Protein AF-A0A8S3W345-F1 (afdb_monomer)

Organism: Parnassius apollo (NCBI:txid110799)

Foldseek 3Di:
DLVVQCVVDDDPVSNVVSVVVVVVVVCVVVVNDDDDPPPPPPPPPPDDPVLVVLVVLLVVLVVLLVLLVCVLVVDPDPVSVVSVCVVCPPPPDDPPDPCNNVVSVVSSVVSVVSSVVSVVVSVVVVVVVVVVVLVVCCLVPVPVSVVVVDDCVPPDPDPDPDPVVVCVVVCVVPVDPDPDDDDVVVVVVCVVCVPPDPDDPPQQFLVNVVVLLVPDDQPPQDDLLLDGSVLCCLQCVVPSPLVRVQVNPPDPPPDCPPPPPPCPSPPPDPDDDDDDPDPDDDDDDDDDDDDDPDDPVVVVVVVVVLVVLLVQLVVLLVVLVVDDSSRQFRQDDDDPDPVLSVSSVSCNVSLPVQSVVQDHSVSNSSSSSSNSVSSCVVVVHDTHD

Structure (mmCIF, N/CA/C/O backbone):
data_AF-A0A8S3W345-F1
#
_entry.id   AF-A0A8S3W345-F1
#
loop_
_atom_site.group_PDB
_atom_site.id
_atom_site.type_symbol
_atom_site.label_atom_id
_atom_site.label_alt_id
_atom_site.label_comp_id
_atom_site.label_asym_id
_atom_site.label_entity_id
_atom_site.label_seq_id
_atom_site.pdbx_PDB_ins_code
_atom_site.Cartn_x
_atom_site.Cartn_y
_atom_site.Cartn_z
_atom_site.occupancy
_atom_site.B_iso_or_equiv
_atom_site.auth_seq_id
_atom_site.auth_comp_id
_atom_site.auth_asym_id
_atom_site.auth_atom_id
_atom_site.pdbx_PDB_model_num
ATOM 1 N N . MET A 1 1 ? -20.419 -17.317 -43.454 1.00 64.56 1 MET A N 1
ATOM 2 C CA . MET A 1 1 ? -21.349 -16.211 -43.135 1.00 64.56 1 MET A CA 1
ATOM 3 C C . MET A 1 1 ? -20.603 -14.964 -42.676 1.00 64.56 1 MET A C 1
ATOM 5 O O . MET A 1 1 ? -20.728 -13.963 -43.348 1.00 64.56 1 MET A O 1
ATOM 9 N N . LEU A 1 2 ? -19.797 -14.974 -41.604 1.00 76.56 2 LEU A N 1
ATOM 10 C CA . LEU A 1 2 ? -19.081 -13.749 -41.189 1.00 76.56 2 LEU A CA 1
ATOM 11 C C . LEU A 1 2 ? -18.078 -13.245 -42.245 1.00 76.56 2 LEU A C 1
ATOM 13 O O . LEU A 1 2 ? -18.046 -12.061 -42.551 1.00 76.56 2 LEU A O 1
ATOM 17 N N . VAL A 1 3 ? -17.313 -14.169 -42.833 1.00 80.31 3 VAL A N 1
ATOM 18 C CA . VAL A 1 3 ? -16.287 -13.880 -43.850 1.00 80.31 3 VAL A CA 1
ATOM 19 C C . VAL A 1 3 ? -16.878 -13.151 -45.063 1.00 80.31 3 VAL A C 1
ATOM 21 O O . VAL A 1 3 ? -16.344 -12.134 -45.476 1.00 80.31 3 VAL A O 1
ATOM 24 N N . THR A 1 4 ? -18.055 -13.570 -45.537 1.00 83.31 4 THR A N 1
ATOM 25 C CA . THR A 1 4 ? -18.735 -12.937 -46.679 1.00 83.31 4 THR A CA 1
ATOM 26 C C . THR A 1 4 ? -19.226 -11.517 -46.380 1.00 83.31 4 THR A C 1
ATOM 28 O O . THR A 1 4 ? -19.302 -10.698 -47.286 1.00 83.31 4 THR A O 1
ATOM 31 N N . TYR A 1 5 ? -19.559 -11.202 -45.121 1.00 80.88 5 TYR A N 1
ATOM 32 C CA . TYR A 1 5 ? -19.911 -9.832 -44.722 1.00 80.88 5 TYR A CA 1
ATOM 33 C C . TYR A 1 5 ? -18.672 -8.945 -44.554 1.00 80.88 5 TYR A C 1
ATOM 35 O O . TYR A 1 5 ? -18.730 -7.765 -44.877 1.00 80.88 5 TYR A O 1
ATOM 43 N N . LEU A 1 6 ? -17.551 -9.507 -44.089 1.00 81.25 6 LEU A N 1
ATOM 44 C CA . LEU A 1 6 ? -16.281 -8.783 -43.978 1.00 81.25 6 LEU A CA 1
ATOM 45 C C . LEU A 1 6 ? -15.690 -8.452 -45.354 1.00 81.25 6 LEU A C 1
ATOM 47 O O . LEU A 1 6 ? -15.199 -7.348 -45.546 1.00 81.25 6 LEU A O 1
ATOM 51 N N . GLU A 1 7 ? -15.794 -9.364 -46.321 1.00 81.94 7 GLU A N 1
ATOM 52 C CA . GLU A 1 7 ? -15.342 -9.149 -47.706 1.00 81.94 7 GLU A CA 1
ATOM 53 C C . GLU A 1 7 ? -16.173 -8.095 -48.458 1.00 81.94 7 GLU A C 1
ATOM 55 O O . GLU A 1 7 ? -15.681 -7.465 -49.391 1.00 81.94 7 GLU A O 1
ATOM 60 N N . ALA A 1 8 ? -17.429 -7.884 -48.051 1.00 82.00 8 ALA A N 1
ATOM 61 C CA . ALA A 1 8 ? -18.312 -6.866 -48.619 1.00 82.00 8 ALA A CA 1
ATOM 62 C C . ALA A 1 8 ? -18.150 -5.477 -47.969 1.00 82.00 8 ALA A C 1
ATOM 64 O O . ALA A 1 8 ? -18.672 -4.496 -48.501 1.00 82.00 8 ALA A O 1
ATOM 65 N N . SER A 1 9 ? -17.447 -5.398 -46.836 1.00 81.88 9 SER A N 1
ATOM 66 C CA . SER A 1 9 ? -17.224 -4.165 -46.081 1.00 81.88 9 SER A CA 1
ATOM 67 C C . SER A 1 9 ? -16.250 -3.246 -46.817 1.00 81.88 9 SER A C 1
ATOM 69 O O . SER A 1 9 ? -15.168 -3.676 -47.220 1.00 81.88 9 SER A O 1
ATOM 71 N N . ARG A 1 10 ? -16.618 -1.972 -46.996 1.00 77.94 10 ARG A N 1
ATOM 72 C CA . ARG A 1 10 ? -15.763 -0.978 -47.680 1.00 77.94 10 ARG A CA 1
ATOM 73 C C . ARG A 1 10 ? -15.164 0.045 -46.725 1.00 77.94 10 ARG A C 1
ATOM 75 O O . ARG A 1 10 ? -14.175 0.689 -47.069 1.00 77.94 10 ARG A O 1
ATOM 82 N N . GLU A 1 11 ? -15.730 0.169 -45.527 1.00 81.88 11 GLU A N 1
ATOM 83 C CA . GLU A 1 11 ? -15.317 1.137 -44.517 1.00 81.88 11 GLU A CA 1
ATOM 84 C C . GLU A 1 11 ? -14.957 0.467 -43.182 1.00 81.88 11 GLU A C 1
ATOM 86 O O . GLU A 1 11 ? -15.483 -0.581 -42.793 1.00 81.88 11 GLU A O 1
ATOM 91 N N . LEU A 1 12 ? -14.060 1.107 -42.425 1.00 77.62 12 LEU A N 1
ATOM 92 C CA . LEU A 1 12 ? -13.625 0.600 -41.120 1.00 77.62 12 LEU A CA 1
ATOM 93 C C . LEU A 1 12 ? -14.795 0.533 -40.122 1.00 77.62 12 LEU A C 1
ATOM 95 O O . LEU A 1 12 ? -14.944 -0.453 -39.407 1.00 77.62 12 LEU A O 1
ATOM 99 N N . CYS A 1 13 ? -15.680 1.534 -40.140 1.00 77.06 13 CYS A N 1
ATOM 100 C CA . CYS A 1 13 ? -16.861 1.599 -39.274 1.00 77.06 13 CYS A CA 1
ATOM 101 C C . CYS A 1 13 ? -17.864 0.458 -39.533 1.00 77.06 13 CYS A C 1
ATOM 103 O O . CYS A 1 13 ? -18.487 -0.053 -38.596 1.00 77.06 13 CYS A O 1
ATOM 105 N N . GLU A 1 14 ? -18.026 0.048 -40.794 1.00 80.06 14 GLU A N 1
ATOM 106 C CA . GLU A 1 14 ? -18.866 -1.096 -41.170 1.00 80.06 14 GLU A CA 1
ATOM 107 C C . GLU A 1 14 ? -18.256 -2.398 -40.653 1.00 80.06 14 GLU A C 1
ATOM 109 O O . GLU A 1 14 ? -18.944 -3.214 -40.038 1.00 80.06 14 GLU A O 1
ATOM 114 N N . THR A 1 15 ? -16.941 -2.540 -40.814 1.00 83.88 15 THR A N 1
ATOM 115 C CA . THR A 1 15 ? -16.165 -3.685 -40.322 1.00 83.88 15 THR A CA 1
ATOM 116 C C . THR A 1 15 ? -16.306 -3.840 -38.807 1.00 83.88 15 THR A C 1
ATOM 118 O O . THR A 1 15 ? -16.643 -4.922 -38.320 1.00 83.88 15 THR A O 1
ATOM 121 N N . ASP A 1 16 ? -16.142 -2.745 -38.061 1.00 80.25 16 ASP A N 1
ATOM 122 C C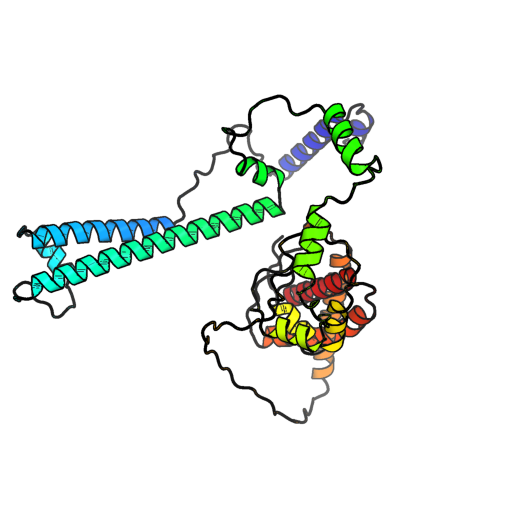A . ASP A 1 16 ? -16.308 -2.713 -36.607 1.00 80.25 16 ASP A CA 1
ATOM 123 C C . ASP A 1 16 ? -17.735 -3.090 -36.188 1.00 80.25 16 ASP A C 1
ATOM 125 O O . ASP A 1 16 ? -17.934 -3.849 -35.236 1.00 80.25 16 ASP A O 1
ATOM 129 N N . SER A 1 17 ? -18.742 -2.621 -36.929 1.00 85.69 17 SER A N 1
ATOM 130 C CA . SER A 1 17 ? -20.150 -2.934 -36.666 1.00 85.69 17 SER A CA 1
ATOM 131 C C . SER A 1 17 ? -20.469 -4.413 -36.907 1.00 85.69 17 SER A C 1
ATOM 133 O O . SER A 1 17 ? -21.187 -5.029 -36.114 1.00 85.69 17 SER A O 1
ATOM 135 N N . ILE A 1 18 ? -19.904 -5.008 -37.964 1.00 87.06 18 ILE A N 1
ATOM 136 C CA . ILE A 1 18 ? -20.050 -6.434 -38.291 1.00 87.06 18 ILE A CA 1
ATOM 137 C C . ILE A 1 18 ? -19.390 -7.298 -37.210 1.00 87.06 18 ILE A C 1
ATOM 139 O O . ILE A 1 18 ? -20.014 -8.236 -36.703 1.00 87.06 18 ILE A O 1
ATOM 143 N N . LEU A 1 19 ? -18.159 -6.966 -36.807 1.00 86.56 19 LEU A N 1
ATOM 144 C CA . LEU A 1 19 ? -17.438 -7.675 -35.746 1.00 86.56 19 LEU A CA 1
ATOM 145 C C . LEU A 1 19 ? -18.155 -7.558 -34.396 1.00 86.56 19 LEU A C 1
ATOM 147 O O . LEU A 1 19 ? -18.314 -8.555 -33.685 1.00 86.56 19 LEU A O 1
ATOM 151 N N . PHE A 1 20 ? -18.660 -6.371 -34.060 1.00 84.25 20 PHE A N 1
ATOM 152 C CA . PHE A 1 20 ? -19.451 -6.155 -32.852 1.00 84.25 20 PHE A CA 1
ATOM 153 C C . PHE A 1 20 ? -20.767 -6.949 -32.875 1.00 84.25 20 PHE A C 1
ATOM 155 O O . PHE A 1 20 ? -21.134 -7.579 -31.879 1.00 84.25 20 PHE A O 1
ATOM 162 N N . GLY A 1 21 ? -21.459 -6.991 -34.017 1.00 85.31 21 GLY A N 1
ATOM 163 C CA . GLY A 1 21 ? -22.663 -7.801 -34.213 1.00 85.31 21 GLY A CA 1
ATOM 164 C C . GLY A 1 21 ? -22.405 -9.301 -34.040 1.00 85.31 21 GLY A C 1
ATOM 165 O O . GLY A 1 21 ? -23.184 -9.993 -33.379 1.00 85.31 21 GLY A O 1
ATOM 166 N N . ALA A 1 22 ? -21.278 -9.795 -34.557 1.00 86.00 22 ALA A N 1
ATOM 167 C CA . ALA A 1 22 ? -20.846 -11.179 -34.386 1.00 86.00 22 ALA A CA 1
ATOM 168 C C . ALA A 1 22 ? -20.546 -11.512 -32.919 1.00 86.00 22 ALA A C 1
ATOM 170 O O . ALA A 1 22 ? -21.030 -12.520 -32.400 1.00 86.00 22 ALA A O 1
ATOM 171 N N . ALA A 1 23 ? -19.823 -10.631 -32.222 1.00 83.94 23 ALA A N 1
ATOM 172 C CA . ALA A 1 23 ? -19.550 -10.775 -30.796 1.00 83.94 23 ALA A CA 1
ATOM 173 C C . ALA A 1 23 ? -20.850 -10.805 -29.972 1.00 83.94 23 ALA A C 1
ATOM 175 O O . ALA A 1 23 ? -21.020 -11.668 -29.110 1.00 83.94 23 ALA A O 1
ATOM 176 N N . LEU A 1 24 ? -21.817 -9.932 -30.281 1.00 84.06 24 LEU A N 1
ATOM 177 C CA . LEU A 1 24 ? -23.135 -9.942 -29.640 1.00 84.06 24 LEU A CA 1
ATOM 178 C C . LEU A 1 24 ? -23.904 -11.243 -29.891 1.00 84.06 24 LEU A C 1
ATOM 180 O O . LEU A 1 24 ? -24.560 -11.743 -28.974 1.00 84.06 24 LEU A O 1
ATOM 184 N N . ALA A 1 25 ? -23.845 -11.791 -31.106 1.00 85.69 25 ALA A N 1
ATOM 185 C CA . ALA A 1 25 ? -24.486 -13.061 -31.434 1.00 85.69 25 ALA A CA 1
ATOM 186 C C . ALA A 1 25 ? -23.891 -14.212 -30.609 1.00 85.69 25 ALA A C 1
ATOM 188 O O . ALA A 1 25 ? -24.638 -14.968 -29.989 1.00 85.69 25 ALA A O 1
ATOM 189 N N . VAL A 1 26 ? -22.561 -14.281 -30.505 1.00 85.62 26 VAL A N 1
ATOM 190 C CA . VAL A 1 26 ? -21.857 -15.264 -29.668 1.00 85.62 26 VAL A CA 1
ATOM 191 C C . VAL A 1 26 ? -22.231 -15.103 -28.192 1.00 85.62 26 VAL A C 1
ATOM 193 O O . VAL A 1 26 ? -22.598 -16.080 -27.540 1.00 85.62 26 VAL A O 1
ATOM 196 N N . CYS A 1 27 ? -22.234 -13.875 -27.663 1.00 84.00 27 CYS A N 1
ATOM 197 C CA . CYS A 1 27 ? -22.655 -13.615 -26.285 1.00 84.00 27 CYS A CA 1
ATOM 198 C C . CYS A 1 27 ? -24.102 -14.056 -26.019 1.00 84.00 27 CYS A C 1
ATOM 200 O O . CYS A 1 27 ? -24.384 -14.583 -24.943 1.00 84.00 27 CYS A O 1
ATOM 202 N N . ARG A 1 28 ? -25.012 -13.879 -26.985 1.00 82.56 28 ARG A N 1
ATOM 203 C CA . ARG A 1 28 ? -26.404 -14.345 -26.875 1.00 82.56 28 ARG A CA 1
ATOM 204 C C . ARG A 1 28 ? -26.508 -15.869 -26.889 1.00 82.56 28 ARG A C 1
ATOM 206 O O . ARG A 1 28 ? -27.253 -16.406 -26.076 1.00 82.56 28 ARG A O 1
ATOM 213 N N . ILE A 1 29 ? -25.749 -16.553 -27.746 1.00 84.69 29 ILE A N 1
ATOM 214 C CA . ILE A 1 29 ? -25.726 -18.025 -27.831 1.00 84.69 29 ILE A CA 1
ATOM 215 C C . ILE A 1 29 ? -25.190 -18.645 -26.534 1.00 84.69 29 ILE A C 1
ATOM 217 O O . ILE A 1 29 ? -25.730 -19.633 -26.049 1.00 84.69 29 ILE A O 1
ATOM 221 N N . ILE A 1 30 ? -24.170 -18.030 -25.932 1.00 85.25 30 ILE A N 1
ATOM 222 C CA . ILE A 1 30 ? -23.555 -18.487 -24.674 1.00 85.25 30 ILE A CA 1
ATOM 223 C C . ILE A 1 30 ? -24.406 -18.092 -23.444 1.00 85.25 30 ILE A C 1
ATOM 225 O O . ILE A 1 30 ? -24.121 -18.497 -22.319 1.00 85.25 30 ILE A O 1
ATOM 229 N N . GLY A 1 31 ? -25.475 -17.307 -23.625 1.00 78.31 31 GLY A N 1
ATOM 230 C CA . GLY A 1 31 ? -26.329 -16.842 -22.527 1.00 78.31 31 GLY A CA 1
ATOM 231 C C . GLY A 1 31 ? -25.660 -15.796 -21.626 1.00 78.31 31 GLY A C 1
ATOM 232 O O . GLY A 1 31 ? -26.055 -15.614 -20.471 1.00 78.31 31 GLY A O 1
ATOM 233 N N . ALA A 1 32 ? -24.642 -15.093 -22.127 1.00 75.06 32 ALA A N 1
ATOM 234 C CA . ALA A 1 32 ? -23.970 -14.035 -21.388 1.00 75.06 32 ALA A CA 1
ATOM 235 C C . ALA A 1 32 ? -24.918 -12.840 -21.181 1.00 75.06 32 ALA A C 1
ATOM 237 O O . ALA A 1 32 ? -25.537 -12.330 -22.118 1.00 75.06 32 ALA A O 1
ATOM 238 N N . LYS A 1 33 ? -25.024 -12.358 -19.936 1.00 74.44 33 LYS A N 1
ATOM 239 C CA . LYS A 1 33 ? -25.839 -11.181 -19.599 1.00 74.44 33 LYS A CA 1
ATOM 240 C C . LYS A 1 33 ? -25.208 -9.924 -20.196 1.00 74.44 33 LYS A C 1
ATOM 242 O O . LYS A 1 33 ? -24.270 -9.369 -19.629 1.00 74.44 33 LYS A O 1
ATOM 247 N N . LEU A 1 34 ? -25.744 -9.467 -21.324 1.00 68.75 34 LEU A N 1
ATOM 248 C CA . LEU A 1 34 ? -25.334 -8.213 -21.945 1.00 68.75 34 LEU A CA 1
ATOM 249 C C . LEU A 1 34 ? -25.850 -7.020 -21.119 1.00 68.75 34 LEU A C 1
ATOM 251 O O . LEU A 1 34 ? -27.023 -7.004 -20.729 1.00 68.75 34 LEU A O 1
ATOM 255 N N . PRO A 1 35 ? -25.004 -6.018 -20.828 1.00 59.22 35 PRO A N 1
ATOM 256 C CA . PRO A 1 35 ? -25.440 -4.818 -20.132 1.00 59.22 35 PRO A CA 1
ATOM 257 C C . PRO A 1 35 ? -26.419 -4.041 -21.020 1.00 59.22 35 PRO A C 1
ATOM 259 O O . PRO A 1 35 ? -26.066 -3.576 -22.099 1.00 59.22 35 PRO A O 1
ATOM 262 N N . VAL A 1 36 ? -27.663 -3.895 -20.563 1.00 62.03 36 VAL A N 1
ATOM 263 C CA . VAL A 1 36 ? -28.660 -3.046 -21.228 1.00 62.03 36 VAL A CA 1
ATOM 264 C C . VAL A 1 36 ? -28.209 -1.592 -21.096 1.00 62.03 36 VAL A C 1
ATOM 266 O O . VAL A 1 36 ? -28.041 -1.090 -19.976 1.00 62.03 36 VAL A O 1
ATOM 269 N N . ALA A 1 37 ? -28.007 -0.919 -22.231 1.00 51.28 37 ALA A N 1
ATOM 270 C CA . ALA A 1 37 ? -27.700 0.505 -22.275 1.00 51.28 37 ALA A CA 1
ATOM 271 C C . ALA A 1 37 ? -28.760 1.279 -21.467 1.00 51.28 37 ALA A C 1
ATOM 273 O O . ALA A 1 37 ? -29.956 1.162 -21.720 1.00 51.28 37 ALA A O 1
ATOM 274 N N . GLY A 1 38 ? -28.320 1.999 -20.432 1.00 53.97 38 GLY A N 1
ATOM 275 C CA . GLY A 1 38 ? -29.192 2.773 -19.537 1.00 53.97 38 GLY A CA 1
ATOM 276 C C . GLY A 1 38 ? -29.468 2.159 -18.157 1.00 53.97 38 GLY A C 1
ATOM 277 O O . GLY A 1 38 ? -29.981 2.858 -17.289 1.00 53.97 38 GLY A O 1
ATOM 278 N N . ARG A 1 39 ? -29.077 0.903 -17.883 1.00 47.62 39 ARG A N 1
ATOM 279 C CA . ARG A 1 39 ? -29.148 0.300 -16.530 1.00 47.62 39 ARG A CA 1
ATOM 280 C C . ARG A 1 39 ? -27.780 -0.079 -15.971 1.00 47.62 39 ARG A C 1
ATOM 282 O O . ARG A 1 39 ? -27.626 -1.096 -15.297 1.00 47.62 39 ARG A O 1
ATOM 289 N N . ALA A 1 40 ? -26.778 0.771 -16.178 1.00 47.09 40 ALA A N 1
ATOM 290 C CA . ALA A 1 40 ? -25.645 0.778 -15.267 1.00 47.09 40 ALA A CA 1
ATOM 291 C C . ALA A 1 40 ? -26.160 1.317 -13.927 1.00 47.09 40 ALA A C 1
ATOM 293 O O . ALA A 1 40 ? -26.122 2.518 -13.677 1.00 47.09 40 ALA A O 1
ATOM 294 N N . THR A 1 41 ? -26.691 0.441 -13.068 1.00 45.94 41 THR A N 1
ATOM 295 C CA . THR A 1 41 ? -26.832 0.763 -11.649 1.00 45.94 41 THR A CA 1
ATOM 296 C C . THR A 1 41 ? -25.434 1.122 -11.182 1.00 45.94 41 THR A C 1
ATOM 298 O O . THR A 1 41 ? -24.606 0.230 -10.973 1.00 45.94 41 THR A O 1
ATOM 301 N N . GLN A 1 42 ? -25.134 2.420 -11.099 1.00 49.34 42 GLN A N 1
ATOM 302 C CA . GLN A 1 42 ? -23.938 2.882 -10.428 1.00 49.34 42 GLN A CA 1
ATOM 303 C C . GLN A 1 42 ? -24.017 2.256 -9.044 1.00 49.34 42 GLN A C 1
ATOM 305 O O . GLN A 1 42 ? -24.906 2.586 -8.258 1.00 49.34 42 GLN A O 1
ATOM 310 N N . LYS A 1 43 ? -23.156 1.269 -8.775 1.00 53.97 43 LYS A N 1
ATOM 311 C CA . LYS A 1 43 ? -22.987 0.772 -7.417 1.00 53.97 43 LYS A CA 1
ATOM 312 C C . LYS A 1 43 ? -22.556 2.005 -6.648 1.00 53.97 43 LYS A C 1
ATOM 314 O O . LYS A 1 43 ? -21.431 2.468 -6.846 1.00 53.97 43 LYS A O 1
ATOM 319 N N . SER A 1 44 ? -23.471 2.585 -5.869 1.00 49.50 44 SER A N 1
ATOM 320 C CA . SER A 1 44 ? -23.133 3.710 -5.011 1.00 49.50 44 SER A CA 1
ATOM 321 C C . SER A 1 44 ? -21.885 3.291 -4.251 1.00 49.50 44 SER A C 1
ATOM 323 O O . SER A 1 44 ? -21.755 2.122 -3.865 1.00 49.50 44 SER A O 1
ATOM 325 N N . SER A 1 45 ? -20.905 4.187 -4.162 1.00 60.25 45 SER A N 1
ATOM 326 C CA . SER A 1 45 ? -19.632 3.902 -3.513 1.00 60.25 45 SER A CA 1
ATOM 327 C C . SER A 1 45 ? -19.901 3.638 -2.033 1.00 60.25 45 SER A C 1
ATOM 329 O O . SER A 1 45 ? -19.846 4.547 -1.203 1.00 60.25 45 SER A O 1
ATOM 331 N N . ALA A 1 46 ? -20.286 2.404 -1.717 1.00 74.94 46 ALA A N 1
ATOM 332 C CA . ALA A 1 46 ? -20.698 2.008 -0.395 1.00 74.94 46 ALA A CA 1
ATOM 333 C C . ALA A 1 46 ? -19.510 2.263 0.521 1.00 74.94 46 ALA A C 1
ATOM 335 O O . ALA A 1 46 ? -18.403 1.772 0.276 1.00 74.94 46 ALA A O 1
ATOM 336 N N . ILE A 1 47 ? -19.734 3.080 1.551 1.00 80.56 47 ILE A N 1
ATOM 337 C CA . ILE A 1 47 ? -18.714 3.366 2.551 1.00 80.56 47 ILE A CA 1
ATOM 338 C C . ILE A 1 47 ? -18.183 2.015 3.047 1.00 80.56 47 ILE A C 1
ATOM 340 O O . ILE A 1 47 ? -18.977 1.187 3.506 1.00 80.56 47 ILE A O 1
ATOM 344 N N . PRO A 1 48 ? -16.864 1.759 2.958 1.00 87.62 48 PRO A N 1
ATOM 345 C CA . PRO A 1 48 ? -16.323 0.470 3.349 1.00 87.62 48 PRO A CA 1
ATOM 346 C C . PRO A 1 48 ? -16.706 0.124 4.789 1.00 87.62 48 PRO A C 1
ATOM 348 O O . PRO A 1 48 ? -16.629 0.973 5.680 1.00 87.62 48 PRO A O 1
ATOM 351 N N . ALA A 1 49 ? -17.042 -1.140 5.050 1.00 90.00 49 ALA A N 1
ATOM 352 C CA . ALA A 1 49 ? -17.479 -1.585 6.376 1.00 90.00 49 ALA A CA 1
ATOM 353 C C . ALA A 1 49 ? -16.466 -1.254 7.492 1.00 90.00 49 ALA A C 1
ATOM 355 O O . ALA A 1 49 ? -16.839 -0.986 8.633 1.00 90.00 49 ALA A O 1
ATOM 356 N N . TRP A 1 50 ? -15.162 -1.238 7.182 1.00 90.94 50 TRP A N 1
ATOM 357 C CA . TRP A 1 50 ? -14.132 -0.820 8.137 1.00 90.94 50 TRP A CA 1
ATOM 358 C C . TRP A 1 50 ? -14.259 0.656 8.535 1.00 90.94 50 TRP A C 1
ATOM 360 O O . TRP A 1 50 ? -14.028 0.973 9.699 1.00 90.94 50 TRP A O 1
ATOM 370 N N . ARG A 1 51 ? -14.636 1.541 7.604 1.00 92.81 51 ARG A N 1
ATOM 371 C CA . ARG A 1 51 ? -14.761 2.982 7.845 1.00 92.81 51 ARG A CA 1
ATOM 372 C C . ARG A 1 51 ? -15.964 3.256 8.736 1.00 92.81 51 ARG A C 1
ATOM 374 O O . ARG A 1 51 ? -15.791 3.875 9.782 1.00 92.81 51 ARG A O 1
ATOM 381 N N . LYS A 1 52 ? -17.111 2.653 8.405 1.00 92.62 52 LYS A N 1
ATOM 382 C CA . LYS A 1 52 ? -18.338 2.728 9.210 1.00 92.62 52 LYS A CA 1
ATOM 383 C C . LYS A 1 52 ? -18.098 2.297 10.660 1.00 92.62 52 LYS A C 1
ATOM 385 O O . LYS A 1 52 ? -18.401 3.037 11.584 1.00 92.62 52 LYS A O 1
ATOM 390 N N . ARG A 1 53 ? -17.423 1.158 10.875 1.00 94.62 53 ARG A N 1
ATOM 391 C CA . ARG A 1 53 ? -17.088 0.674 12.230 1.00 94.62 53 ARG A CA 1
ATOM 392 C C . ARG A 1 53 ? -16.253 1.662 13.049 1.00 94.62 53 ARG A C 1
ATOM 394 O O . ARG A 1 53 ? -16.411 1.723 14.266 1.00 94.62 53 ARG A O 1
ATOM 401 N N . ILE A 1 54 ? -15.324 2.385 12.422 1.00 95.00 54 ILE A N 1
ATOM 402 C CA . ILE A 1 54 ? -14.491 3.369 13.130 1.00 95.00 54 ILE A CA 1
ATOM 403 C C . ILE A 1 54 ? -15.291 4.651 13.393 1.00 95.00 54 ILE A C 1
ATOM 405 O O . ILE A 1 54 ? -15.211 5.190 14.495 1.00 95.00 54 ILE A O 1
ATOM 409 N N . GLU A 1 55 ? -16.094 5.104 12.430 1.00 95.81 55 GLU A N 1
ATOM 410 C CA . GLU A 1 55 ? -17.001 6.247 12.591 1.00 95.81 55 GLU A CA 1
ATOM 411 C C . GLU A 1 55 ? -18.017 6.002 13.721 1.00 95.81 55 GLU A C 1
ATOM 413 O O . GLU A 1 55 ? -18.174 6.858 14.591 1.00 95.81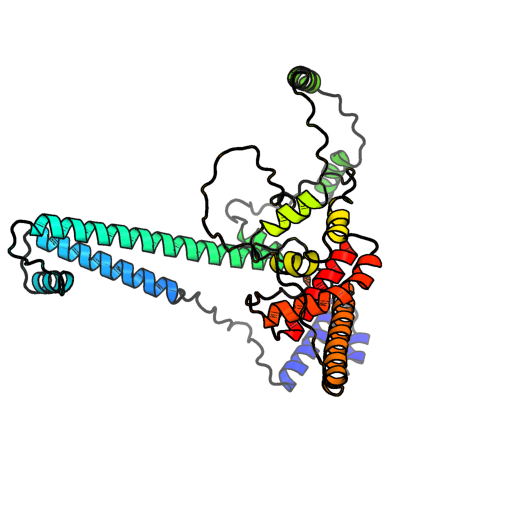 55 GLU A O 1
ATOM 418 N N . ASP A 1 56 ? -18.590 4.798 13.810 1.00 96.62 56 ASP A N 1
ATOM 419 C CA . ASP A 1 56 ? -19.493 4.397 14.896 1.00 96.62 56 ASP A CA 1
ATOM 420 C C . ASP A 1 56 ? -18.802 4.431 16.271 1.00 96.62 56 ASP A C 1
ATOM 422 O O . ASP A 1 56 ? -19.390 4.865 17.266 1.00 96.62 56 ASP A O 1
ATOM 426 N N . ARG A 1 57 ? -17.534 3.999 16.356 1.00 96.75 57 ARG A N 1
ATOM 427 C CA . ARG A 1 57 ? -16.738 4.085 17.598 1.00 96.75 57 ARG A CA 1
ATOM 428 C C . ARG A 1 57 ? -16.489 5.536 18.000 1.00 96.75 57 ARG A C 1
ATOM 430 O O . ARG A 1 57 ? -16.650 5.873 19.172 1.00 96.75 57 ARG A O 1
ATOM 437 N N . ILE A 1 58 ? -16.151 6.394 17.036 1.00 96.69 58 ILE A N 1
ATOM 438 C CA . ILE A 1 58 ? -15.981 7.835 17.259 1.00 96.69 58 ILE A CA 1
ATOM 439 C C . ILE A 1 58 ? -17.294 8.454 17.754 1.00 96.69 58 ILE A C 1
ATOM 441 O O . ILE A 1 58 ? -17.280 9.197 18.734 1.00 96.69 58 ILE A O 1
ATOM 445 N N . ALA A 1 59 ? -18.429 8.128 17.129 1.00 97.19 59 ALA A N 1
ATOM 446 C CA . ALA A 1 59 ? -19.741 8.639 17.521 1.00 97.19 59 ALA A CA 1
ATOM 447 C C . ALA A 1 59 ? -20.113 8.223 18.954 1.00 97.19 59 ALA A C 1
ATOM 449 O O . ALA A 1 59 ? -20.496 9.068 19.766 1.00 97.19 59 ALA A O 1
ATOM 450 N N . LYS A 1 60 ? -19.921 6.944 19.305 1.00 96.06 60 LYS A N 1
ATOM 451 C CA . LYS A 1 60 ? -20.153 6.437 20.669 1.00 96.06 60 LYS A CA 1
ATOM 452 C C . LYS A 1 60 ? -19.260 7.128 21.703 1.00 96.06 60 LYS A C 1
ATOM 454 O O . LYS A 1 60 ? -19.756 7.511 22.761 1.00 96.06 60 LYS A O 1
ATOM 459 N N . ALA A 1 61 ? -17.977 7.331 21.395 1.00 95.62 61 ALA A N 1
ATOM 460 C CA . ALA A 1 61 ? -17.048 8.028 22.284 1.00 95.62 61 ALA A CA 1
ATOM 461 C C . ALA A 1 61 ? -17.414 9.509 22.466 1.00 95.62 61 ALA A C 1
ATOM 463 O O . ALA A 1 61 ? -17.424 9.987 23.595 1.00 95.62 61 ALA A O 1
ATOM 464 N N . ARG A 1 62 ? -17.803 10.219 21.397 1.00 97.06 62 ARG A N 1
ATOM 465 C CA . ARG A 1 62 ? -18.301 11.606 21.487 1.00 97.06 62 ARG A CA 1
ATOM 466 C C . ARG A 1 62 ? -19.552 11.707 22.359 1.00 97.06 62 ARG A C 1
ATOM 468 O O . ARG A 1 62 ? -19.628 12.582 23.216 1.00 97.06 62 ARG A O 1
ATOM 475 N N . ALA A 1 63 ? -20.500 10.785 22.189 1.00 95.69 63 ALA A N 1
ATOM 476 C CA . ALA A 1 63 ? -21.703 10.731 23.016 1.00 95.69 63 ALA A CA 1
ATOM 477 C C . ALA A 1 63 ? -21.382 10.443 24.495 1.00 95.69 63 ALA A C 1
ATOM 479 O O . ALA A 1 63 ? -22.033 10.989 25.386 1.00 95.69 63 ALA A O 1
ATOM 480 N N . LEU A 1 64 ? -20.382 9.598 24.773 1.00 94.44 64 LEU A N 1
ATOM 481 C CA . LEU A 1 64 ? -19.915 9.343 26.135 1.00 94.44 64 LEU A CA 1
ATOM 482 C C . LEU A 1 64 ? -19.230 10.574 26.743 1.00 94.44 64 LEU A C 1
ATOM 484 O O . LEU A 1 64 ? -19.596 10.945 27.852 1.00 94.44 64 LEU A O 1
ATOM 488 N N . ILE A 1 65 ? -18.336 11.249 26.009 1.00 95.25 65 ILE A N 1
ATOM 489 C CA . ILE A 1 65 ? -17.727 12.520 26.441 1.00 95.25 65 ILE A CA 1
ATOM 490 C C . ILE A 1 65 ? -18.817 13.533 26.796 1.00 95.25 65 ILE A C 1
ATOM 492 O O . ILE A 1 65 ? -18.771 14.105 27.876 1.00 95.25 65 ILE A O 1
ATOM 496 N N . GLY A 1 66 ? -19.831 13.713 25.940 1.00 94.06 66 GLY A N 1
ATOM 497 C CA . GLY A 1 66 ? -20.943 14.625 26.222 1.00 94.06 66 GLY A CA 1
ATOM 498 C C . GLY A 1 66 ? -21.630 14.321 27.558 1.00 94.06 66 GLY A C 1
ATOM 499 O O . GLY A 1 66 ? -21.831 15.224 28.366 1.00 94.06 66 GLY A O 1
ATOM 500 N N . ARG A 1 67 ? -21.908 13.040 27.839 1.00 93.31 67 ARG A N 1
ATOM 501 C CA . ARG A 1 67 ? -22.523 12.601 29.104 1.00 93.31 67 ARG A CA 1
ATOM 502 C C . ARG A 1 67 ? -21.608 12.776 30.319 1.00 93.31 67 ARG A C 1
ATOM 504 O O . ARG A 1 67 ? -22.095 13.208 31.360 1.00 93.31 67 ARG A O 1
ATOM 511 N N . LEU A 1 68 ? -20.314 12.473 30.195 1.00 92.06 68 LEU A N 1
ATOM 512 C CA . LEU A 1 68 ? -19.326 12.672 31.266 1.00 92.06 68 LEU A CA 1
ATOM 5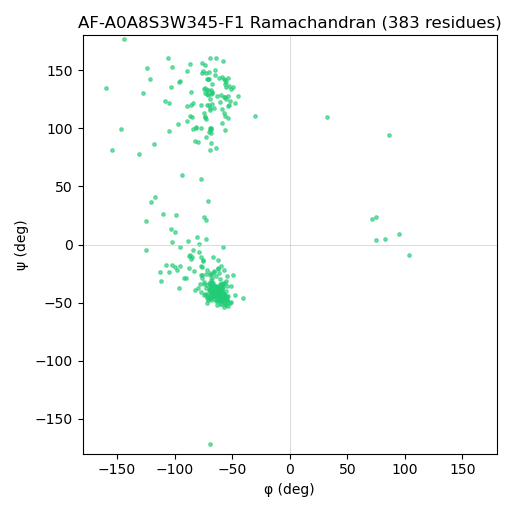13 C C . LEU A 1 68 ? -19.158 14.162 31.590 1.00 92.06 68 LEU A C 1
ATOM 515 O O . LEU A 1 68 ? -19.161 14.541 32.757 1.00 92.06 68 LEU A O 1
ATOM 519 N N . THR A 1 69 ? -19.105 15.017 30.567 1.00 93.31 69 THR A N 1
ATOM 520 C CA . THR A 1 69 ? -19.054 16.473 30.734 1.00 93.31 69 THR A CA 1
ATOM 521 C C . THR A 1 69 ? -20.325 17.001 31.398 1.00 93.31 69 THR A C 1
ATOM 523 O O . THR A 1 69 ? -20.228 17.806 32.317 1.00 93.31 69 THR A O 1
ATOM 526 N N . SER A 1 70 ? -21.515 16.530 30.999 1.00 91.31 70 SER A N 1
ATOM 527 C CA . SER A 1 70 ? -22.772 16.914 31.660 1.00 91.31 70 SER A CA 1
ATOM 528 C C . SER A 1 70 ? -22.806 16.512 33.137 1.00 91.31 70 SER A C 1
ATOM 530 O O . SER A 1 70 ? -23.245 17.305 33.963 1.00 91.31 70 SER A O 1
ATOM 532 N N . PHE A 1 71 ? -22.327 15.312 33.480 1.00 90.50 71 PHE A N 1
ATOM 533 C CA . PHE A 1 71 ? -22.218 14.872 34.874 1.00 90.50 71 PHE A CA 1
ATOM 534 C C . PHE A 1 71 ? -21.244 15.750 35.668 1.00 90.50 71 PHE A C 1
ATOM 536 O O . PHE A 1 71 ? -21.574 16.200 36.760 1.00 90.50 71 PHE A O 1
ATOM 543 N N . ARG A 1 72 ? -20.085 16.081 35.082 1.00 88.00 72 ARG A N 1
ATOM 544 C CA . ARG A 1 72 ? -19.088 16.976 35.691 1.00 88.00 72 ARG A CA 1
ATOM 545 C C . ARG A 1 72 ? -19.634 18.383 35.966 1.00 88.00 72 ARG A C 1
ATOM 547 O O . ARG A 1 72 ? -19.203 19.017 36.917 1.00 88.00 72 ARG A O 1
ATOM 554 N N . LEU A 1 73 ? -20.588 18.856 35.162 1.00 89.19 73 LEU A N 1
ATOM 555 C CA . LEU A 1 73 ? -21.298 20.128 35.361 1.00 89.19 73 LEU A CA 1
ATOM 556 C C . LEU A 1 73 ? -22.442 20.044 36.399 1.00 89.19 73 LEU A C 1
ATOM 558 O O . LEU A 1 73 ? -23.198 20.999 36.541 1.00 89.19 73 LEU A O 1
ATOM 562 N N . GLY A 1 74 ? -22.601 18.917 37.104 1.00 85.75 74 GLY A N 1
ATOM 563 C CA . GLY A 1 74 ? -23.598 18.738 38.168 1.00 85.75 74 GLY A CA 1
ATOM 564 C C . GLY A 1 74 ? -24.914 18.088 37.727 1.00 85.75 74 GLY A C 1
ATOM 565 O O . GLY A 1 74 ? -25.870 18.036 38.501 1.00 85.75 74 GLY A O 1
ATOM 566 N N . ASN A 1 75 ? -25.009 17.569 36.496 1.00 89.12 75 ASN A N 1
ATOM 567 C CA . ASN A 1 75 ? -26.230 16.909 36.032 1.00 89.12 75 ASN A CA 1
ATOM 568 C C . ASN A 1 75 ? -26.321 15.450 36.513 1.00 89.12 75 ASN A C 1
ATOM 570 O O . ASN A 1 75 ? -25.781 14.533 35.888 1.00 89.12 75 ASN A O 1
ATOM 574 N N . ASN A 1 76 ? -27.104 15.235 37.570 1.00 85.19 76 ASN A N 1
ATOM 575 C CA . ASN A 1 76 ? -27.274 13.934 38.225 1.00 85.19 76 ASN A CA 1
ATOM 576 C C . ASN A 1 76 ? -28.537 13.169 37.801 1.00 85.19 76 ASN A C 1
ATOM 578 O O . ASN A 1 76 ? -29.039 12.322 38.539 1.00 85.19 76 ASN A O 1
ATOM 582 N N . ARG A 1 77 ? -29.078 13.419 36.601 1.00 90.31 77 ARG A N 1
ATOM 583 C CA . ARG A 1 77 ? -30.230 12.643 36.107 1.00 90.31 77 ARG A CA 1
ATOM 584 C C . ARG A 1 77 ? -29.912 11.133 36.080 1.00 90.31 77 ARG A C 1
ATOM 586 O O . ARG A 1 77 ? -28.825 10.755 35.629 1.00 90.31 77 ARG A O 1
ATOM 593 N N . PRO A 1 78 ? -30.870 10.240 36.415 1.00 88.50 78 PRO A N 1
ATOM 594 C CA . PRO A 1 78 ? -30.622 8.796 36.537 1.00 88.50 78 PRO A CA 1
ATOM 595 C C . PRO A 1 78 ? -30.001 8.152 35.289 1.00 88.50 78 PRO A C 1
ATOM 597 O O . PRO A 1 78 ? -29.143 7.277 35.386 1.00 88.50 78 PRO A O 1
ATOM 600 N N . ARG A 1 79 ? -30.393 8.615 34.092 1.00 88.19 79 ARG A N 1
ATOM 601 C CA . ARG A 1 79 ? -29.840 8.139 32.811 1.00 88.19 79 ARG A CA 1
ATOM 602 C C . ARG A 1 79 ? -28.351 8.468 32.651 1.00 88.19 79 ARG A C 1
ATOM 604 O O . ARG A 1 79 ? -27.593 7.642 32.140 1.00 88.19 79 ARG A O 1
ATOM 611 N N . ILE A 1 80 ? -27.933 9.656 33.088 1.00 87.38 80 ILE A N 1
ATOM 612 C CA . ILE A 1 80 ? -26.532 10.088 33.038 1.00 87.38 80 ILE A CA 1
ATOM 613 C C . ILE A 1 80 ? -25.743 9.298 34.077 1.00 87.38 80 ILE A C 1
ATOM 615 O O . ILE A 1 80 ? -24.791 8.624 33.696 1.00 87.38 80 ILE A O 1
ATOM 619 N N . MET A 1 81 ? -26.211 9.242 35.329 1.00 86.31 81 MET A N 1
ATOM 620 C CA . MET A 1 81 ? -25.574 8.444 36.386 1.00 86.31 81 MET A CA 1
ATOM 621 C C . MET A 1 81 ? -25.387 6.976 35.991 1.00 86.31 81 MET A C 1
ATOM 623 O O . MET A 1 81 ? -24.307 6.426 36.184 1.00 86.31 81 MET A O 1
ATOM 627 N N . ARG A 1 82 ? -26.397 6.336 35.383 1.00 88.69 82 ARG A N 1
ATOM 628 C CA . ARG A 1 82 ? -26.280 4.955 34.885 1.00 88.69 82 ARG A CA 1
ATOM 629 C C . ARG A 1 82 ? -25.171 4.819 33.845 1.00 88.69 82 ARG A C 1
ATOM 631 O O . ARG A 1 82 ? -24.431 3.844 33.871 1.00 88.69 82 ARG A O 1
ATOM 638 N N . THR A 1 83 ? -25.044 5.796 32.950 1.00 88.38 83 THR A N 1
ATOM 639 C CA . THR A 1 83 ? -24.008 5.780 31.912 1.00 88.38 83 THR A CA 1
ATOM 640 C C . THR A 1 83 ? -22.613 5.977 32.500 1.00 88.38 83 THR A C 1
ATOM 642 O O . THR A 1 83 ? -21.688 5.288 32.085 1.00 88.38 83 THR A O 1
ATOM 645 N N . VAL A 1 84 ? -22.462 6.869 33.484 1.00 86.81 84 VAL A N 1
ATOM 646 C CA . VAL A 1 84 ? -21.183 7.086 34.175 1.00 86.81 84 VAL A CA 1
ATOM 647 C C . VAL A 1 84 ? -20.796 5.852 34.997 1.00 86.81 84 VAL A C 1
ATOM 649 O O . VAL A 1 84 ? -19.670 5.385 34.876 1.00 86.81 84 VAL A O 1
ATOM 652 N N . ARG A 1 85 ? -21.736 5.236 35.731 1.00 87.06 85 ARG A N 1
ATOM 653 C CA . ARG A 1 85 ? -21.503 3.953 36.430 1.00 87.06 85 ARG A CA 1
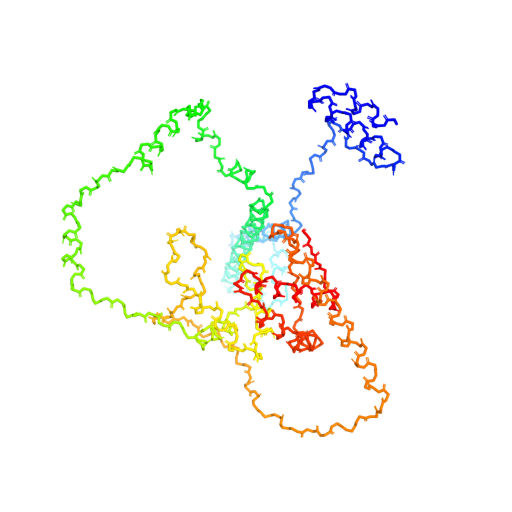ATOM 654 C C . ARG A 1 85 ? -21.027 2.861 35.480 1.00 87.06 85 ARG A C 1
ATOM 656 O O . ARG A 1 85 ? -20.092 2.147 35.800 1.00 87.06 85 ARG A O 1
ATOM 663 N N . MET A 1 86 ? -21.654 2.750 34.309 1.00 87.56 86 MET A N 1
ATOM 664 C CA . MET A 1 86 ? -21.253 1.780 33.287 1.00 87.56 86 MET A CA 1
ATOM 665 C C . MET A 1 86 ? -19.881 2.096 32.681 1.00 87.56 86 MET A C 1
ATOM 667 O O . MET A 1 86 ? -19.157 1.177 32.320 1.00 87.56 86 MET A O 1
ATOM 671 N N . ALA A 1 87 ? -19.506 3.373 32.572 1.00 86.19 87 ALA A N 1
ATOM 672 C CA . ALA A 1 87 ? -18.194 3.775 32.066 1.00 86.19 87 ALA A CA 1
ATOM 673 C C . ALA A 1 87 ? -17.048 3.393 33.018 1.00 86.19 87 ALA A C 1
ATOM 675 O O . ALA A 1 87 ? -15.958 3.092 32.543 1.00 86.19 87 ALA A O 1
ATOM 676 N N . PHE A 1 88 ? -17.318 3.364 34.326 1.00 85.25 88 PHE A N 1
ATOM 677 C CA . PHE A 1 88 ? -16.398 2.889 35.367 1.00 85.25 88 PHE A CA 1
ATOM 678 C C . PHE A 1 88 ? -16.697 1.451 35.828 1.00 85.25 88 PHE A C 1
ATOM 680 O O . PHE A 1 88 ? -16.149 0.985 36.825 1.00 85.25 88 PHE A O 1
ATOM 687 N N . ALA A 1 89 ? -17.571 0.719 35.129 1.00 81.75 89 ALA A N 1
ATOM 688 C CA . ALA A 1 89 ? -17.876 -0.658 35.500 1.00 81.75 89 ALA A CA 1
ATOM 689 C C . ALA A 1 89 ? -16.610 -1.519 35.374 1.00 81.75 89 ALA A C 1
ATOM 691 O O . ALA A 1 89 ? -15.945 -1.511 34.339 1.00 81.75 89 ALA A O 1
ATOM 692 N N . GLY A 1 90 ? -16.269 -2.244 36.442 1.00 77.00 90 GLY A N 1
ATOM 693 C CA . GLY A 1 90 ? -15.040 -3.041 36.514 1.00 77.00 90 GLY A CA 1
ATOM 694 C C . GLY A 1 90 ? -13.784 -2.253 36.899 1.00 77.00 90 GLY A C 1
ATOM 695 O O . GLY A 1 90 ? -12.702 -2.828 36.917 1.00 77.00 90 GLY A O 1
ATOM 696 N N . THR A 1 91 ? -13.905 -0.962 37.229 1.00 79.31 91 THR A N 1
ATOM 697 C CA . THR A 1 91 ? -12.832 -0.179 37.868 1.00 79.31 91 THR A CA 1
ATOM 698 C C . THR A 1 91 ? -13.121 -0.037 39.367 1.00 79.31 91 THR A C 1
ATOM 700 O O . THR A 1 91 ? -14.279 -0.028 39.773 1.00 79.31 91 THR A O 1
ATOM 703 N N . THR A 1 92 ? -12.094 0.116 40.206 1.00 76.50 92 THR A N 1
ATOM 704 C CA . THR A 1 92 ? -12.220 0.331 41.668 1.00 76.50 92 THR A CA 1
ATOM 705 C C . THR A 1 92 ? -12.731 1.726 42.058 1.00 76.50 92 THR A C 1
ATOM 707 O O . THR A 1 92 ? -12.794 2.059 43.238 1.00 76.50 92 THR A O 1
ATOM 710 N N . ILE A 1 93 ? -13.097 2.552 41.076 1.00 78.19 93 ILE A N 1
ATOM 711 C CA . ILE A 1 93 ? -13.446 3.962 41.254 1.00 78.19 93 ILE A CA 1
ATOM 712 C C . ILE A 1 93 ? -14.913 4.077 41.674 1.00 78.19 93 ILE A C 1
ATOM 714 O O . ILE A 1 93 ? -15.818 3.664 40.944 1.00 78.19 93 ILE A O 1
ATOM 718 N N . SER A 1 94 ? -15.155 4.686 42.834 1.00 77.25 94 SER A N 1
ATOM 719 C CA . SER A 1 94 ? -16.503 4.999 43.312 1.00 77.25 94 SER A CA 1
ATOM 720 C C . SER A 1 94 ? -16.871 6.441 42.971 1.00 77.25 94 SER A C 1
ATOM 722 O O . SER A 1 94 ? -16.076 7.364 43.118 1.00 77.25 94 SER A O 1
ATOM 724 N N . LEU A 1 95 ? -18.121 6.655 42.558 1.00 76.62 95 LEU A N 1
ATOM 725 C CA . LEU A 1 95 ? -18.627 7.975 42.157 1.00 76.62 95 LEU A CA 1
ATOM 726 C C . LEU A 1 95 ? -18.711 8.993 43.301 1.00 76.62 95 LEU A C 1
ATOM 728 O O . LEU A 1 95 ? -18.966 10.164 43.041 1.00 76.62 95 LEU A O 1
ATOM 732 N N . PHE A 1 96 ? -18.537 8.543 44.543 1.00 75.38 96 PHE A N 1
ATOM 733 C CA . PHE A 1 96 ? -18.592 9.376 45.743 1.00 75.38 96 PHE A CA 1
ATOM 734 C C . PHE A 1 96 ? -17.202 9.708 46.302 1.00 75.38 96 PHE A C 1
ATOM 736 O O . PHE A 1 96 ? -17.107 10.344 47.348 1.00 75.38 96 PHE A O 1
ATOM 743 N N . GLN A 1 97 ? -16.127 9.268 45.639 1.00 79.69 97 GLN A N 1
ATOM 744 C CA . GLN A 1 97 ? -14.769 9.626 46.044 1.00 79.69 97 GLN A CA 1
ATOM 745 C C . GLN A 1 97 ? -14.463 11.097 45.711 1.00 79.69 97 GLN A C 1
ATOM 747 O O . GLN A 1 97 ? -14.959 11.615 44.707 1.00 79.69 97 GLN A O 1
ATOM 752 N N . PRO A 1 98 ? -13.637 11.779 46.525 1.00 77.31 98 PRO A N 1
ATOM 753 C CA . PRO A 1 98 ? -13.310 13.191 46.319 1.00 77.31 98 PRO A CA 1
ATOM 754 C C . PRO A 1 98 ? -12.516 13.454 45.025 1.00 77.31 98 PRO A C 1
ATOM 756 O O . PRO A 1 98 ? -12.581 14.555 44.484 1.00 77.31 98 PRO A O 1
ATOM 759 N N . ASP A 1 99 ? -11.813 12.453 44.489 1.00 85.50 99 ASP A N 1
ATOM 760 C CA . ASP A 1 99 ? -10.991 12.532 43.273 1.00 85.50 99 ASP A CA 1
ATOM 761 C C . ASP A 1 99 ? -11.769 12.242 41.972 1.00 85.50 99 ASP A C 1
ATOM 763 O O . ASP A 1 99 ? -11.200 12.264 40.876 1.00 85.50 99 ASP A O 1
ATOM 767 N N . ILE A 1 100 ? -13.086 12.011 42.049 1.00 85.25 100 ILE A N 1
ATOM 768 C CA . ILE A 1 100 ? -13.898 11.616 40.889 1.00 85.25 100 ILE A CA 1
ATOM 769 C C . ILE A 1 100 ? -13.844 12.632 39.739 1.00 85.25 100 ILE A C 1
ATOM 771 O O . ILE A 1 100 ? -13.878 12.259 38.567 1.00 85.25 100 ILE A O 1
ATOM 775 N N . THR A 1 101 ? -13.723 13.925 40.041 1.00 86.19 101 THR A N 1
ATOM 776 C CA . THR A 1 101 ? -13.618 15.004 39.043 1.00 86.19 101 THR A CA 1
ATOM 777 C C . THR A 1 101 ? -12.333 14.911 38.222 1.00 86.19 101 THR A C 1
ATOM 779 O O . THR A 1 101 ? -12.361 15.130 37.003 1.00 86.19 101 THR A O 1
ATOM 782 N N . GLN A 1 102 ? -11.224 14.532 38.859 1.00 88.56 102 GLN A N 1
ATOM 783 C CA . GLN A 1 102 ? -9.952 14.270 38.194 1.00 88.56 102 GLN A CA 1
ATOM 784 C C . GLN A 1 102 ? -10.055 13.012 37.328 1.00 88.56 102 GLN A C 1
ATOM 786 O O . GLN A 1 102 ? -9.763 13.071 36.134 1.00 88.56 102 GLN A O 1
ATOM 791 N N . LYS A 1 103 ? -10.599 11.916 37.873 1.00 88.56 103 LYS A N 1
ATOM 792 C CA . LYS A 1 103 ? -10.813 10.657 37.133 1.00 88.56 103 LYS A CA 1
ATOM 793 C C . LYS A 1 103 ? -11.730 10.806 35.921 1.00 88.56 103 LYS A C 1
ATOM 795 O O . LYS A 1 103 ? -11.485 10.218 34.869 1.00 88.56 103 LYS A O 1
ATOM 800 N N . LEU A 1 104 ? -12.768 11.633 36.025 1.00 90.25 104 LEU A N 1
ATOM 801 C CA . LEU A 1 104 ? -13.626 11.989 34.893 1.00 90.25 104 LEU A CA 1
ATOM 802 C C . LEU A 1 104 ? -12.856 12.745 33.809 1.00 90.25 104 LEU A C 1
ATOM 804 O O . LEU A 1 104 ? -13.109 12.534 32.625 1.00 90.25 104 LEU A O 1
ATOM 808 N N . THR A 1 105 ? -11.941 13.629 34.203 1.00 91.81 105 THR A N 1
ATOM 809 C CA . THR A 1 105 ? -11.138 14.419 33.265 1.00 91.81 105 THR A CA 1
ATOM 810 C C . THR A 1 105 ? -10.127 13.535 32.536 1.00 91.81 105 THR A C 1
ATOM 812 O O . THR A 1 105 ? -10.091 13.577 31.309 1.00 91.81 105 THR A O 1
ATOM 815 N N . GLU A 1 106 ? -9.432 12.651 33.258 1.00 92.69 106 GLU A N 1
ATOM 816 C CA . GLU A 1 106 ? -8.554 11.617 32.687 1.00 92.69 106 GLU A CA 1
ATOM 817 C C . GLU A 1 106 ? -9.307 10.765 31.649 1.00 92.69 106 GLU A C 1
ATOM 819 O O . GLU A 1 106 ? 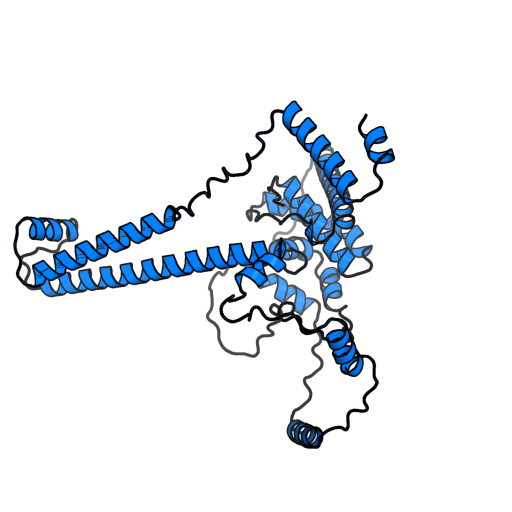-8.885 10.655 30.498 1.00 92.69 106 GLU A O 1
ATOM 824 N N . LEU A 1 107 ? -10.496 10.255 31.997 1.00 91.81 107 LEU A N 1
ATOM 825 C CA . LEU A 1 107 ? -11.313 9.455 31.080 1.00 91.81 107 LEU A CA 1
ATOM 826 C C . LEU A 1 107 ? -11.779 10.246 29.844 1.00 91.81 107 LEU A C 1
ATOM 828 O O . LEU A 1 107 ? -11.826 9.710 28.732 1.00 91.81 107 LEU A O 1
ATOM 832 N N . ILE A 1 108 ? -12.159 11.516 30.017 1.00 94.25 108 ILE A N 1
ATOM 833 C CA . ILE A 1 108 ? -12.535 12.392 28.899 1.00 94.25 108 ILE A CA 1
ATOM 834 C C . ILE A 1 108 ? -11.344 12.581 27.956 1.00 94.25 108 ILE A C 1
ATOM 836 O O . ILE A 1 108 ? -11.520 12.497 26.737 1.00 94.25 108 ILE A O 1
ATOM 840 N N . ASP A 1 109 ? -10.150 12.819 28.491 1.00 96.19 109 ASP A N 1
ATOM 841 C CA . ASP A 1 109 ? -8.952 13.037 27.689 1.00 96.19 109 ASP A CA 1
ATOM 842 C C . ASP A 1 109 ? -8.493 11.754 26.988 1.00 96.19 109 ASP A C 1
ATOM 844 O O . ASP A 1 109 ? -8.225 11.795 25.784 1.00 96.19 109 ASP A O 1
ATOM 848 N N . ASP A 1 110 ? -8.568 10.596 27.643 1.00 95.12 110 ASP A N 1
ATOM 849 C CA . ASP A 1 110 ? -8.365 9.285 27.016 1.00 95.12 110 ASP A CA 1
ATOM 850 C C . ASP A 1 110 ? -9.310 9.060 25.828 1.00 95.12 110 ASP A C 1
ATOM 852 O O . ASP A 1 110 ? -8.912 8.580 24.759 1.00 95.12 110 ASP A O 1
ATOM 856 N N . LEU A 1 111 ? -10.590 9.415 25.980 1.00 95.94 111 LEU A N 1
ATOM 857 C CA . LEU A 1 111 ? -11.567 9.313 24.897 1.00 95.94 111 LEU A CA 1
ATOM 858 C C . LEU A 1 111 ? -11.255 10.293 23.758 1.00 95.94 111 LEU A C 1
ATOM 860 O O . LEU A 1 111 ? -11.377 9.908 22.591 1.00 95.94 111 LEU A O 1
ATOM 864 N N . LYS A 1 112 ? -10.811 11.524 24.052 1.00 97.12 112 LYS A N 1
ATOM 865 C CA . LYS A 1 112 ? -10.354 12.479 23.024 1.00 97.12 112 LYS A CA 1
ATOM 866 C C . LYS A 1 112 ? -9.134 11.946 22.274 1.00 97.12 112 LYS A C 1
ATOM 868 O O . LYS A 1 112 ? -9.119 11.986 21.041 1.00 97.12 112 LYS A O 1
ATOM 873 N N . GLN A 1 113 ? -8.150 11.393 22.984 1.00 97.44 113 GLN A N 1
ATOM 874 C CA . GLN A 1 113 ? -6.965 10.777 22.386 1.00 97.44 113 GLN A CA 1
ATOM 875 C C . GLN A 1 113 ? -7.350 9.594 21.486 1.00 97.44 113 GLN A C 1
ATOM 877 O O . GLN A 1 113 ? -6.897 9.511 20.340 1.00 97.44 113 GLN A O 1
ATOM 882 N N . LYS A 1 114 ? -8.261 8.722 21.941 1.00 97.12 114 LYS A N 1
ATOM 883 C CA . LYS A 1 114 ? -8.801 7.610 21.137 1.00 97.12 114 LYS A CA 1
ATOM 884 C C . LYS A 1 114 ? -9.520 8.104 19.881 1.00 97.12 114 LYS A C 1
ATOM 886 O O . LYS A 1 114 ? -9.270 7.573 18.799 1.00 97.12 114 LYS A O 1
ATOM 891 N N . ILE A 1 115 ? -10.354 9.143 19.984 1.00 97.69 115 ILE A N 1
ATOM 892 C CA . ILE A 1 115 ? -11.017 9.767 18.826 1.00 97.69 115 ILE A CA 1
ATOM 893 C C . ILE A 1 115 ? -9.981 10.296 17.828 1.00 97.69 115 ILE A C 1
ATOM 895 O O . ILE A 1 115 ? -10.100 10.021 16.631 1.00 97.69 115 ILE A O 1
ATOM 899 N N . ALA A 1 116 ? -8.947 10.999 18.296 1.00 97.06 116 ALA A N 1
ATOM 900 C CA . ALA A 1 116 ? -7.878 11.504 17.438 1.00 97.06 116 ALA A CA 1
ATOM 901 C C . ALA A 1 116 ? -7.114 10.361 16.742 1.00 97.06 116 ALA A C 1
ATOM 903 O O . ALA A 1 116 ? -6.867 10.416 15.534 1.00 97.06 116 ALA A O 1
ATOM 904 N N . ALA A 1 117 ? -6.794 9.285 17.467 1.00 96.75 117 ALA A N 1
ATOM 905 C CA . ALA A 1 117 ? -6.135 8.101 16.918 1.00 96.75 117 ALA A CA 1
ATOM 906 C C . ALA A 1 117 ? -7.000 7.384 15.865 1.00 96.75 117 ALA A C 1
ATOM 908 O O . ALA A 1 117 ? -6.504 6.997 14.800 1.00 96.75 117 ALA A O 1
ATOM 909 N N . TRP A 1 118 ? -8.304 7.241 16.116 1.00 97.50 118 TRP A N 1
ATOM 910 C CA . TRP A 1 118 ? -9.259 6.684 15.156 1.00 97.50 118 TRP A CA 1
ATOM 911 C C . TRP A 1 118 ? -9.420 7.569 13.916 1.00 97.50 118 TRP A C 1
ATOM 913 O O . TRP A 1 118 ? -9.404 7.044 12.802 1.00 97.50 118 TRP A O 1
ATOM 923 N N . GLY A 1 119 ? -9.467 8.894 14.074 1.00 97.06 119 GLY A N 1
ATOM 924 C CA . GLY A 1 119 ? -9.465 9.846 12.959 1.00 97.06 119 GLY A CA 1
ATOM 925 C C . GLY A 1 119 ? -8.208 9.723 12.090 1.00 97.06 119 GLY A C 1
ATOM 926 O O . GLY A 1 119 ? -8.301 9.564 10.871 1.00 97.06 119 GLY A O 1
ATOM 927 N N . LYS A 1 120 ? -7.022 9.666 12.714 1.00 95.69 120 LYS A N 1
ATOM 928 C CA . LYS A 1 120 ? -5.747 9.390 12.022 1.00 95.69 120 LYS A CA 1
ATOM 929 C C . LYS A 1 120 ? -5.772 8.041 11.295 1.00 95.69 120 LYS A C 1
ATOM 931 O O . LYS A 1 120 ? -5.229 7.918 10.197 1.00 95.69 120 LYS A O 1
ATOM 936 N N . ARG A 1 121 ? -6.393 7.010 11.879 1.00 94.69 121 ARG A N 1
ATOM 937 C CA . ARG A 1 121 ? -6.545 5.690 11.241 1.00 94.69 121 ARG A CA 1
ATOM 938 C C . ARG A 1 121 ? -7.422 5.757 9.990 1.00 94.69 121 ARG A C 1
ATOM 940 O O . ARG A 1 121 ? -7.017 5.192 8.978 1.00 94.69 121 ARG A O 1
ATOM 947 N N . ILE A 1 122 ? -8.551 6.471 10.035 1.00 95.25 122 ILE A N 1
ATOM 948 C CA . ILE A 1 122 ? -9.402 6.699 8.856 1.00 95.25 122 ILE A CA 1
ATOM 949 C C . ILE A 1 122 ? -8.602 7.394 7.758 1.00 95.25 122 ILE A C 1
ATOM 951 O O . ILE A 1 122 ? -8.550 6.884 6.643 1.00 95.25 122 ILE A O 1
ATOM 955 N N . ARG A 1 123 ? -7.920 8.502 8.079 1.00 93.69 123 ARG A N 1
ATOM 956 C CA . ARG A 1 123 ? -7.104 9.249 7.110 1.00 93.69 123 ARG A CA 1
ATOM 957 C C . ARG A 1 123 ? -6.061 8.357 6.433 1.00 93.69 123 ARG A C 1
ATOM 959 O O . ARG A 1 123 ? -6.046 8.270 5.210 1.00 93.69 123 ARG A O 1
ATOM 966 N N . ARG A 1 124 ? -5.253 7.632 7.217 1.00 94.62 124 ARG A N 1
ATOM 967 C CA . ARG A 1 124 ? -4.216 6.728 6.686 1.00 94.62 124 ARG A CA 1
ATOM 968 C C . ARG A 1 124 ? -4.786 5.654 5.763 1.00 94.62 124 ARG A C 1
ATOM 970 O O . ARG A 1 124 ? -4.185 5.344 4.739 1.00 94.62 124 ARG A O 1
ATOM 977 N N . PHE A 1 125 ? -5.917 5.053 6.128 1.00 93.38 125 PHE A N 1
ATOM 978 C CA . PHE A 1 125 ? -6.524 3.995 5.320 1.00 93.38 125 PHE A CA 1
ATOM 979 C C . PHE A 1 125 ? -7.131 4.555 4.033 1.00 93.38 125 PHE A C 1
ATOM 981 O O . PHE A 1 125 ? -6.899 3.987 2.970 1.00 93.38 125 PHE A O 1
ATOM 988 N N . SER A 1 126 ? -7.816 5.697 4.103 1.00 91.19 126 SER A N 1
ATOM 989 C CA . SER A 1 126 ? -8.346 6.388 2.925 1.00 91.19 126 SER A CA 1
ATOM 990 C C . SER A 1 126 ? -7.238 6.818 1.962 1.00 91.19 126 SER A C 1
ATOM 992 O O . SER A 1 126 ? -7.350 6.576 0.764 1.00 91.19 126 SER A O 1
ATOM 994 N N . GLU A 1 127 ? -6.143 7.394 2.466 1.00 90.94 127 GLU A N 1
ATOM 995 C CA . GLU A 1 127 ? -4.976 7.757 1.651 1.00 90.94 127 GLU A CA 1
ATOM 996 C C . GLU A 1 127 ? -4.336 6.527 1.005 1.00 90.94 127 GLU A C 1
ATOM 998 O O . GLU A 1 127 ? -4.030 6.553 -0.184 1.00 90.94 127 GLU A O 1
ATOM 1003 N N . ARG A 1 128 ? -4.180 5.426 1.751 1.00 88.62 128 ARG A N 1
ATOM 1004 C CA . ARG A 1 128 ? -3.672 4.162 1.202 1.00 88.62 128 ARG A CA 1
ATOM 1005 C C . ARG A 1 128 ? -4.562 3.643 0.076 1.00 88.62 128 ARG A C 1
ATOM 1007 O O . ARG A 1 128 ? -4.042 3.288 -0.976 1.00 88.62 128 ARG A O 1
ATOM 1014 N N . SER A 1 129 ? -5.877 3.605 0.281 1.00 86.38 129 SER A N 1
ATOM 1015 C CA . SER A 1 129 ? -6.830 3.171 -0.746 1.00 86.38 129 SER A CA 1
ATOM 1016 C C . SER A 1 129 ? -6.807 4.090 -1.966 1.00 86.38 129 SER A C 1
ATOM 1018 O O . SER A 1 129 ? -6.808 3.601 -3.091 1.00 86.38 129 SER A O 1
ATOM 1020 N N . ARG A 1 130 ? -6.721 5.410 -1.761 1.00 87.12 130 ARG A N 1
ATOM 1021 C CA . ARG A 1 130 ? -6.587 6.385 -2.849 1.00 87.12 130 ARG A CA 1
ATOM 1022 C C . ARG A 1 130 ? -5.312 6.147 -3.653 1.00 87.12 130 ARG A C 1
ATOM 1024 O O . ARG A 1 130 ? -5.409 6.003 -4.864 1.00 87.12 130 ARG A O 1
ATOM 1031 N N . ARG A 1 131 ? -4.151 6.047 -2.995 1.00 85.88 131 ARG A N 1
ATOM 1032 C CA . ARG A 1 131 ? -2.862 5.769 -3.654 1.00 85.88 131 ARG A CA 1
ATOM 1033 C C . ARG A 1 131 ? -2.893 4.447 -4.408 1.00 85.88 131 ARG A C 1
ATOM 1035 O O . ARG A 1 131 ? -2.444 4.385 -5.539 1.00 85.88 131 ARG A O 1
ATOM 1042 N N . PHE A 1 132 ? -3.467 3.405 -3.809 1.00 83.50 132 PHE A N 1
ATOM 1043 C CA . PHE A 1 132 ? -3.628 2.116 -4.475 1.00 83.50 132 PHE A CA 1
ATOM 1044 C C . PHE A 1 132 ? -4.451 2.243 -5.764 1.00 83.50 132 PHE A C 1
ATOM 1046 O O . PHE A 1 132 ? -4.023 1.764 -6.810 1.00 83.50 132 PHE A O 1
ATOM 1053 N N . ASN A 1 133 ? -5.594 2.931 -5.707 1.00 83.38 133 ASN A N 1
ATOM 1054 C CA . ASN A 1 133 ? -6.445 3.141 -6.877 1.00 83.38 133 ASN A CA 1
ATOM 1055 C C . ASN A 1 133 ? -5.765 4.016 -7.937 1.00 83.38 133 ASN A C 1
ATOM 1057 O O . ASN A 1 133 ? -5.844 3.689 -9.115 1.00 83.38 133 ASN A O 1
ATOM 1061 N N . GLN A 1 134 ? -5.078 5.087 -7.530 1.00 85.69 134 GLN A N 1
ATOM 1062 C CA . GLN A 1 134 ? -4.328 5.962 -8.435 1.00 85.69 134 GLN A CA 1
ATOM 1063 C C . GLN A 1 134 ? -3.178 5.218 -9.112 1.00 85.69 134 GLN A C 1
ATOM 1065 O O . GLN A 1 134 ? -3.052 5.306 -10.322 1.00 85.69 134 GLN A O 1
ATOM 1070 N N . ASN A 1 135 ? -2.399 4.426 -8.373 1.00 83.94 135 ASN A N 1
ATOM 1071 C CA . ASN A 1 135 ? -1.317 3.619 -8.939 1.00 83.94 135 ASN A CA 1
ATOM 1072 C C . ASN A 1 135 ? -1.855 2.537 -9.880 1.00 83.94 135 ASN A C 1
ATOM 1074 O O . ASN A 1 135 ? -1.263 2.269 -10.918 1.00 83.94 135 ASN A O 1
ATOM 1078 N N . ARG A 1 136 ? -2.994 1.921 -9.539 1.00 79.00 136 ARG A N 1
ATOM 1079 C CA . ARG A 1 136 ? -3.644 0.952 -10.428 1.00 79.00 136 ARG A CA 1
ATOM 1080 C C . ARG A 1 136 ? -4.129 1.618 -11.712 1.00 79.00 136 ARG A C 1
ATOM 1082 O O . ARG A 1 136 ? -3.958 1.053 -12.785 1.00 79.00 136 ARG A O 1
ATOM 1089 N N . LEU A 1 137 ? -4.717 2.807 -11.604 1.00 81.44 137 LEU A N 1
ATOM 1090 C CA . LEU A 1 137 ? -5.159 3.577 -12.761 1.00 81.44 137 LEU A CA 1
ATOM 1091 C C . LEU A 1 137 ? -3.963 4.067 -13.583 1.00 81.44 137 LEU A C 1
ATOM 1093 O O . LEU A 1 137 ? -4.012 3.971 -14.791 1.00 81.44 137 LEU A O 1
ATOM 1097 N N . PHE A 1 138 ? -2.860 4.473 -12.951 1.00 82.31 138 PHE A N 1
ATOM 1098 C CA . PHE A 1 138 ? -1.616 4.815 -13.643 1.00 82.31 138 PHE A CA 1
ATOM 1099 C C . PHE A 1 138 ? -1.093 3.649 -14.485 1.00 82.31 138 PHE A C 1
ATOM 1101 O O . PHE A 1 138 ? -0.703 3.840 -15.622 1.00 82.31 138 PHE A O 1
ATOM 1108 N N . GLN A 1 139 ? -1.103 2.431 -13.946 1.00 74.38 139 GLN A N 1
ATOM 1109 C CA . GLN A 1 139 ? -0.586 1.272 -14.675 1.00 74.38 139 GLN A CA 1
ATOM 1110 C C . GLN A 1 139 ? -1.514 0.794 -15.798 1.00 74.38 139 GLN A C 1
ATOM 1112 O O . GLN A 1 139 ? -1.022 0.286 -16.791 1.00 74.38 139 GLN A O 1
ATOM 1117 N N . SER A 1 140 ? -2.834 0.939 -15.644 1.00 76.62 140 SER A N 1
ATOM 1118 C CA . SER A 1 140 ? -3.811 0.430 -16.624 1.00 76.62 140 SER A CA 1
ATOM 1119 C C . SER A 1 140 ? -4.290 1.474 -17.636 1.00 76.62 140 SER A C 1
ATOM 1121 O O . SER A 1 140 ? -4.540 1.140 -18.786 1.00 76.62 140 SER A O 1
ATOM 1123 N N . ASP A 1 141 ? -4.466 2.726 -17.214 1.00 77.94 141 ASP A N 1
ATOM 1124 C CA . ASP A 1 141 ? -5.003 3.821 -18.024 1.00 77.94 141 ASP A CA 1
ATOM 1125 C C . ASP A 1 141 ? -4.497 5.174 -17.490 1.00 77.94 141 ASP A C 1
ATOM 1127 O O . ASP A 1 141 ? -5.170 5.894 -16.736 1.00 77.94 141 ASP A O 1
ATOM 1131 N N . GLN A 1 142 ? -3.268 5.518 -17.887 1.00 84.44 142 GLN A N 1
ATOM 1132 C CA . GLN A 1 142 ? -2.618 6.776 -17.509 1.00 84.44 142 GLN A CA 1
ATOM 1133 C C . GLN A 1 142 ? -3.479 7.986 -17.882 1.00 84.44 142 GLN A C 1
ATOM 1135 O O . GLN A 1 142 ? -3.619 8.916 -17.088 1.00 84.44 142 GLN A O 1
ATOM 1140 N N . LYS A 1 143 ? -4.126 7.951 -19.056 1.00 80.62 143 LYS A N 1
ATOM 1141 C CA . LYS A 1 143 ? -4.972 9.040 -19.558 1.00 80.62 143 LYS A CA 1
ATOM 1142 C C . LYS A 1 143 ? -6.131 9.322 -18.610 1.00 80.62 143 LYS A C 1
ATOM 1144 O O . LYS A 1 143 ? -6.389 10.480 -18.286 1.00 80.62 143 LYS A O 1
ATOM 1149 N N . ARG A 1 144 ? -6.822 8.287 -18.127 1.00 81.25 144 ARG A N 1
ATOM 1150 C CA . ARG A 1 144 ? -7.882 8.456 -17.122 1.00 81.25 144 ARG A CA 1
ATOM 1151 C C . ARG A 1 144 ? -7.356 8.999 -15.805 1.00 81.25 144 ARG A C 1
ATOM 1153 O O . ARG A 1 144 ? -8.058 9.791 -15.177 1.00 81.25 144 ARG A O 1
ATOM 1160 N N . LEU A 1 145 ? -6.157 8.600 -15.376 1.00 87.19 145 LEU A N 1
ATOM 1161 C CA . LEU A 1 145 ? -5.564 9.178 -14.174 1.00 87.19 145 LEU A CA 1
ATOM 1162 C C . LEU A 1 145 ? -5.318 10.671 -14.359 1.00 87.19 145 LEU A C 1
ATOM 1164 O O . LEU A 1 145 ? -5.788 11.441 -13.526 1.00 87.19 145 LEU A O 1
ATOM 1168 N N . TYR A 1 146 ? -4.637 11.077 -15.429 1.00 84.50 146 TYR A N 1
ATOM 1169 C CA . TYR A 1 146 ? -4.345 12.487 -15.676 1.00 84.50 146 TYR A CA 1
ATOM 1170 C C . TYR A 1 146 ? -5.627 13.313 -15.777 1.00 84.50 146 TYR A C 1
ATOM 1172 O O . TYR A 1 146 ? -5.760 14.278 -15.035 1.00 84.50 146 TYR A O 1
ATOM 1180 N N . LYS A 1 147 ? -6.646 12.833 -16.499 1.00 82.81 147 LYS A N 1
ATOM 1181 C CA . LYS A 1 147 ? -7.984 13.454 -16.512 1.00 82.81 147 LYS A CA 1
ATOM 1182 C C . LYS A 1 147 ? -8.643 13.561 -15.135 1.00 82.81 147 LYS A C 1
ATOM 1184 O O . LYS A 1 147 ? -9.383 14.498 -14.875 1.00 82.81 147 LYS A O 1
ATOM 1189 N N . SER A 1 148 ? -8.418 12.593 -14.243 1.00 81.88 148 SER A N 1
ATOM 1190 C CA . SER A 1 148 ? -8.937 12.649 -12.866 1.00 81.88 148 SER A CA 1
ATOM 1191 C C . SER A 1 148 ? -8.158 13.605 -11.953 1.00 81.88 148 SER A C 1
ATOM 1193 O O . SER A 1 148 ? -8.651 13.970 -10.885 1.00 81.88 148 SER A O 1
ATOM 1195 N N . LEU A 1 149 ? -6.923 13.949 -12.333 1.00 83.75 149 LEU A N 1
ATOM 1196 C CA . LEU A 1 149 ? -6.060 14.904 -11.637 1.00 83.75 149 LEU A CA 1
ATOM 1197 C C . LEU A 1 149 ? -6.223 16.322 -12.188 1.00 83.75 149 LEU A C 1
ATOM 1199 O O . LEU A 1 149 ? -6.039 17.280 -11.435 1.00 83.75 149 LEU A O 1
ATOM 1203 N N . GLU A 1 150 ? -6.569 16.442 -13.470 1.00 81.38 150 GLU A N 1
ATOM 1204 C CA . GLU A 1 150 ? -6.981 17.684 -14.105 1.00 81.38 150 GLU A CA 1
ATOM 1205 C C . GLU A 1 150 ? -8.130 18.289 -13.302 1.00 81.38 150 GLU A C 1
ATOM 1207 O O . GLU A 1 150 ? -9.123 17.637 -12.971 1.00 81.38 150 GLU A O 1
ATOM 1212 N N . ARG A 1 151 ? -7.965 19.560 -12.943 1.00 69.31 151 ARG A N 1
ATOM 1213 C CA . ARG A 1 151 ? -9.049 20.353 -12.381 1.00 69.31 151 ARG A CA 1
ATOM 1214 C C . ARG A 1 151 ? -9.741 20.996 -13.576 1.00 69.31 151 ARG A C 1
ATOM 1216 O O . ARG A 1 151 ? -9.154 21.921 -14.136 1.00 69.31 151 ARG A O 1
ATOM 1223 N N . PRO A 1 152 ? -10.944 20.554 -13.978 1.00 62.97 152 PRO A N 1
ATOM 1224 C CA . PRO A 1 152 ? -11.645 21.151 -15.118 1.00 62.97 152 PRO A CA 1
ATOM 1225 C C . PRO A 1 152 ? -11.920 22.652 -14.918 1.00 62.97 152 PRO A C 1
ATOM 1227 O O . PRO A 1 152 ? -12.131 23.374 -15.879 1.00 62.97 152 PRO A O 1
ATOM 1230 N N . GLU A 1 153 ? -11.857 23.134 -13.675 1.00 60.88 153 GLU A N 1
ATOM 1231 C CA . GLU A 1 153 ? -11.935 24.552 -13.304 1.00 60.88 153 GLU A CA 1
ATOM 1232 C C . GLU A 1 153 ? -10.681 25.370 -13.685 1.00 60.88 153 GLU A C 1
ATOM 1234 O O . GLU A 1 153 ? -10.758 26.588 -13.785 1.00 60.88 153 GLU A O 1
ATOM 1239 N N . VAL A 1 154 ? -9.524 24.722 -13.874 1.00 59.16 154 VAL A N 1
ATOM 1240 C CA . VAL A 1 154 ? -8.220 25.361 -14.165 1.00 59.16 154 VAL A CA 1
ATOM 1241 C C . VAL A 1 154 ? -7.753 25.061 -15.593 1.00 59.16 154 VAL A C 1
ATOM 1243 O O . VAL A 1 154 ? -7.095 25.888 -16.219 1.00 59.16 154 VAL A O 1
ATOM 1246 N N . CYS A 1 155 ? -8.107 23.894 -16.134 1.00 55.03 155 CYS A N 1
ATOM 1247 C CA . CYS A 1 155 ? -7.874 23.551 -17.533 1.00 55.03 155 CYS A CA 1
ATOM 1248 C C . CYS A 1 155 ? -8.953 24.222 -18.390 1.00 55.03 155 CYS A C 1
ATOM 1250 O O . CYS A 1 155 ? -10.020 23.653 -18.608 1.00 55.03 155 CYS A O 1
ATOM 1252 N N . GLY A 1 156 ? -8.693 25.458 -18.821 1.00 55.94 156 GLY A N 1
ATOM 1253 C CA . GLY A 1 156 ? -9.611 26.216 -19.664 1.00 55.94 156 GLY A CA 1
ATOM 1254 C C . GLY A 1 156 ? -10.048 25.409 -20.888 1.00 55.94 156 GLY A C 1
ATOM 1255 O O . GLY A 1 156 ? -9.222 24.813 -21.574 1.00 55.94 156 GLY A O 1
ATOM 1256 N N . ALA A 1 157 ? -11.351 25.418 -21.172 1.00 57.50 157 ALA A N 1
ATOM 1257 C CA . ALA A 1 157 ? -11.973 24.817 -22.354 1.00 57.50 157 ALA A CA 1
ATOM 1258 C C . ALA A 1 157 ? -11.659 25.598 -23.650 1.00 57.50 157 ALA A C 1
ATOM 1260 O O . ALA A 1 157 ? -12.529 25.795 -24.495 1.00 57.50 157 ALA A O 1
ATOM 1261 N N . GLY A 1 158 ? -10.435 26.111 -23.775 1.00 67.69 158 GLY A N 1
ATOM 1262 C CA . GLY A 1 158 ? -9.957 26.742 -24.995 1.00 67.69 158 GLY A CA 1
ATOM 1263 C C . GLY A 1 158 ? -9.618 25.687 -26.051 1.00 67.69 158 GLY A C 1
ATOM 1264 O O . GLY A 1 158 ? -9.337 24.536 -25.699 1.00 67.69 158 GLY A O 1
ATOM 1265 N N . PRO A 1 159 ? -9.632 26.051 -27.344 1.00 71.00 159 PRO A N 1
ATOM 1266 C CA . PRO A 1 159 ? -9.027 25.210 -28.366 1.00 71.00 159 PRO A CA 1
ATOM 1267 C C . PRO A 1 159 ? -7.563 24.947 -27.986 1.00 71.00 159 PRO A C 1
ATOM 1269 O O . PRO A 1 159 ? -6.860 25.852 -27.530 1.00 71.00 159 PRO A O 1
ATOM 1272 N N . GLY A 1 160 ? -7.128 23.690 -28.111 1.00 67.81 160 GLY A N 1
ATOM 1273 C CA . GLY A 1 160 ? -5.723 23.338 -27.912 1.00 67.81 160 GLY A CA 1
ATOM 1274 C C . GLY A 1 160 ? -4.824 24.130 -28.869 1.00 67.81 160 GLY A C 1
ATOM 1275 O O . GLY A 1 160 ? -5.316 24.605 -29.895 1.00 67.81 160 GLY A O 1
ATOM 1276 N N . PRO A 1 161 ? -3.528 24.295 -28.549 1.00 77.00 161 PRO A N 1
ATOM 1277 C CA . PRO A 1 161 ? -2.597 24.935 -29.469 1.00 77.00 161 PRO A CA 1
ATOM 1278 C C . PRO A 1 161 ? -2.606 24.193 -30.808 1.00 77.00 161 PRO A C 1
ATOM 1280 O O . PRO A 1 161 ? -2.714 22.962 -30.836 1.00 77.00 161 PRO A O 1
ATOM 1283 N N . ASP A 1 162 ? -2.521 24.943 -31.906 1.00 86.31 162 ASP A N 1
ATOM 1284 C CA . ASP A 1 162 ? -2.513 24.356 -33.239 1.00 86.31 162 ASP A CA 1
ATOM 1285 C C . ASP A 1 162 ? -1.331 23.384 -33.398 1.00 86.31 162 ASP A C 1
ATOM 1287 O O . ASP A 1 162 ? -0.245 23.563 -32.828 1.00 86.31 162 ASP A O 1
ATOM 1291 N N . GLN A 1 163 ? -1.559 22.306 -34.146 1.00 82.94 163 GLN A N 1
ATOM 1292 C CA . GLN A 1 163 ? -0.567 21.252 -34.316 1.00 82.94 163 GLN A CA 1
ATOM 1293 C C . GLN A 1 163 ? 0.647 21.769 -35.091 1.00 82.94 163 GLN A C 1
ATOM 1295 O O . GLN A 1 163 ? 1.775 21.417 -34.738 1.00 82.94 163 GLN A O 1
ATOM 1300 N N . ALA A 1 164 ? 0.435 22.608 -36.111 1.00 85.06 164 ALA A N 1
ATOM 1301 C CA . ALA A 1 164 ? 1.531 23.173 -36.889 1.00 85.06 164 ALA A CA 1
ATOM 1302 C C . ALA A 1 164 ? 2.362 24.139 -36.036 1.00 85.06 164 ALA A C 1
ATOM 1304 O O . ALA A 1 164 ? 3.587 24.013 -36.012 1.00 85.06 164 ALA A O 1
ATOM 1305 N N . ASP A 1 165 ? 1.707 24.998 -35.252 1.00 84.50 165 ASP A N 1
ATOM 1306 C CA . ASP A 1 165 ? 2.370 25.919 -34.320 1.00 84.50 165 ASP A CA 1
ATOM 1307 C C . ASP A 1 165 ? 3.193 25.177 -33.258 1.00 84.50 165 ASP A C 1
ATOM 1309 O O . ASP A 1 165 ? 4.339 25.532 -32.975 1.00 84.50 165 ASP A O 1
ATOM 1313 N N . THR A 1 166 ? 2.646 24.092 -32.705 1.00 86.50 166 THR A N 1
ATOM 1314 C CA . THR A 1 166 ? 3.342 23.264 -31.710 1.00 86.50 166 THR A CA 1
ATOM 1315 C C . THR A 1 166 ? 4.575 22.593 -32.316 1.00 86.50 166 THR A C 1
ATOM 1317 O O . THR A 1 166 ? 5.647 22.578 -31.706 1.00 86.50 166 THR A O 1
ATOM 1320 N N . VAL A 1 167 ? 4.447 22.043 -33.527 1.00 84.94 167 VAL A N 1
ATOM 1321 C CA . VAL A 1 167 ? 5.565 21.411 -34.241 1.00 84.94 167 VAL A CA 1
ATOM 1322 C C . VAL A 1 167 ? 6.631 22.440 -34.611 1.00 84.94 167 VAL A C 1
ATOM 1324 O O . VAL A 1 167 ? 7.812 22.151 -34.440 1.00 84.94 167 VAL A O 1
ATOM 1327 N N . ALA A 1 168 ? 6.244 23.626 -35.082 1.00 86.62 168 ALA A N 1
ATOM 1328 C CA . ALA A 1 168 ? 7.173 24.703 -35.417 1.00 86.62 168 ALA A CA 1
ATOM 1329 C C . ALA A 1 168 ? 7.948 25.182 -34.180 1.00 86.62 168 ALA A C 1
ATOM 1331 O O . ALA A 1 168 ? 9.174 25.275 -34.226 1.00 86.62 168 ALA A O 1
ATOM 1332 N N . PHE A 1 169 ? 7.252 25.381 -33.056 1.00 85.56 169 PHE A N 1
ATOM 1333 C CA . PHE A 1 169 ? 7.861 25.761 -31.783 1.00 85.56 169 PHE A CA 1
ATOM 1334 C C . PHE A 1 169 ? 8.926 24.754 -31.329 1.00 85.56 169 PHE A C 1
ATOM 1336 O O . PHE A 1 169 ? 10.074 25.125 -31.086 1.00 85.56 169 PHE A O 1
ATOM 1343 N N . TRP A 1 170 ? 8.582 23.463 -31.252 1.00 88.62 170 TRP A N 1
ATOM 1344 C CA . TRP A 1 170 ? 9.535 22.444 -30.802 1.00 88.62 170 TRP A CA 1
ATOM 1345 C C . TRP A 1 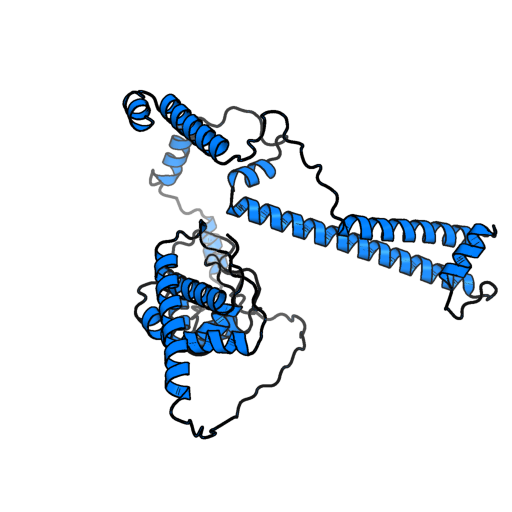170 ? 10.657 22.195 -31.814 1.00 88.62 170 TRP A C 1
ATOM 1347 O O . TRP A 1 170 ? 11.787 21.929 -31.408 1.00 88.62 170 TRP A O 1
ATOM 1357 N N . ARG A 1 171 ? 10.386 22.315 -33.118 1.00 84.75 171 ARG A N 1
ATOM 1358 C CA . ARG A 1 171 ? 11.413 22.196 -34.161 1.00 84.75 171 ARG A CA 1
ATOM 1359 C C . ARG A 1 171 ? 12.487 23.275 -34.015 1.00 84.75 171 ARG A C 1
ATOM 1361 O O . ARG A 1 171 ? 13.662 22.931 -34.066 1.00 84.75 171 ARG A O 1
ATOM 1368 N N . GLY A 1 172 ? 12.105 24.528 -33.762 1.00 83.19 172 GLY A N 1
ATOM 1369 C CA . GLY A 1 172 ? 13.066 25.614 -33.529 1.00 83.19 172 GLY A CA 1
ATOM 1370 C C . GLY A 1 172 ? 13.923 25.424 -32.269 1.00 83.19 172 GLY A C 1
ATOM 1371 O O . GLY A 1 172 ? 15.054 25.885 -32.217 1.00 83.19 172 GLY A O 1
ATOM 1372 N N . LEU A 1 173 ? 13.417 24.702 -31.263 1.00 79.31 173 LEU A N 1
ATOM 1373 C CA . LEU A 1 173 ? 14.159 24.385 -30.034 1.00 79.31 173 LEU A CA 1
ATOM 1374 C C . LEU A 1 173 ? 15.110 23.187 -30.171 1.00 79.31 173 LEU A C 1
ATOM 1376 O O . LEU A 1 173 ? 16.181 23.196 -29.575 1.00 79.31 173 LEU A O 1
ATOM 1380 N N . TRP A 1 174 ? 14.698 22.135 -30.885 1.00 76.62 174 TRP A N 1
ATOM 1381 C CA . TRP A 1 174 ? 15.395 20.838 -30.873 1.00 76.62 174 TRP A CA 1
ATOM 1382 C C . TRP A 1 174 ? 16.068 20.464 -32.194 1.00 76.62 174 TRP A C 1
ATOM 1384 O O . TRP A 1 174 ? 16.950 19.611 -32.201 1.00 76.62 174 TRP A O 1
ATOM 1394 N N . SER A 1 175 ? 15.608 21.007 -33.322 1.00 77.25 175 SER A N 1
ATOM 1395 C CA . SER A 1 175 ? 16.083 20.625 -34.663 1.00 77.25 175 SER A CA 1
ATOM 1396 C C . SER A 1 175 ? 17.016 21.657 -35.283 1.00 77.25 175 SER A C 1
ATOM 1398 O O . SER A 1 175 ? 17.812 21.307 -36.150 1.00 77.25 175 SER A O 1
ATOM 1400 N N . GLU A 1 176 ? 16.926 22.914 -34.857 1.00 75.44 176 GLU A N 1
ATOM 1401 C CA . GLU A 1 176 ? 17.854 23.955 -35.278 1.00 75.44 176 GLU A CA 1
ATOM 1402 C C . GLU A 1 176 ? 19.040 23.979 -34.306 1.00 75.44 176 GLU A C 1
ATOM 1404 O O . GLU A 1 176 ? 18.838 24.177 -33.106 1.00 75.44 176 GLU A O 1
ATOM 1409 N N . PRO A 1 177 ? 20.278 23.741 -34.773 1.00 69.88 177 PRO A N 1
ATOM 1410 C CA . PRO A 1 177 ? 21.449 23.844 -33.918 1.00 69.88 177 PRO A CA 1
ATOM 1411 C C . PRO A 1 177 ? 21.654 25.313 -33.542 1.00 69.88 177 PRO A C 1
ATOM 1413 O O . PRO A 1 177 ? 22.178 26.112 -34.318 1.00 69.88 177 PRO A O 1
ATOM 1416 N N . VAL A 1 178 ? 21.211 25.678 -32.343 1.00 70.38 178 VAL A N 1
ATOM 1417 C CA . VAL A 1 178 ? 21.466 26.993 -31.762 1.00 70.38 178 VAL A CA 1
ATOM 1418 C C . VAL A 1 178 ? 22.816 26.940 -31.055 1.00 70.38 178 VAL A C 1
ATOM 1420 O O . VAL A 1 178 ? 23.008 26.172 -30.114 1.00 70.38 178 VAL A O 1
ATOM 1423 N N . ASN A 1 179 ? 23.762 27.776 -31.486 1.00 68.44 179 ASN A N 1
ATOM 1424 C CA . ASN A 1 179 ? 24.991 28.003 -30.730 1.00 68.44 179 ASN A CA 1
ATOM 1425 C C . ASN A 1 179 ? 24.634 28.771 -29.454 1.00 68.44 179 ASN A C 1
ATOM 1427 O O . ASN A 1 179 ? 24.415 29.983 -29.484 1.00 68.44 179 ASN A O 1
ATOM 1431 N N . HIS A 1 180 ? 24.537 28.062 -28.334 1.00 64.94 180 HIS A N 1
ATOM 1432 C CA . HIS A 1 180 ? 24.350 28.694 -27.038 1.00 64.94 180 HIS A CA 1
ATOM 1433 C C . HIS A 1 180 ? 25.631 29.443 -26.664 1.00 64.94 180 HIS A C 1
ATOM 1435 O O . HIS A 1 180 ? 26.681 28.835 -26.476 1.00 64.94 180 HIS A O 1
ATOM 1441 N N . SER A 1 181 ? 25.557 30.772 -26.560 1.00 68.38 181 SER A N 1
ATOM 1442 C CA . SER A 1 181 ? 26.626 31.537 -25.925 1.00 68.38 181 SER A CA 1
ATOM 1443 C C . SER A 1 181 ? 26.608 31.216 -24.437 1.00 68.38 181 SER A C 1
ATOM 1445 O O . SER A 1 181 ? 25.610 31.480 -23.756 1.00 68.38 181 SER A O 1
ATOM 1447 N N . GLU A 1 182 ? 27.694 30.639 -23.944 1.00 71.75 182 GLU A N 1
ATOM 1448 C CA . GLU A 1 182 ? 27.891 30.401 -22.524 1.00 71.75 182 GLU A CA 1
ATOM 1449 C C . GLU A 1 182 ? 27.712 31.714 -21.747 1.00 71.75 182 GLU A C 1
ATOM 1451 O O . GLU A 1 182 ? 28.364 32.718 -22.025 1.00 71.75 182 GLU A O 1
ATOM 1456 N N . GLY A 1 183 ? 26.737 31.754 -20.834 1.00 73.81 183 GLY A N 1
ATOM 1457 C CA . GLY A 1 183 ? 26.434 32.971 -20.085 1.00 73.81 183 GLY A CA 1
ATOM 1458 C C . GLY A 1 183 ? 27.508 33.263 -19.026 1.00 73.81 183 GLY A C 1
ATOM 1459 O O . GLY A 1 183 ? 28.086 32.318 -18.489 1.00 73.81 183 GLY A O 1
ATOM 1460 N N . PRO A 1 184 ? 27.703 34.532 -18.608 1.00 76.31 184 PRO A N 1
ATOM 1461 C CA . PRO A 1 184 ? 28.713 34.912 -17.603 1.00 76.31 184 PRO A CA 1
ATOM 1462 C C . PRO A 1 184 ? 28.557 34.181 -16.261 1.00 76.31 184 PRO A C 1
ATOM 1464 O O . PRO A 1 184 ? 29.488 34.067 -15.470 1.00 76.31 184 PRO A O 1
ATOM 1467 N N . TRP A 1 185 ? 27.354 33.671 -15.987 1.00 82.38 185 TRP A N 1
ATOM 1468 C CA . TRP A 1 185 ? 27.055 32.900 -14.790 1.00 82.38 185 TRP A CA 1
ATOM 1469 C C . TRP A 1 185 ? 27.802 31.560 -14.739 1.00 82.38 185 TRP A C 1
ATOM 1471 O O . TRP A 1 185 ? 28.016 31.062 -13.641 1.00 82.38 185 TRP A O 1
ATOM 1481 N N . MET A 1 186 ? 28.230 30.986 -15.871 1.00 79.88 186 MET A N 1
ATOM 1482 C CA . MET A 1 186 ? 29.017 29.748 -15.860 1.00 79.88 186 MET A CA 1
ATOM 1483 C C . MET A 1 186 ? 30.439 29.980 -15.356 1.00 79.88 186 MET A C 1
ATOM 1485 O O . MET A 1 186 ? 30.935 29.155 -14.599 1.00 79.88 186 MET A O 1
ATOM 1489 N N . GLU A 1 187 ? 31.048 31.134 -15.641 1.00 81.62 187 GLU A N 1
ATOM 1490 C CA . GLU A 1 187 ? 32.326 31.536 -15.032 1.00 81.62 187 GLU A CA 1
ATOM 1491 C C . GLU A 1 187 ? 32.172 31.789 -13.523 1.00 81.62 187 GLU A C 1
ATOM 1493 O O . GLU A 1 187 ? 33.032 31.425 -12.715 1.00 81.62 187 GLU A O 1
ATOM 1498 N N . VAL A 1 188 ? 31.036 32.364 -13.112 1.00 84.00 188 VAL A N 1
ATOM 1499 C CA . VAL A 1 188 ? 30.698 32.563 -11.694 1.00 84.00 188 VAL A CA 1
ATOM 1500 C C . VAL A 1 188 ? 30.497 31.222 -10.985 1.00 84.00 188 VAL A C 1
ATOM 1502 O O . VAL A 1 188 ? 31.029 31.023 -9.898 1.00 84.00 188 VAL A O 1
ATOM 1505 N N . VAL A 1 189 ? 29.779 30.276 -11.594 1.00 82.75 189 VAL A N 1
ATOM 1506 C CA . VAL A 1 189 ? 29.601 28.930 -11.035 1.00 82.75 189 VAL A CA 1
ATOM 1507 C C . VAL A 1 189 ? 30.930 28.181 -11.019 1.00 82.75 189 VAL A C 1
ATOM 1509 O O . VAL A 1 189 ? 31.257 27.617 -9.985 1.00 82.75 189 VAL A O 1
ATOM 1512 N N . ALA A 1 190 ? 31.731 28.246 -12.088 1.00 81.75 190 ALA A N 1
ATOM 1513 C CA . ALA A 1 190 ? 33.044 27.609 -12.168 1.00 81.75 190 ALA A CA 1
ATOM 1514 C C . ALA A 1 190 ? 34.008 28.135 -11.096 1.00 81.75 190 ALA A C 1
ATOM 1516 O O . ALA A 1 190 ? 34.687 27.346 -10.444 1.00 81.75 190 ALA A O 1
ATOM 1517 N N . SER A 1 191 ? 34.034 29.451 -10.859 1.00 82.75 191 SER A N 1
ATOM 1518 C CA . SER A 1 191 ? 34.845 30.065 -9.796 1.00 82.75 191 SER A CA 1
ATOM 1519 C C . SER A 1 191 ? 34.330 29.737 -8.391 1.00 82.75 191 SER A C 1
ATOM 1521 O O . SER A 1 191 ? 35.132 29.476 -7.496 1.00 82.75 191 SER A O 1
ATOM 1523 N N . GLN A 1 192 ? 33.010 29.669 -8.189 1.00 83.88 192 GLN A N 1
ATOM 1524 C CA . GLN A 1 192 ? 32.411 29.224 -6.925 1.00 83.88 192 GLN A CA 1
ATOM 1525 C C . GLN A 1 192 ? 32.648 27.731 -6.660 1.00 83.88 192 GLN A C 1
ATOM 1527 O O . GLN A 1 192 ? 32.848 27.342 -5.510 1.00 83.88 192 GLN A O 1
ATOM 1532 N N . SER A 1 193 ? 32.661 26.901 -7.706 1.00 77.62 193 SER A N 1
ATOM 1533 C CA . SER A 1 193 ? 32.920 25.463 -7.619 1.00 77.62 193 SER A CA 1
ATOM 1534 C C . SER A 1 193 ? 34.403 25.105 -7.670 1.00 77.62 193 SER A C 1
ATOM 1536 O O . SER A 1 193 ? 34.740 23.960 -7.405 1.00 77.62 193 SER A O 1
ATOM 1538 N N . ALA A 1 194 ? 35.302 26.050 -7.970 1.00 80.06 194 ALA A N 1
ATOM 1539 C CA . ALA A 1 194 ? 36.745 25.799 -8.034 1.00 80.06 194 ALA A CA 1
ATOM 1540 C C . ALA A 1 194 ? 37.329 25.338 -6.687 1.00 80.06 194 ALA A C 1
ATOM 1542 O O . ALA A 1 194 ? 38.355 24.665 -6.652 1.00 80.06 194 ALA A O 1
ATOM 1543 N N . SER A 1 195 ? 36.672 25.692 -5.578 1.00 80.75 195 SER A N 1
ATOM 1544 C CA . SER A 1 195 ? 37.021 25.239 -4.226 1.00 80.75 195 SER A CA 1
ATOM 1545 C C . SER A 1 195 ? 36.368 23.908 -3.835 1.00 80.75 195 SER A C 1
ATOM 1547 O O . SER A 1 195 ? 36.716 23.339 -2.800 1.00 80.75 195 SER A O 1
ATOM 1549 N N . VAL A 1 196 ? 35.421 23.407 -4.635 1.00 81.00 196 VAL A N 1
ATOM 1550 C CA . VAL A 1 196 ? 34.720 22.148 -4.383 1.00 81.00 196 VAL A CA 1
ATOM 1551 C C . VAL A 1 196 ? 35.542 21.019 -4.984 1.00 81.00 196 VAL A C 1
ATOM 1553 O O . VAL A 1 196 ? 35.639 20.879 -6.201 1.00 81.00 196 VAL A O 1
ATOM 1556 N N . THR A 1 197 ? 36.125 20.192 -4.119 1.00 81.19 197 THR A N 1
ATOM 1557 C CA . THR A 1 197 ? 36.805 18.968 -4.543 1.00 81.19 197 THR A CA 1
ATOM 1558 C C . THR A 1 197 ? 35.833 18.102 -5.352 1.00 81.19 197 THR A C 1
ATOM 1560 O O . THR A 1 197 ? 34.733 17.823 -4.860 1.00 81.19 197 THR A O 1
ATOM 1563 N N . PRO A 1 198 ? 36.202 17.671 -6.574 1.00 77.50 198 PRO A N 1
ATOM 1564 C CA . PRO A 1 198 ? 35.407 16.721 -7.337 1.00 77.50 198 PRO A CA 1
ATOM 1565 C C . PRO A 1 198 ? 35.118 15.490 -6.481 1.00 77.50 198 PRO A C 1
ATOM 1567 O O . PRO A 1 198 ? 36.003 14.995 -5.786 1.00 77.50 198 PRO A O 1
ATOM 1570 N N . MET A 1 199 ? 33.877 15.007 -6.511 1.00 77.12 199 MET A N 1
ATOM 1571 C CA . MET A 1 199 ? 33.530 13.774 -5.814 1.00 77.12 199 MET A CA 1
ATOM 1572 C C . MET A 1 199 ? 34.384 12.636 -6.375 1.00 77.12 199 MET A C 1
ATOM 1574 O O . MET A 1 199 ? 34.422 12.443 -7.593 1.00 77.12 199 MET A O 1
ATOM 1578 N N . ASP A 1 200 ? 35.042 11.890 -5.489 1.00 79.75 200 ASP A N 1
ATOM 1579 C CA . ASP A 1 200 ? 35.800 10.709 -5.887 1.00 79.75 200 ASP A CA 1
ATOM 1580 C C . ASP A 1 200 ? 34.904 9.757 -6.695 1.00 79.75 200 ASP A C 1
ATOM 1582 O O . ASP A 1 200 ? 33.709 9.620 -6.393 1.00 79.75 200 ASP A O 1
ATOM 1586 N N . PRO A 1 201 ? 35.446 9.087 -7.726 1.00 75.19 201 PRO A N 1
ATOM 1587 C CA . PRO A 1 201 ? 34.672 8.164 -8.538 1.00 75.19 201 PRO A CA 1
ATOM 1588 C C . PRO A 1 201 ? 34.064 7.073 -7.650 1.00 75.19 201 PRO A C 1
ATOM 1590 O O . PRO A 1 201 ? 34.764 6.242 -7.065 1.00 75.19 201 PRO A O 1
ATOM 1593 N N . VAL A 1 202 ? 32.731 7.077 -7.547 1.00 73.25 202 VAL A N 1
ATOM 1594 C CA . VAL A 1 202 ? 31.984 6.094 -6.761 1.00 73.25 202 VAL A CA 1
ATOM 1595 C C . VAL A 1 202 ? 32.081 4.749 -7.468 1.00 73.25 202 VAL A C 1
ATOM 1597 O O . VAL A 1 202 ? 31.325 4.447 -8.390 1.00 73.25 202 VAL A O 1
ATOM 1600 N N . THR A 1 203 ? 33.018 3.922 -7.017 1.00 75.19 203 THR A N 1
ATOM 1601 C CA . THR A 1 203 ? 33.138 2.546 -7.494 1.00 75.19 203 THR A CA 1
ATOM 1602 C C . THR A 1 203 ? 32.131 1.693 -6.734 1.00 75.19 203 THR A C 1
ATOM 1604 O O . THR A 1 203 ? 32.327 1.335 -5.572 1.00 75.19 203 THR A O 1
ATOM 1607 N N . ILE A 1 204 ? 31.001 1.395 -7.370 1.00 70.31 204 ILE A N 1
ATOM 1608 C CA . ILE A 1 204 ? 30.060 0.403 -6.849 1.00 70.31 204 ILE A CA 1
ATOM 1609 C C . ILE A 1 204 ? 30.749 -0.955 -6.986 1.00 70.31 204 ILE A C 1
ATOM 1611 O O . ILE A 1 204 ? 31.195 -1.283 -8.078 1.00 70.31 204 ILE A O 1
ATOM 1615 N N . THR A 1 205 ? 30.869 -1.723 -5.901 1.00 74.31 205 THR A N 1
ATOM 1616 C CA . THR A 1 205 ? 31.431 -3.082 -5.919 1.00 74.31 205 THR A CA 1
ATOM 1617 C C . THR A 1 205 ? 30.326 -4.138 -5.772 1.00 74.31 205 THR A C 1
ATOM 1619 O O . THR A 1 205 ? 29.229 -3.816 -5.294 1.00 74.31 205 THR A O 1
ATOM 1622 N N . PRO A 1 206 ? 30.585 -5.404 -6.153 1.00 69.38 206 PRO A N 1
ATOM 1623 C CA . PRO A 1 206 ? 29.731 -6.545 -5.831 1.00 69.38 206 PRO A CA 1
ATOM 1624 C C . PRO A 1 206 ? 29.163 -6.549 -4.416 1.00 69.38 206 PRO A C 1
ATOM 1626 O O . PRO A 1 206 ? 27.972 -6.778 -4.193 1.00 69.38 206 PRO A O 1
ATOM 1629 N N . GLU A 1 207 ? 30.033 -6.268 -3.458 1.00 73.44 207 GLU A N 1
ATOM 1630 C CA . GLU A 1 207 ? 29.766 -6.336 -2.033 1.00 73.44 207 GLU A CA 1
ATOM 1631 C C . GLU A 1 207 ? 28.790 -5.231 -1.630 1.00 73.44 207 GLU A C 1
ATOM 1633 O O . GLU A 1 207 ? 27.855 -5.486 -0.870 1.00 73.44 207 GLU A O 1
ATOM 1638 N N . ASN A 1 208 ? 28.930 -4.032 -2.210 1.00 72.19 208 ASN A N 1
ATOM 1639 C CA . ASN A 1 208 ? 28.011 -2.914 -1.986 1.00 72.19 208 ASN A CA 1
ATOM 1640 C C . ASN A 1 208 ? 26.585 -3.265 -2.437 1.00 72.19 208 ASN A C 1
ATOM 1642 O O . ASN A 1 208 ? 25.607 -2.945 -1.755 1.00 72.19 208 ASN A O 1
ATOM 1646 N N . VAL A 1 209 ? 26.459 -3.957 -3.571 1.00 71.75 209 VAL A N 1
ATOM 1647 C CA . VAL A 1 209 ? 25.170 -4.406 -4.114 1.00 71.75 209 VAL A CA 1
ATOM 1648 C C . VAL A 1 209 ? 24.575 -5.513 -3.242 1.00 71.75 209 VAL A C 1
ATOM 1650 O O . VAL A 1 209 ? 23.400 -5.442 -2.874 1.00 71.75 209 VAL A O 1
ATOM 1653 N N . ALA A 1 210 ? 25.381 -6.504 -2.852 1.00 71.12 210 ALA A N 1
ATOM 1654 C CA . ALA A 1 210 ? 24.953 -7.580 -1.962 1.00 71.12 210 ALA A CA 1
ATOM 1655 C C . ALA A 1 210 ? 24.481 -7.039 -0.599 1.00 71.12 210 ALA A C 1
ATOM 1657 O O . ALA A 1 210 ? 23.432 -7.447 -0.093 1.00 71.12 210 ALA A O 1
ATOM 1658 N N . GLU A 1 211 ? 25.202 -6.069 -0.030 1.00 74.75 211 GLU A N 1
ATOM 1659 C CA . GLU A 1 211 ? 24.840 -5.376 1.210 1.00 74.75 211 GLU A CA 1
ATOM 1660 C C . GLU A 1 211 ? 23.506 -4.633 1.079 1.00 74.75 211 GLU A C 1
ATOM 1662 O O . GLU A 1 211 ? 22.621 -4.770 1.933 1.00 74.75 211 GLU A O 1
ATOM 1667 N N . ALA A 1 212 ? 23.326 -3.884 -0.012 1.00 75.88 212 ALA A N 1
ATOM 1668 C CA . ALA A 1 212 ? 22.100 -3.142 -0.281 1.00 75.88 212 ALA A CA 1
ATOM 1669 C C . ALA A 1 212 ? 20.886 -4.077 -0.402 1.00 75.88 212 ALA A C 1
ATOM 1671 O O . ALA A 1 212 ? 19.850 -3.838 0.230 1.00 75.88 212 ALA A O 1
ATOM 1672 N N . VAL A 1 213 ? 21.023 -5.180 -1.148 1.00 75.69 213 VAL A N 1
ATOM 1673 C CA . VAL A 1 213 ? 19.967 -6.191 -1.292 1.00 75.69 213 VAL A CA 1
ATOM 1674 C C . VAL A 1 213 ? 19.650 -6.824 0.060 1.00 75.69 213 VAL A C 1
ATOM 1676 O O . VAL A 1 213 ? 18.473 -6.921 0.411 1.00 75.69 213 VAL A O 1
ATOM 1679 N N . ARG A 1 214 ? 20.661 -7.188 0.863 1.00 75.12 214 ARG A N 1
ATOM 1680 C CA . ARG A 1 214 ? 20.473 -7.821 2.180 1.00 75.12 214 ARG A CA 1
ATOM 1681 C C . ARG A 1 214 ? 19.704 -6.926 3.152 1.00 75.12 214 ARG A C 1
ATOM 1683 O O . ARG A 1 214 ? 18.775 -7.406 3.808 1.00 75.12 214 ARG A O 1
ATOM 1690 N N . ARG A 1 215 ? 20.028 -5.627 3.196 1.00 81.44 215 ARG A N 1
ATOM 1691 C CA . ARG A 1 215 ? 19.365 -4.631 4.062 1.00 81.44 215 ARG A CA 1
ATOM 1692 C C . ARG A 1 215 ? 17.956 -4.258 3.602 1.00 81.44 215 ARG A C 1
ATOM 1694 O O . ARG A 1 215 ? 17.134 -3.839 4.417 1.00 81.44 215 ARG A O 1
ATOM 1701 N N . ALA A 1 216 ? 17.642 -4.398 2.316 1.00 80.38 216 ALA A N 1
ATOM 1702 C CA . ALA A 1 216 ? 16.341 -4.004 1.791 1.00 80.38 216 ALA A CA 1
ATOM 1703 C C . ALA A 1 216 ? 15.200 -4.894 2.333 1.00 80.38 216 ALA A C 1
ATOM 1705 O O . ALA A 1 216 ? 15.336 -6.116 2.388 1.00 80.38 216 ALA A O 1
ATOM 1706 N N . PRO A 1 217 ? 14.031 -4.347 2.717 1.00 83.81 217 PRO A N 1
ATOM 1707 C CA . PRO A 1 217 ? 12.935 -5.173 3.208 1.00 83.81 217 PRO A CA 1
ATOM 1708 C C . PRO A 1 217 ? 12.293 -5.989 2.076 1.00 83.81 217 PRO A C 1
ATOM 1710 O O . PRO A 1 217 ? 11.937 -5.450 1.028 1.00 83.81 217 PRO A O 1
ATOM 1713 N N . ASN A 1 218 ? 12.081 -7.285 2.333 1.00 81.75 218 ASN A N 1
ATOM 1714 C CA . ASN A 1 218 ? 11.677 -8.306 1.351 1.00 81.75 218 ASN A CA 1
ATOM 1715 C C . ASN A 1 218 ? 10.504 -7.888 0.448 1.00 81.75 218 ASN A C 1
ATOM 1717 O O . ASN A 1 218 ? 10.546 -8.092 -0.759 1.00 81.75 218 ASN A O 1
ATOM 1721 N N . TRP A 1 219 ? 9.472 -7.274 1.029 1.00 83.75 219 TRP A N 1
ATOM 1722 C CA . TRP A 1 219 ? 8.223 -6.930 0.338 1.00 83.75 219 TRP A CA 1
ATOM 1723 C C . TRP A 1 219 ? 8.044 -5.420 0.135 1.00 83.75 219 TRP A C 1
ATOM 1725 O O . TRP A 1 219 ? 6.915 -4.929 0.070 1.00 83.75 219 TRP A O 1
ATOM 1735 N N . LYS A 1 220 ? 9.146 -4.657 0.071 1.00 79.94 220 LYS A N 1
ATOM 1736 C CA . LYS A 1 220 ? 9.098 -3.256 -0.379 1.00 79.94 220 LYS A CA 1
ATOM 1737 C C . LYS A 1 220 ? 8.663 -3.193 -1.848 1.00 79.94 220 LYS A C 1
ATOM 1739 O O . LYS A 1 220 ? 8.735 -4.207 -2.544 1.00 79.94 220 LYS A O 1
ATOM 1744 N N . SER A 1 221 ? 8.194 -2.022 -2.289 1.00 64.69 221 SER A N 1
ATOM 1745 C CA . SER A 1 221 ? 7.762 -1.785 -3.671 1.00 64.69 221 SER A CA 1
ATOM 1746 C C . SER A 1 221 ? 8.772 -2.374 -4.662 1.00 64.69 221 SER A C 1
ATOM 1748 O O . SER A 1 221 ? 9.963 -2.098 -4.496 1.00 64.69 221 SER A O 1
ATOM 1750 N N . PRO A 1 222 ? 8.310 -3.192 -5.622 1.00 71.62 222 PRO A N 1
ATOM 1751 C CA . PRO A 1 222 ? 9.186 -3.784 -6.616 1.00 71.62 222 PRO A CA 1
ATOM 1752 C C . PRO A 1 222 ? 9.704 -2.698 -7.565 1.00 71.62 222 PRO A C 1
ATOM 1754 O O . PRO A 1 222 ? 9.129 -1.603 -7.632 1.00 71.62 222 PRO A O 1
ATOM 1757 N N . GLY A 1 223 ? 10.797 -2.993 -8.265 1.00 67.25 223 GLY A N 1
ATOM 1758 C CA . GLY A 1 223 ? 11.321 -2.123 -9.309 1.00 67.25 223 GLY A CA 1
ATOM 1759 C C . GLY A 1 223 ? 10.408 -2.079 -10.538 1.00 67.25 223 GLY A C 1
ATOM 1760 O O . GLY A 1 223 ? 9.288 -2.594 -10.546 1.00 67.25 223 GLY A O 1
ATOM 1761 N N . VAL A 1 224 ? 10.903 -1.450 -11.604 1.00 65.69 224 VAL A N 1
ATOM 1762 C CA . VAL A 1 224 ? 10.241 -1.452 -12.926 1.00 65.69 224 VAL A CA 1
ATOM 1763 C C . VAL A 1 224 ? 10.123 -2.858 -13.528 1.00 65.69 224 VAL A C 1
ATOM 1765 O O . VAL A 1 224 ? 9.281 -3.094 -14.384 1.00 65.69 224 VAL A O 1
ATOM 1768 N N . ASP A 1 225 ? 10.958 -3.775 -13.052 1.00 67.56 225 ASP A N 1
ATOM 1769 C CA . ASP A 1 225 ? 10.996 -5.201 -13.363 1.00 67.56 225 ASP A CA 1
ATOM 1770 C C . ASP A 1 225 ? 9.872 -6.005 -12.683 1.00 67.56 225 ASP A C 1
ATOM 1772 O O . ASP A 1 225 ? 9.637 -7.158 -13.034 1.00 67.56 225 ASP A O 1
ATOM 1776 N N . GLY A 1 226 ? 9.166 -5.421 -11.707 1.00 73.94 226 GLY A N 1
ATOM 1777 C CA . GLY A 1 226 ? 8.146 -6.120 -10.924 1.00 73.94 226 GLY A CA 1
ATOM 1778 C C . GLY A 1 226 ? 8.719 -7.094 -9.886 1.00 73.94 226 GLY A C 1
ATOM 1779 O O . GLY A 1 226 ? 7.946 -7.744 -9.177 1.00 73.94 226 GLY A O 1
ATOM 1780 N N . LEU A 1 227 ? 10.048 -7.156 -9.734 1.00 78.19 227 LEU A N 1
ATOM 1781 C CA . LEU A 1 227 ? 10.728 -8.048 -8.801 1.00 78.19 227 LEU A CA 1
ATOM 1782 C C . LEU A 1 227 ? 10.819 -7.428 -7.406 1.00 78.19 227 LEU A C 1
ATOM 1784 O O . LEU A 1 227 ? 11.230 -6.286 -7.202 1.00 78.19 227 LEU A O 1
ATOM 1788 N N . HIS A 1 228 ? 10.440 -8.217 -6.406 1.00 82.31 228 HIS A N 1
ATOM 1789 C CA . HIS A 1 228 ? 10.612 -7.859 -5.003 1.00 82.31 228 HIS A CA 1
ATOM 1790 C C . HIS A 1 228 ? 11.978 -8.317 -4.478 1.00 82.31 228 HIS A C 1
ATOM 1792 O O . HIS A 1 228 ? 12.469 -9.381 -4.850 1.00 82.31 228 HIS A O 1
ATOM 1798 N N . HIS A 1 229 ? 12.533 -7.579 -3.509 1.00 80.25 229 HIS A N 1
ATOM 1799 C CA . HIS A 1 229 ? 13.787 -7.938 -2.829 1.00 80.25 229 HIS A CA 1
ATOM 1800 C C . HIS A 1 229 ? 13.765 -9.343 -2.217 1.00 80.25 229 HIS A C 1
ATOM 1802 O O . HIS A 1 229 ? 14.815 -9.949 -2.071 1.00 80.25 229 HIS A O 1
ATOM 1808 N N . TYR A 1 230 ? 12.587 -9.867 -1.856 1.00 83.75 230 TYR A N 1
ATOM 1809 C CA . TYR A 1 230 ? 12.421 -11.257 -1.427 1.00 83.75 230 TYR A CA 1
ATOM 1810 C C . TYR A 1 230 ? 13.045 -12.246 -2.419 1.00 83.75 230 TYR A C 1
ATOM 1812 O O . TYR A 1 230 ? 13.820 -13.107 -2.018 1.00 83.75 230 TYR A O 1
ATOM 1820 N N . TRP A 1 231 ? 12.726 -12.083 -3.702 1.00 82.81 231 TRP A N 1
ATOM 1821 C CA . TRP A 1 231 ? 13.179 -12.965 -4.768 1.00 82.81 231 TRP A CA 1
ATOM 1822 C C . TRP A 1 231 ? 14.649 -12.754 -5.078 1.00 82.81 231 TRP A C 1
ATOM 1824 O O . TRP A 1 231 ? 15.389 -13.721 -5.176 1.00 82.81 231 TRP A O 1
ATOM 1834 N N . LEU A 1 232 ? 15.087 -11.494 -5.124 1.00 77.88 232 LEU A N 1
ATOM 1835 C CA . LEU A 1 232 ? 16.502 -11.174 -5.289 1.00 77.88 232 LEU A CA 1
ATOM 1836 C C . LEU A 1 232 ? 17.328 -11.808 -4.167 1.00 77.88 232 LEU A C 1
ATOM 1838 O O . LEU A 1 232 ? 18.293 -12.494 -4.441 1.00 77.88 232 LEU A O 1
ATOM 1842 N N . LYS A 1 233 ? 16.912 -11.695 -2.905 1.00 78.75 233 LYS A N 1
ATOM 1843 C CA . LYS A 1 233 ? 17.609 -12.371 -1.803 1.00 78.75 233 LYS A CA 1
ATOM 1844 C C . LYS A 1 233 ? 17.620 -13.889 -1.943 1.00 78.75 233 LYS A C 1
ATOM 1846 O O . LYS A 1 233 ? 18.598 -14.487 -1.545 1.00 78.75 233 LYS A O 1
ATOM 1851 N N . GLY A 1 234 ? 16.556 -14.498 -2.459 1.00 77.56 234 GLY A N 1
ATOM 1852 C CA . GLY A 1 234 ? 16.485 -15.951 -2.623 1.00 77.56 234 GLY A CA 1
ATOM 1853 C C . GLY A 1 234 ? 17.379 -16.481 -3.746 1.00 77.56 234 GLY A C 1
ATOM 1854 O O . GLY A 1 234 ? 18.098 -17.453 -3.540 1.00 77.56 234 GLY A O 1
ATOM 1855 N N . PHE A 1 235 ? 17.366 -15.812 -4.902 1.00 74.88 235 PHE A N 1
ATOM 1856 C CA . PHE A 1 235 ? 18.129 -16.227 -6.083 1.00 74.88 235 PHE A CA 1
ATOM 1857 C C . PHE A 1 235 ? 19.592 -15.762 -6.063 1.00 74.88 235 PHE A C 1
ATOM 1859 O O . PHE A 1 235 ? 20.436 -16.348 -6.729 1.00 74.88 235 PHE A O 1
ATOM 1866 N N . VAL A 1 236 ? 19.917 -14.703 -5.312 1.00 62.84 236 VAL A N 1
ATOM 1867 C CA . VAL A 1 236 ? 21.248 -14.067 -5.334 1.00 62.84 236 VAL A CA 1
ATOM 1868 C C . VAL A 1 236 ? 22.156 -14.538 -4.197 1.00 62.84 236 VAL A C 1
ATOM 1870 O O . VAL A 1 236 ? 23.371 -14.430 -4.336 1.00 62.84 236 VAL A O 1
ATOM 1873 N N . THR A 1 237 ? 21.630 -15.076 -3.088 1.00 54.78 237 THR A N 1
ATOM 1874 C CA . THR A 1 237 ? 22.469 -15.458 -1.930 1.00 54.78 237 THR A CA 1
ATOM 1875 C C . THR A 1 237 ? 23.507 -16.538 -2.227 1.00 54.78 237 THR A C 1
ATOM 1877 O O . THR A 1 237 ? 24.491 -16.608 -1.502 1.00 54.78 237 THR A O 1
ATOM 1880 N N . GLU A 1 238 ? 23.338 -17.323 -3.292 1.00 53.78 238 GLU A N 1
ATOM 1881 C CA . GLU A 1 238 ? 24.312 -18.340 -3.722 1.00 53.78 238 GLU A CA 1
ATOM 1882 C C . GLU A 1 238 ? 25.172 -17.881 -4.922 1.00 53.78 238 GLU A C 1
ATOM 1884 O O . GLU A 1 238 ? 26.266 -18.397 -5.119 1.00 53.78 238 GLU A O 1
ATOM 1889 N N . PHE A 1 239 ? 24.756 -16.842 -5.666 1.00 57.53 239 PHE A N 1
ATOM 1890 C CA . PHE A 1 239 ? 25.427 -16.352 -6.890 1.00 57.53 239 PHE A CA 1
ATOM 1891 C C . PHE A 1 239 ? 25.876 -14.889 -6.801 1.00 57.53 239 PHE A C 1
ATOM 1893 O O . PHE A 1 239 ? 25.812 -14.138 -7.782 1.00 57.53 239 PHE A O 1
ATOM 1900 N N . GLY A 1 240 ? 26.320 -14.471 -5.612 1.00 52.91 240 GLY A N 1
ATOM 1901 C CA . GLY A 1 240 ? 26.643 -13.080 -5.272 1.00 52.91 240 GLY A CA 1
ATOM 1902 C C . GLY A 1 240 ? 27.548 -12.351 -6.275 1.00 52.91 240 GLY A C 1
ATOM 1903 O O . GLY A 1 240 ? 27.424 -11.141 -6.427 1.00 52.91 240 GLY A O 1
ATOM 1904 N N . THR A 1 241 ? 28.385 -13.067 -7.028 1.00 49.97 241 THR A N 1
ATOM 1905 C CA . THR A 1 241 ? 29.302 -12.541 -8.054 1.00 49.97 241 THR A CA 1
ATOM 1906 C C . THR A 1 241 ? 28.643 -12.224 -9.406 1.00 49.97 241 THR A C 1
ATOM 1908 O O . THR A 1 241 ? 28.977 -11.208 -10.017 1.00 49.97 241 THR A O 1
ATOM 1911 N N . LEU A 1 242 ? 27.677 -13.020 -9.878 1.00 49.59 242 LEU A N 1
ATOM 1912 C CA . LEU A 1 242 ? 27.030 -12.826 -11.192 1.00 49.59 242 LEU A CA 1
ATOM 1913 C C . LEU A 1 242 ? 26.043 -11.648 -11.176 1.00 49.59 242 LEU A C 1
ATOM 1915 O O . LEU A 1 242 ? 26.060 -10.789 -12.059 1.00 49.59 242 LEU A O 1
ATOM 1919 N N . CYS A 1 243 ? 25.237 -11.539 -10.117 1.00 48.75 243 CYS A N 1
ATOM 1920 C CA . CYS A 1 243 ? 24.303 -10.421 -9.947 1.00 48.75 243 CYS A CA 1
ATOM 1921 C C . CYS A 1 243 ? 24.978 -9.126 -9.478 1.00 48.75 243 CYS A C 1
ATOM 1923 O O . CYS A 1 243 ? 24.422 -8.048 -9.632 1.00 48.75 243 CYS A O 1
ATOM 1925 N N . ALA A 1 244 ? 26.182 -9.195 -8.930 1.00 48.12 244 ALA A N 1
ATOM 1926 C CA . ALA A 1 244 ? 26.999 -8.023 -8.663 1.00 48.12 244 ALA A CA 1
ATOM 1927 C C . ALA A 1 244 ? 27.575 -7.397 -9.938 1.00 48.12 244 ALA A C 1
ATOM 1929 O O . ALA A 1 244 ? 27.485 -6.185 -10.144 1.00 48.12 244 ALA A O 1
ATOM 1930 N N . ARG A 1 245 ? 28.117 -8.243 -10.824 1.00 48.56 245 ARG A N 1
ATOM 1931 C CA . ARG A 1 245 ? 28.619 -7.847 -12.147 1.00 48.56 245 ARG A CA 1
ATOM 1932 C C . ARG A 1 245 ? 27.527 -7.146 -12.975 1.00 48.56 245 ARG A C 1
ATOM 1934 O O . ARG A 1 245 ? 27.815 -6.180 -13.674 1.00 48.56 245 ARG A O 1
ATOM 1941 N N . LYS A 1 246 ? 26.265 -7.560 -12.786 1.00 50.91 246 LYS A N 1
ATOM 1942 C CA . LYS A 1 246 ? 25.018 -6.998 -13.348 1.00 50.91 246 LYS A CA 1
ATOM 1943 C C . LYS A 1 246 ? 24.723 -5.535 -12.963 1.00 50.91 246 LYS A C 1
ATOM 1945 O O . LYS A 1 246 ? 24.159 -4.816 -13.780 1.00 50.91 246 LYS A O 1
ATOM 1950 N N . TYR A 1 247 ? 25.082 -5.074 -11.759 1.00 50.03 247 TYR A N 1
ATOM 1951 C CA . TYR A 1 247 ? 24.854 -3.675 -11.339 1.00 50.03 247 TYR A CA 1
ATOM 1952 C C . TYR A 1 247 ? 26.076 -2.768 -11.556 1.00 50.03 247 TYR A C 1
ATOM 1954 O O . TYR A 1 247 ? 25.907 -1.553 -11.626 1.00 50.03 247 TYR A O 1
ATOM 1962 N N . LEU A 1 248 ? 27.279 -3.340 -11.712 1.00 45.03 248 LEU A N 1
ATOM 1963 C CA . LEU A 1 248 ? 28.472 -2.614 -12.176 1.00 45.03 248 LEU A CA 1
ATOM 1964 C C . LEU A 1 248 ? 28.461 -2.335 -13.683 1.00 45.03 248 LEU A C 1
ATOM 1966 O O . LEU A 1 248 ? 29.056 -1.356 -14.111 1.00 45.03 248 LEU A O 1
ATOM 1970 N N . MET A 1 249 ? 27.809 -3.176 -14.492 1.00 40.62 249 MET A N 1
ATOM 1971 C CA . MET A 1 249 ? 27.700 -2.995 -15.947 1.00 40.62 249 MET A CA 1
ATOM 1972 C C . MET A 1 249 ? 26.715 -1.890 -16.367 1.00 40.62 249 MET A C 1
ATOM 1974 O O . MET A 1 249 ? 26.218 -1.909 -17.488 1.00 40.62 249 MET A O 1
ATOM 1978 N N . MET A 1 250 ? 26.429 -0.906 -15.509 1.00 43.44 250 MET A N 1
ATOM 1979 C CA . MET A 1 250 ? 25.941 0.380 -16.005 1.00 43.44 250 MET A CA 1
ATOM 1980 C C . MET A 1 250 ? 27.144 1.095 -16.632 1.00 43.44 250 MET A C 1
ATOM 1982 O O . MET A 1 250 ? 28.036 1.503 -15.890 1.00 43.44 250 MET A O 1
ATOM 1986 N N . PRO A 1 251 ? 27.222 1.256 -17.967 1.00 38.41 251 PRO A N 1
ATOM 1987 C CA . PRO A 1 251 ? 28.135 2.231 -18.533 1.00 38.41 251 PRO A CA 1
ATOM 1988 C C . PRO A 1 251 ? 27.785 3.585 -17.911 1.00 38.41 251 PRO A C 1
ATOM 1990 O O . PRO A 1 251 ? 26.604 3.930 -17.799 1.00 38.41 251 PRO A O 1
ATOM 1993 N N . ASN A 1 252 ? 28.805 4.361 -17.551 1.00 40.44 252 ASN A N 1
ATOM 1994 C CA . ASN A 1 252 ? 28.665 5.763 -17.147 1.00 40.44 252 ASN A CA 1
ATOM 1995 C C . ASN A 1 252 ? 27.999 6.648 -18.232 1.00 40.44 252 ASN A C 1
ATOM 1997 O O . ASN A 1 252 ? 27.744 7.818 -17.973 1.00 40.44 252 ASN A O 1
ATOM 2001 N N . ASP A 1 253 ? 27.672 6.091 -19.405 1.00 32.12 253 ASP A N 1
ATOM 2002 C CA . ASP A 1 253 ? 27.221 6.801 -20.607 1.00 32.12 253 ASP A CA 1
ATOM 2003 C C . ASP A 1 253 ? 25.707 6.734 -20.879 1.00 32.12 253 ASP A C 1
ATOM 2005 O O . ASP A 1 253 ? 25.254 7.095 -21.966 1.00 32.12 253 ASP A O 1
ATOM 2009 N N . TYR A 1 254 ? 24.874 6.301 -19.926 1.00 33.41 254 TYR A N 1
ATOM 2010 C CA . TYR A 1 254 ? 23.433 6.514 -20.088 1.00 33.41 254 TYR A CA 1
ATOM 2011 C C . TYR A 1 254 ? 23.078 7.966 -19.780 1.00 33.41 254 TYR A C 1
ATOM 2013 O O . TYR A 1 254 ? 22.912 8.345 -18.620 1.00 33.41 254 TYR A O 1
ATOM 2021 N N . ASP A 1 255 ? 22.919 8.735 -20.858 1.00 31.14 255 ASP A N 1
ATOM 2022 C CA . ASP A 1 255 ? 22.254 10.033 -20.921 1.00 31.14 255 ASP A CA 1
ATOM 2023 C C . ASP A 1 255 ? 21.146 10.123 -19.865 1.00 31.14 255 ASP A C 1
ATOM 2025 O O . ASP A 1 255 ? 20.123 9.421 -19.908 1.00 31.14 255 ASP A O 1
ATOM 2029 N N . VAL A 1 256 ? 21.391 10.970 -18.868 1.00 31.70 256 VAL A N 1
ATOM 2030 C CA . VAL A 1 256 ? 20.544 11.164 -17.696 1.00 31.70 256 VAL A CA 1
ATOM 2031 C C . VAL A 1 256 ? 19.252 11.843 -18.144 1.00 31.70 256 VAL A C 1
ATOM 2033 O O . VAL A 1 256 ? 19.064 13.045 -17.987 1.00 31.70 256 VAL A O 1
ATOM 2036 N N . ARG A 1 257 ? 18.296 11.070 -18.667 1.00 27.14 257 ARG A N 1
ATOM 2037 C CA . ARG A 1 257 ? 16.895 11.489 -18.610 1.00 27.14 257 ARG A CA 1
ATOM 2038 C C . ARG A 1 257 ? 16.440 11.343 -17.159 1.00 27.14 257 ARG A C 1
ATOM 2040 O O . ARG A 1 257 ? 16.477 10.230 -16.624 1.00 27.14 257 ARG A O 1
ATOM 2047 N N . PRO A 1 258 ? 16.005 12.425 -16.495 1.00 29.36 258 PRO A N 1
ATOM 2048 C CA . PRO A 1 258 ? 15.669 12.383 -15.084 1.00 29.36 258 PRO A CA 1
ATOM 2049 C C . PRO A 1 258 ? 14.346 11.633 -14.908 1.00 29.36 258 PRO A C 1
ATOM 2051 O O . PRO A 1 258 ? 13.266 12.213 -14.961 1.00 29.36 258 PRO A O 1
ATOM 2054 N N . PHE A 1 259 ? 14.416 10.322 -14.681 1.00 28.47 259 PHE A N 1
ATOM 2055 C CA . PHE A 1 259 ? 13.302 9.558 -14.127 1.00 28.47 259 PHE A CA 1
ATOM 2056 C C . PHE A 1 259 ? 13.518 9.414 -12.610 1.00 28.47 259 PHE A C 1
ATOM 2058 O O . PHE A 1 259 ? 14.330 8.591 -12.177 1.00 28.47 259 PHE A O 1
ATOM 2065 N N . PRO A 1 260 ? 12.793 10.178 -11.768 1.00 29.64 260 PRO A N 1
ATOM 2066 C CA . PRO A 1 260 ? 13.090 10.369 -10.339 1.00 29.64 260 PRO A CA 1
ATOM 2067 C C . PRO A 1 260 ? 12.794 9.154 -9.433 1.00 29.64 260 PRO A C 1
ATOM 2069 O O . PRO A 1 260 ? 12.631 9.293 -8.219 1.00 29.64 260 PRO A O 1
ATOM 2072 N N . HIS A 1 261 ? 12.709 7.938 -9.977 1.00 30.89 261 HIS A N 1
ATOM 2073 C CA . HIS A 1 261 ? 12.339 6.742 -9.212 1.00 30.89 261 HIS A CA 1
ATOM 2074 C C . HIS A 1 261 ? 13.335 5.577 -9.283 1.00 30.89 261 HIS A C 1
ATOM 2076 O O . HIS A 1 261 ? 13.162 4.619 -8.531 1.00 30.89 261 HIS A O 1
ATOM 2082 N N . ARG A 1 262 ? 14.408 5.650 -10.087 1.00 34.59 262 ARG A N 1
ATOM 2083 C CA . ARG A 1 262 ? 15.355 4.523 -10.237 1.00 34.59 262 ARG A CA 1
ATOM 2084 C C . ARG A 1 262 ? 16.479 4.428 -9.192 1.00 34.59 262 ARG A C 1
ATOM 2086 O O . ARG A 1 262 ? 17.103 3.378 -9.109 1.00 34.59 262 ARG A O 1
ATOM 2093 N N . MET A 1 263 ? 16.692 5.440 -8.346 1.00 27.88 263 MET A N 1
ATOM 2094 C CA . MET A 1 263 ? 17.864 5.512 -7.445 1.00 27.88 263 MET A CA 1
ATOM 2095 C C . MET A 1 263 ? 17.542 5.684 -5.948 1.00 27.88 263 MET A C 1
ATOM 2097 O O . MET A 1 263 ? 18.394 6.075 -5.164 1.00 27.88 263 MET A O 1
ATOM 2101 N N . ASN A 1 264 ? 16.332 5.357 -5.482 1.00 33.09 264 ASN A N 1
ATOM 2102 C CA . ASN A 1 264 ? 16.017 5.486 -4.045 1.00 33.09 264 ASN A CA 1
ATOM 2103 C C . ASN A 1 264 ? 16.557 4.341 -3.158 1.00 33.09 264 ASN A C 1
ATOM 2105 O O . ASN A 1 264 ? 16.300 4.330 -1.952 1.00 33.09 264 ASN A O 1
ATOM 2109 N N . TRP A 1 265 ? 17.257 3.360 -3.735 1.00 36.78 265 TRP A N 1
ATOM 2110 C CA . TRP A 1 265 ? 17.846 2.227 -3.009 1.00 36.78 265 TRP A CA 1
ATOM 2111 C C . TRP A 1 265 ? 19.351 2.396 -2.734 1.00 36.78 265 TRP A C 1
ATOM 2113 O O . TRP A 1 265 ? 19.844 1.811 -1.775 1.00 36.78 265 TRP A O 1
ATOM 2123 N N . LEU A 1 266 ? 20.043 3.272 -3.470 1.00 32.88 266 LEU A N 1
ATOM 2124 C CA . LEU A 1 266 ? 21.421 3.708 -3.211 1.00 32.88 266 LEU A CA 1
ATOM 2125 C C . LEU A 1 266 ? 21.425 4.998 -2.369 1.00 32.88 266 LEU A C 1
ATOM 2127 O O . LEU A 1 266 ? 21.933 6.035 -2.776 1.00 32.88 266 LEU A O 1
ATOM 2131 N N . ARG A 1 267 ? 20.848 4.956 -1.161 1.00 32.59 267 ARG A N 1
ATOM 2132 C CA . ARG A 1 267 ? 21.262 5.907 -0.114 1.00 32.59 267 ARG A CA 1
ATOM 2133 C C . ARG A 1 267 ? 22.517 5.338 0.526 1.00 32.59 267 ARG A C 1
ATOM 2135 O O . ARG A 1 267 ? 22.430 4.583 1.493 1.00 32.59 267 ARG A O 1
ATOM 2142 N N . LEU A 1 268 ? 23.670 5.687 -0.036 1.00 34.59 268 LEU A N 1
ATOM 2143 C CA . LEU A 1 268 ? 24.917 5.643 0.715 1.00 34.59 268 LEU A CA 1
ATOM 2144 C C . LEU A 1 268 ? 24.723 6.579 1.911 1.00 34.59 268 LEU A C 1
ATOM 2146 O O . LEU A 1 268 ? 24.402 7.756 1.748 1.00 34.59 268 LEU A O 1
ATOM 2150 N N . GLY A 1 269 ? 24.768 6.014 3.113 1.00 29.38 269 GLY A N 1
ATOM 2151 C CA . GLY A 1 269 ? 24.587 6.771 4.340 1.00 29.38 269 GLY A CA 1
ATOM 2152 C C . GLY A 1 269 ? 25.776 7.695 4.546 1.00 29.38 269 GLY A C 1
ATOM 2153 O O . GLY A 1 269 ? 26.780 7.274 5.105 1.00 29.38 269 GLY A O 1
ATOM 2154 N N . THR A 1 270 ? 25.661 8.953 4.133 1.00 31.39 270 THR A N 1
ATOM 2155 C CA . THR A 1 270 ? 26.399 10.025 4.799 1.00 31.39 270 THR A CA 1
ATOM 2156 C C . THR A 1 270 ? 25.754 10.197 6.166 1.00 31.39 270 THR A C 1
ATOM 2158 O O . THR A 1 270 ? 24.536 10.370 6.255 1.00 31.39 270 THR A O 1
ATOM 2161 N N . GLY A 1 271 ? 26.561 10.006 7.208 1.00 38.84 271 GLY A N 1
ATOM 2162 C CA . GLY A 1 271 ? 26.122 9.871 8.588 1.00 38.84 271 GLY A CA 1
ATOM 2163 C C . GLY A 1 271 ? 25.118 10.936 9.008 1.00 38.84 271 GLY A C 1
ATOM 2164 O O . GLY A 1 271 ? 25.406 12.119 8.943 1.00 38.84 271 GLY A O 1
ATOM 2165 N N . ASP A 1 272 ? 23.952 10.476 9.447 1.00 27.17 272 ASP A N 1
ATOM 2166 C CA . ASP A 1 272 ? 23.241 11.060 10.573 1.00 27.17 272 ASP A CA 1
ATOM 2167 C C . ASP A 1 272 ? 22.259 10.025 11.124 1.00 27.17 272 ASP A C 1
ATOM 2169 O O . ASP A 1 272 ? 21.600 9.278 10.392 1.00 27.17 272 ASP A O 1
ATOM 2173 N N . ALA A 1 273 ? 22.255 9.922 12.448 1.00 39.50 273 ALA A N 1
ATOM 2174 C CA . ALA A 1 273 ? 21.657 8.847 13.220 1.00 39.50 273 ALA A CA 1
ATOM 2175 C C . ALA A 1 273 ? 20.161 8.635 12.911 1.00 39.50 273 ALA A C 1
ATOM 2177 O O . ALA A 1 273 ? 19.332 9.527 13.089 1.00 39.50 273 ALA A O 1
ATOM 2178 N N . ALA A 1 274 ? 19.800 7.404 12.539 1.00 27.09 274 ALA A N 1
ATOM 2179 C CA . ALA A 1 274 ? 18.426 6.911 12.550 1.00 27.09 274 ALA A CA 1
ATOM 2180 C C . ALA A 1 274 ? 18.334 5.673 13.467 1.00 27.09 274 ALA A C 1
ATOM 2182 O O . ALA A 1 274 ? 19.274 4.878 13.520 1.00 27.09 274 ALA A O 1
ATOM 2183 N N . PRO A 1 275 ? 17.233 5.522 14.224 1.00 29.20 275 PRO A N 1
ATOM 2184 C CA . PRO A 1 275 ? 17.189 4.712 15.436 1.00 29.20 275 PRO A CA 1
ATOM 2185 C C . PRO A 1 275 ? 17.241 3.208 15.152 1.00 29.20 275 PRO A C 1
ATOM 2187 O O . PRO A 1 275 ? 16.630 2.709 14.206 1.00 29.20 275 PRO A O 1
ATOM 2190 N N . GLN A 1 276 ? 17.949 2.500 16.034 1.00 27.05 276 GLN A N 1
ATOM 2191 C CA . GLN A 1 276 ? 18.077 1.047 16.071 1.00 27.05 276 GLN A CA 1
ATOM 2192 C C . GLN A 1 276 ? 16.695 0.382 16.150 1.00 27.05 276 GLN A C 1
ATOM 2194 O O . GLN A 1 276 ? 16.012 0.448 17.170 1.00 27.05 276 GLN A O 1
ATOM 2199 N N . ALA A 1 277 ? 16.292 -0.287 15.070 1.00 27.52 277 ALA A N 1
ATOM 2200 C CA . ALA A 1 277 ? 15.293 -1.343 15.138 1.00 27.52 277 ALA A CA 1
ATOM 2201 C C . ALA A 1 277 ? 16.027 -2.633 15.524 1.00 27.52 277 ALA A C 1
ATOM 2203 O O . ALA A 1 277 ? 16.689 -3.260 14.699 1.00 27.52 277 ALA A O 1
ATOM 2204 N N . THR A 1 278 ? 15.961 -2.979 16.804 1.00 28.53 278 THR A N 1
ATOM 2205 C CA . THR A 1 278 ? 16.414 -4.262 17.338 1.00 28.53 278 THR A CA 1
ATOM 2206 C C . THR A 1 278 ? 15.481 -5.368 16.853 1.00 28.53 278 THR A C 1
ATOM 2208 O O . THR A 1 278 ? 14.417 -5.567 17.427 1.00 28.53 278 THR A O 1
ATOM 2211 N N . ASP A 1 279 ? 15.892 -6.077 15.810 1.00 26.59 279 ASP A N 1
ATOM 2212 C CA . ASP A 1 279 ? 15.536 -7.478 15.573 1.00 26.59 279 ASP A CA 1
ATOM 2213 C C . ASP A 1 279 ? 16.855 -8.195 15.263 1.00 26.59 279 ASP A C 1
ATOM 2215 O O . ASP A 1 279 ? 17.235 -8.413 14.113 1.00 26.59 279 ASP A O 1
ATOM 2219 N N . GLN A 1 280 ? 17.620 -8.470 16.323 1.00 25.52 280 GLN A N 1
ATOM 2220 C CA . GLN A 1 280 ? 18.741 -9.400 16.262 1.00 25.52 280 GLN A CA 1
ATOM 2221 C C . GLN A 1 280 ? 18.160 -10.816 16.191 1.00 25.52 280 GLN A C 1
ATOM 2223 O O . GLN A 1 280 ? 17.597 -11.311 17.164 1.00 25.52 280 GLN A O 1
ATOM 2228 N N . LEU A 1 281 ? 18.295 -11.463 15.036 1.00 30.33 281 LEU A N 1
ATOM 2229 C CA . LEU A 1 281 ? 18.260 -12.920 14.929 1.00 30.33 281 LEU A CA 1
ATOM 2230 C C . LEU A 1 281 ? 19.709 -13.399 14.755 1.00 30.33 281 LEU A C 1
ATOM 2232 O O . LEU A 1 281 ? 20.453 -12.764 14.004 1.00 30.33 281 LEU A O 1
ATOM 2236 N N . PRO A 1 282 ? 20.132 -14.454 15.472 1.00 26.84 282 PRO A N 1
ATOM 2237 C CA . PRO A 1 282 ? 21.535 -14.827 15.580 1.00 26.84 282 PRO A CA 1
ATOM 2238 C C . PRO A 1 282 ? 22.080 -15.380 14.261 1.00 26.84 282 PRO A C 1
ATOM 2240 O O . PRO A 1 282 ? 21.400 -16.118 13.545 1.00 26.84 282 PRO A O 1
ATOM 2243 N N . CYS A 1 283 ? 23.335 -15.029 13.980 1.00 24.83 283 CYS A N 1
ATOM 2244 C CA . CYS A 1 283 ? 24.180 -15.713 13.014 1.00 24.83 283 CYS A CA 1
ATOM 2245 C C . CYS A 1 283 ? 24.286 -17.191 13.405 1.00 24.83 283 CYS A C 1
ATOM 2247 O O . CYS A 1 283 ? 24.654 -17.499 14.537 1.00 24.83 283 CYS A O 1
ATOM 2249 N N . ILE A 1 284 ? 23.984 -18.088 12.471 1.00 27.38 284 ILE A N 1
ATOM 2250 C CA . ILE A 1 284 ? 24.381 -19.492 12.562 1.00 27.38 284 ILE A CA 1
ATOM 2251 C C . ILE A 1 284 ? 25.301 -19.738 11.369 1.00 27.38 284 ILE A C 1
ATOM 2253 O O . ILE A 1 284 ? 24.862 -20.097 10.280 1.00 27.38 284 ILE A O 1
ATOM 2257 N N . GLU A 1 285 ? 26.580 -19.444 11.582 1.00 27.91 285 GLU A N 1
ATOM 2258 C CA . GLU A 1 285 ? 27.654 -20.233 10.990 1.00 27.91 285 GLU A CA 1
ATOM 2259 C C . GLU A 1 285 ? 27.755 -21.535 11.806 1.00 27.91 285 GLU A C 1
ATOM 2261 O O . GLU A 1 285 ? 27.500 -21.523 13.010 1.00 27.91 285 GLU A O 1
ATOM 2266 N N . ALA A 1 286 ? 28.137 -22.628 11.142 1.00 28.30 286 ALA A N 1
ATOM 2267 C CA . ALA A 1 286 ? 28.285 -24.002 11.642 1.00 28.30 286 ALA A CA 1
ATOM 2268 C C . ALA A 1 286 ? 27.026 -24.896 11.631 1.00 28.30 286 ALA A C 1
ATOM 2270 O O . ALA A 1 286 ? 26.281 -25.004 12.601 1.00 28.30 286 ALA A O 1
ATOM 2271 N N . ALA A 1 287 ? 26.896 -25.665 10.548 1.00 26.34 287 ALA A N 1
ATOM 2272 C CA . ALA A 1 287 ? 26.639 -27.099 10.645 1.00 26.34 287 ALA A CA 1
ATOM 2273 C C . ALA A 1 287 ? 27.344 -27.787 9.467 1.00 26.34 287 ALA A C 1
ATOM 2275 O O . ALA A 1 287 ? 26.893 -27.729 8.325 1.00 26.34 287 ALA A O 1
ATOM 2276 N N . MET A 1 288 ? 28.512 -28.342 9.779 1.00 29.36 288 ME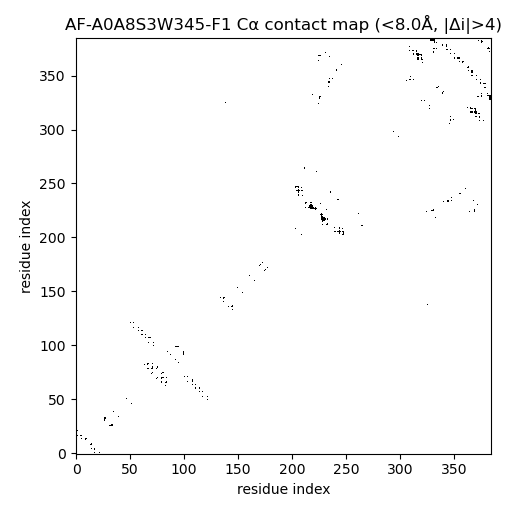T A N 1
ATOM 2277 C CA . MET A 1 288 ? 29.256 -29.287 8.957 1.00 29.36 288 MET A CA 1
ATOM 2278 C C . MET A 1 288 ? 28.523 -30.633 8.922 1.00 29.36 288 MET A C 1
ATOM 2280 O O . MET A 1 288 ? 27.888 -31.004 9.908 1.00 29.36 288 MET A O 1
ATOM 2284 N N . ASP A 1 289 ? 28.665 -31.321 7.791 1.00 31.83 289 ASP A N 1
ATOM 2285 C CA . ASP A 1 289 ? 28.637 -32.771 7.575 1.00 31.83 289 ASP A CA 1
ATOM 2286 C C . ASP A 1 289 ? 27.740 -33.640 8.471 1.00 31.83 289 ASP A C 1
ATOM 2288 O O . ASP A 1 289 ? 28.069 -33.975 9.609 1.00 31.83 289 ASP A O 1
ATOM 2292 N N . LEU A 1 290 ? 26.674 -34.163 7.861 1.00 26.47 290 LEU A N 1
ATOM 2293 C CA . LEU A 1 290 ? 26.076 -35.444 8.237 1.00 26.47 290 LEU A CA 1
ATOM 2294 C C . LEU A 1 290 ? 25.957 -36.318 6.978 1.00 26.47 290 LEU A C 1
ATOM 2296 O O . LEU A 1 290 ? 25.445 -35.837 5.964 1.00 26.47 290 LEU A O 1
ATOM 2300 N N . PRO A 1 291 ? 26.418 -37.583 7.011 1.00 29.86 291 PRO A N 1
ATOM 2301 C CA . PRO A 1 291 ? 26.327 -38.475 5.870 1.00 29.86 291 PRO A CA 1
ATOM 2302 C C . PRO A 1 291 ? 24.888 -38.980 5.770 1.00 29.86 291 PRO A C 1
ATOM 2304 O O . PRO A 1 291 ? 24.374 -39.606 6.699 1.00 29.86 291 PRO A O 1
ATOM 2307 N N . VAL A 1 292 ? 24.229 -38.701 4.649 1.00 31.00 292 VAL A N 1
ATOM 2308 C CA . VAL A 1 292 ? 22.939 -39.316 4.345 1.00 31.00 292 VAL A CA 1
ATOM 2309 C C . VAL A 1 292 ? 23.231 -40.663 3.694 1.00 31.00 292 VAL A C 1
ATOM 2311 O O . VAL A 1 292 ? 23.754 -40.730 2.585 1.00 31.00 292 VAL A O 1
ATOM 2314 N N . VAL A 1 293 ? 22.937 -41.741 4.415 1.00 35.59 293 VAL A N 1
ATOM 2315 C CA . VAL A 1 293 ? 22.721 -43.053 3.803 1.00 35.59 293 VAL A CA 1
ATOM 2316 C C . VAL A 1 293 ? 21.358 -42.955 3.116 1.00 35.59 293 VAL A C 1
ATOM 2318 O O . VAL A 1 293 ? 20.350 -42.827 3.807 1.00 35.59 293 VAL A O 1
ATOM 2321 N N . VAL A 1 294 ? 21.347 -42.901 1.782 1.00 38.19 294 VAL A N 1
ATOM 2322 C CA . VAL A 1 294 ? 20.132 -42.835 0.953 1.00 38.19 294 VAL A CA 1
ATOM 2323 C C . VAL A 1 294 ? 19.924 -44.210 0.326 1.00 38.19 294 VAL A C 1
ATOM 2325 O O . VAL A 1 294 ? 20.816 -44.719 -0.354 1.00 38.19 294 VAL A O 1
ATOM 2328 N N . ASP A 1 295 ? 18.771 -44.817 0.598 1.00 34.06 295 ASP A N 1
ATOM 2329 C CA . ASP A 1 295 ? 18.288 -46.006 -0.102 1.00 34.06 295 ASP A CA 1
ATOM 2330 C C . ASP A 1 295 ? 17.868 -45.628 -1.537 1.00 34.06 295 ASP A C 1
ATOM 2332 O O . ASP A 1 295 ? 17.309 -44.561 -1.784 1.00 34.06 295 ASP A O 1
ATOM 2336 N N . SER A 1 296 ? 18.133 -46.517 -2.494 1.00 47.78 296 SER A N 1
ATOM 2337 C CA . SER A 1 296 ? 18.112 -46.267 -3.946 1.00 47.78 296 SER A CA 1
ATOM 2338 C C . SER A 1 296 ? 16.770 -45.856 -4.568 1.00 47.78 296 SER A C 1
ATOM 2340 O O . SER A 1 296 ? 16.760 -45.397 -5.707 1.00 47.78 296 SER A O 1
ATOM 2342 N N . ASP A 1 297 ? 15.652 -46.007 -3.857 1.00 44.38 297 ASP A N 1
ATOM 2343 C CA . ASP A 1 297 ? 14.312 -45.706 -4.385 1.00 44.38 297 ASP A CA 1
ATOM 2344 C C . ASP A 1 297 ? 13.907 -44.228 -4.180 1.00 44.38 297 ASP A C 1
ATOM 2346 O O . ASP A 1 297 ? 13.047 -43.713 -4.899 1.00 44.38 297 ASP A O 1
ATOM 2350 N N . ASP A 1 298 ? 14.550 -43.510 -3.249 1.00 48.81 298 ASP A N 1
ATOM 2351 C CA . ASP A 1 298 ? 14.296 -42.079 -3.016 1.00 48.81 298 ASP A CA 1
ATOM 2352 C C . ASP A 1 298 ? 14.957 -41.184 -4.088 1.00 48.81 298 ASP A C 1
ATOM 2354 O O . ASP A 1 298 ? 14.444 -40.105 -4.401 1.00 48.81 298 ASP A O 1
ATOM 2358 N N . ASP A 1 299 ? 16.046 -41.643 -4.716 1.00 51.44 299 ASP A N 1
ATOM 2359 C CA . ASP A 1 299 ? 16.779 -40.883 -5.741 1.00 51.44 299 ASP A CA 1
ATOM 2360 C C . ASP A 1 299 ? 15.977 -40.710 -7.045 1.00 51.44 299 ASP A C 1
ATOM 2362 O O . ASP A 1 299 ? 16.002 -39.633 -7.650 1.00 51.44 299 ASP A O 1
ATOM 2366 N N . GLU A 1 300 ? 15.207 -41.719 -7.473 1.00 52.72 300 GLU A N 1
ATOM 2367 C CA . GLU A 1 300 ? 14.368 -41.616 -8.680 1.00 52.72 300 GLU A CA 1
ATOM 2368 C C . GLU A 1 300 ? 13.188 -40.651 -8.481 1.00 52.72 300 GLU A C 1
ATOM 2370 O O . GLU A 1 300 ? 12.856 -39.867 -9.378 1.00 52.72 300 GLU A O 1
ATOM 2375 N N . MET A 1 301 ? 12.580 -40.650 -7.290 1.00 52.25 301 MET A N 1
ATOM 2376 C CA . MET A 1 301 ? 11.471 -39.754 -6.956 1.00 52.25 301 MET A CA 1
ATOM 2377 C C . MET A 1 301 ? 11.936 -38.293 -6.867 1.00 52.25 301 MET A C 1
ATOM 2379 O O . MET A 1 301 ? 11.295 -37.406 -7.437 1.00 52.25 301 MET A O 1
ATOM 2383 N N . VAL A 1 302 ? 13.078 -38.043 -6.217 1.00 64.38 302 VAL A N 1
ATOM 2384 C CA . VAL A 1 302 ? 13.688 -36.706 -6.125 1.00 64.38 302 VAL A CA 1
ATOM 2385 C C . VAL A 1 302 ? 14.143 -36.211 -7.503 1.00 64.38 302 VAL A C 1
ATOM 2387 O O . VAL A 1 302 ? 13.946 -35.038 -7.830 1.00 64.38 302 VAL A O 1
ATOM 2390 N N . SER A 1 303 ? 14.681 -37.093 -8.351 1.00 74.38 303 SER A N 1
ATOM 2391 C CA . SER A 1 303 ? 15.069 -36.762 -9.728 1.00 74.38 303 SER A CA 1
ATOM 2392 C C . SER A 1 303 ? 13.872 -36.319 -10.576 1.00 74.38 303 SER A C 1
ATOM 2394 O O . SER A 1 303 ? 13.934 -35.291 -11.255 1.00 74.38 303 SER A O 1
ATOM 2396 N N . HIS A 1 304 ? 12.744 -37.028 -10.477 1.00 78.88 304 HIS A N 1
ATOM 2397 C CA . HIS A 1 304 ? 11.527 -36.674 -11.204 1.00 78.88 304 HIS A CA 1
ATOM 2398 C C . HIS A 1 304 ? 10.923 -35.340 -10.730 1.00 78.88 304 HIS A C 1
ATOM 2400 O O . HIS A 1 304 ? 10.495 -34.534 -11.557 1.00 78.88 304 HIS A O 1
ATOM 2406 N N . GLU A 1 305 ? 10.921 -35.056 -9.423 1.00 80.25 305 GLU A N 1
ATOM 2407 C CA . GLU A 1 305 ? 10.478 -33.754 -8.901 1.00 80.25 305 GLU A CA 1
ATOM 2408 C C . GLU A 1 305 ? 11.378 -32.598 -9.370 1.00 80.25 305 GLU A C 1
ATOM 2410 O O . GLU A 1 305 ? 10.876 -31.530 -9.731 1.00 80.25 305 GLU A O 1
ATOM 2415 N N . LEU A 1 306 ? 12.699 -32.800 -9.411 1.00 83.06 306 LEU A N 1
ATOM 2416 C CA . LEU A 1 306 ? 13.643 -31.799 -9.915 1.00 83.06 306 LEU A CA 1
ATOM 2417 C C . LEU A 1 306 ? 13.473 -31.549 -11.417 1.00 83.06 306 LEU A C 1
ATOM 2419 O O . LEU A 1 306 ? 13.487 -30.390 -11.839 1.00 83.06 306 LEU A O 1
ATOM 2423 N N . GLU A 1 307 ? 13.244 -32.593 -12.217 1.00 86.00 307 GLU A N 1
ATOM 2424 C CA . GLU A 1 307 ? 12.997 -32.433 -13.654 1.00 86.00 307 GLU A CA 1
ATOM 2425 C C . GLU A 1 307 ? 11.665 -31.718 -13.915 1.00 86.00 307 GLU A C 1
ATOM 2427 O O . GLU A 1 307 ? 11.591 -30.823 -14.756 1.00 86.00 307 GLU A O 1
ATOM 2432 N N . GLN A 1 308 ? 10.624 -32.000 -13.124 1.00 87.31 308 GLN A N 1
ATOM 2433 C CA . GLN A 1 308 ? 9.376 -31.234 -13.184 1.00 87.31 308 GLN A CA 1
ATOM 2434 C C . GLN A 1 308 ? 9.597 -29.745 -12.888 1.00 87.31 308 GLN A C 1
ATOM 2436 O O . GLN A 1 308 ? 9.067 -28.888 -13.602 1.00 87.31 308 GLN A O 1
ATOM 2441 N N . MET A 1 309 ? 10.387 -29.412 -11.860 1.00 87.19 309 MET A N 1
ATOM 2442 C CA . MET A 1 309 ? 10.726 -28.016 -11.556 1.00 87.19 309 MET A CA 1
ATOM 2443 C C . MET A 1 309 ? 11.505 -27.359 -12.701 1.00 87.19 309 MET A C 1
ATOM 2445 O O . MET A 1 309 ? 11.228 -26.203 -13.034 1.00 87.19 309 MET A O 1
ATOM 2449 N N . ARG A 1 310 ? 12.422 -28.098 -13.337 1.00 87.62 310 ARG A N 1
ATOM 2450 C CA . ARG A 1 310 ? 13.197 -27.648 -14.499 1.00 87.62 310 ARG A CA 1
ATOM 2451 C C . ARG A 1 310 ? 12.299 -27.354 -15.704 1.00 87.62 310 ARG A C 1
ATOM 2453 O O . ARG A 1 310 ? 12.403 -26.266 -16.268 1.00 87.62 310 ARG A O 1
ATOM 2460 N N . CYS A 1 311 ? 11.366 -28.245 -16.045 1.00 88.19 311 CYS A N 1
ATOM 2461 C CA . CYS A 1 311 ? 10.413 -28.020 -17.138 1.00 88.19 311 CYS A CA 1
ATOM 2462 C C . CYS A 1 311 ? 9.541 -26.777 -16.899 1.00 88.19 311 CYS A C 1
ATOM 2464 O O . CYS A 1 311 ? 9.382 -25.949 -17.796 1.00 88.19 311 CYS A O 1
ATOM 2466 N N . ILE A 1 312 ? 9.015 -26.607 -15.678 1.00 88.88 312 ILE A N 1
ATOM 2467 C CA . ILE A 1 312 ? 8.212 -25.425 -15.317 1.00 88.88 312 ILE A CA 1
ATOM 2468 C C . ILE A 1 312 ? 9.059 -24.149 -15.426 1.00 88.88 312 ILE A C 1
ATOM 2470 O O . ILE A 1 312 ? 8.581 -23.111 -15.893 1.00 88.88 312 ILE A O 1
ATOM 2474 N N . LEU A 1 313 ? 10.322 -24.202 -14.999 1.00 88.75 313 LEU A N 1
ATOM 2475 C CA . LEU A 1 313 ? 11.240 -23.076 -15.113 1.00 88.75 313 LEU A CA 1
ATOM 2476 C C . LEU A 1 313 ? 11.478 -22.686 -16.580 1.00 88.75 313 LEU A C 1
ATOM 2478 O O . LEU A 1 313 ? 11.339 -21.514 -16.926 1.00 88.75 313 LEU A O 1
ATOM 2482 N N . GLU A 1 314 ? 11.774 -23.651 -17.448 1.00 89.25 314 GLU A N 1
ATOM 2483 C CA . GLU A 1 314 ? 11.985 -23.413 -18.881 1.00 89.25 314 GLU A CA 1
ATOM 2484 C C . GLU A 1 314 ? 10.752 -22.800 -19.551 1.00 89.25 314 GLU A C 1
ATOM 2486 O O . GLU A 1 314 ? 10.857 -21.770 -20.224 1.00 89.25 314 GLU A O 1
ATOM 2491 N N . GLU A 1 315 ? 9.577 -23.383 -19.310 1.00 89.62 315 GLU A N 1
ATOM 2492 C CA . GLU A 1 315 ? 8.303 -22.898 -19.841 1.00 89.62 315 GLU A CA 1
ATOM 2493 C C . GLU A 1 315 ? 8.056 -21.441 -19.425 1.00 89.62 315 GLU A C 1
ATOM 2495 O O . GLU A 1 315 ? 7.800 -20.574 -20.262 1.00 89.62 315 GLU A O 1
ATOM 2500 N N . THR A 1 316 ? 8.209 -21.131 -18.136 1.00 87.38 316 THR A N 1
ATOM 2501 C CA . THR A 1 316 ? 7.968 -19.773 -17.622 1.00 87.38 316 THR A CA 1
ATOM 2502 C C . THR A 1 316 ? 8.971 -18.744 -18.134 1.00 87.38 316 THR A C 1
ATOM 2504 O O . THR A 1 316 ? 8.587 -17.595 -18.372 1.00 87.38 316 THR A O 1
ATOM 2507 N N . ILE A 1 317 ? 10.241 -19.109 -18.334 1.00 86.19 317 ILE A N 1
ATOM 2508 C CA . ILE A 1 317 ? 11.237 -18.210 -18.931 1.00 86.19 317 ILE A CA 1
ATOM 2509 C C . ILE A 1 317 ? 10.862 -17.905 -20.389 1.00 86.19 317 ILE A C 1
ATOM 2511 O O . ILE A 1 317 ? 10.903 -16.740 -20.795 1.00 86.19 317 ILE A O 1
ATOM 2515 N N . LEU A 1 318 ? 10.448 -18.911 -21.166 1.00 85.38 318 LEU A N 1
ATOM 2516 C CA . LEU A 1 318 ? 10.022 -18.738 -22.561 1.00 85.38 318 LEU A CA 1
ATOM 2517 C C . LEU A 1 318 ? 8.751 -17.885 -22.683 1.00 85.38 318 LEU A C 1
ATOM 2519 O O . LEU A 1 318 ? 8.699 -16.960 -23.501 1.00 85.38 318 LEU A O 1
ATOM 2523 N N . GLU A 1 319 ? 7.756 -18.141 -21.833 1.00 85.06 319 GLU A N 1
ATOM 2524 C CA . GLU A 1 319 ? 6.546 -17.319 -21.738 1.00 85.06 319 GLU A CA 1
ATOM 2525 C C . GLU A 1 319 ? 6.892 -15.860 -21.414 1.00 85.06 319 GLU A C 1
ATOM 2527 O O . GLU A 1 319 ? 6.406 -14.936 -22.067 1.00 85.06 319 GLU A O 1
ATOM 2532 N N . THR A 1 320 ? 7.763 -15.642 -20.423 1.00 82.62 320 THR A N 1
ATOM 2533 C CA . THR A 1 320 ? 8.127 -14.297 -19.960 1.00 82.62 320 THR A CA 1
ATOM 2534 C C . THR A 1 320 ? 8.888 -13.523 -21.036 1.00 82.62 320 THR A C 1
ATOM 2536 O O . THR A 1 320 ? 8.636 -12.331 -21.218 1.00 82.62 320 THR A O 1
ATOM 2539 N N . ARG A 1 321 ? 9.782 -14.182 -21.788 1.00 80.94 321 ARG A N 1
ATOM 2540 C CA . ARG A 1 321 ? 10.494 -13.575 -22.930 1.00 80.94 321 ARG A CA 1
ATOM 2541 C C . ARG A 1 321 ? 9.544 -13.086 -24.021 1.00 80.94 321 ARG A C 1
ATOM 2543 O O . ARG A 1 321 ? 9.806 -12.063 -24.642 1.00 80.94 321 ARG A O 1
ATOM 2550 N N . SER A 1 322 ? 8.430 -13.784 -24.212 1.00 77.62 322 SER A N 1
ATOM 2551 C CA . SER A 1 322 ? 7.417 -13.442 -25.215 1.00 77.62 322 SER A CA 1
ATOM 2552 C C . SER A 1 322 ? 6.410 -12.388 -24.722 1.00 77.62 322 SER A C 1
ATOM 2554 O O . SER A 1 322 ? 5.552 -11.949 -25.487 1.00 77.62 322 SER A O 1
ATOM 2556 N N . MET A 1 323 ? 6.490 -11.973 -23.449 1.00 76.38 323 MET A N 1
ATOM 2557 C CA . MET A 1 323 ? 5.489 -11.135 -22.791 1.00 76.38 323 MET A CA 1
ATOM 2558 C C . MET A 1 323 ? 5.994 -9.699 -22.541 1.00 76.38 323 MET A C 1
ATOM 2560 O O . MET A 1 323 ? 6.987 -9.500 -21.826 1.00 76.38 323 MET A O 1
ATOM 2564 N N . PRO A 1 324 ? 5.294 -8.662 -23.047 1.00 71.81 324 PRO A N 1
ATOM 2565 C CA . PRO A 1 324 ? 5.636 -7.277 -22.735 1.00 71.81 324 PRO A CA 1
ATOM 2566 C C . PRO A 1 324 ? 5.430 -6.985 -21.241 1.00 71.81 324 PRO A C 1
ATOM 2568 O O . PRO A 1 324 ? 4.561 -7.575 -20.597 1.00 71.81 324 PRO A O 1
ATOM 2571 N N . LEU A 1 325 ? 6.217 -6.051 -20.689 1.00 67.69 325 LEU A N 1
ATOM 2572 C CA . LEU A 1 325 ? 6.230 -5.701 -19.255 1.00 67.69 325 LEU A CA 1
ATOM 2573 C C . LEU A 1 325 ? 4.834 -5.412 -18.677 1.00 67.69 325 LEU A C 1
ATOM 2575 O O . LEU A 1 325 ? 4.561 -5.763 -17.534 1.00 67.69 325 LEU A O 1
ATOM 2579 N N . GLU A 1 326 ? 3.953 -4.802 -19.470 1.00 68.25 326 GLU A N 1
ATOM 2580 C CA . GLU A 1 326 ? 2.595 -4.413 -19.069 1.00 68.25 326 GLU A CA 1
ATOM 2581 C C . GLU A 1 326 ? 1.660 -5.608 -18.842 1.00 68.25 326 GLU A C 1
ATOM 2583 O O . GLU A 1 326 ? 0.734 -5.518 -18.040 1.00 68.25 326 GLU A O 1
ATOM 2588 N N . ASN A 1 327 ? 1.933 -6.736 -19.504 1.00 73.56 327 ASN A N 1
ATOM 2589 C CA . ASN A 1 327 ? 1.116 -7.947 -19.431 1.00 73.56 327 ASN A CA 1
ATOM 2590 C C . ASN A 1 327 ? 1.634 -8.951 -18.395 1.00 73.56 327 ASN A C 1
ATOM 2592 O O . ASN A 1 327 ? 1.021 -10.002 -18.201 1.00 73.56 327 ASN A O 1
ATOM 2596 N N . ARG A 1 328 ? 2.755 -8.646 -17.729 1.00 77.69 328 ARG A N 1
ATOM 2597 C CA . ARG A 1 328 ? 3.356 -9.549 -16.748 1.00 77.69 328 ARG A CA 1
ATOM 2598 C C . ARG A 1 328 ? 2.483 -9.674 -15.500 1.00 77.69 328 ARG A C 1
ATOM 2600 O O . ARG A 1 328 ? 2.066 -8.654 -14.942 1.00 77.69 328 ARG A O 1
ATOM 2607 N N . PRO A 1 329 ? 2.242 -10.903 -15.009 1.00 79.31 329 PRO A N 1
ATOM 2608 C CA . PRO A 1 329 ? 1.448 -11.101 -13.809 1.00 79.31 329 PRO A CA 1
ATOM 2609 C C . PRO A 1 329 ? 2.146 -10.489 -12.596 1.00 79.31 329 PRO A C 1
ATOM 2611 O O . PRO A 1 329 ? 3.369 -10.521 -12.460 1.00 79.31 329 PRO A O 1
ATOM 2614 N N . ARG A 1 330 ? 1.375 -9.966 -11.646 1.00 76.69 330 ARG A N 1
ATOM 2615 C CA . ARG A 1 330 ? 1.957 -9.475 -10.397 1.00 76.69 330 ARG A CA 1
ATOM 2616 C C . ARG A 1 330 ? 2.384 -10.645 -9.525 1.00 76.69 330 ARG A C 1
ATOM 2618 O O . ARG A 1 330 ? 1.594 -11.540 -9.227 1.00 76.69 330 ARG A O 1
ATOM 2625 N N . LEU A 1 331 ? 3.618 -10.584 -9.039 1.00 82.50 331 LEU A N 1
ATOM 2626 C CA . LEU A 1 331 ? 4.156 -11.605 -8.151 1.00 82.50 331 LEU A CA 1
ATOM 2627 C C . LEU A 1 331 ? 3.451 -11.565 -6.795 1.00 82.50 331 LEU A C 1
ATOM 2629 O O . LEU A 1 331 ? 3.321 -10.516 -6.156 1.00 82.50 331 LEU A O 1
ATOM 2633 N N . SER A 1 332 ? 2.990 -12.730 -6.351 1.00 76.94 332 SER A N 1
ATOM 2634 C CA . SER A 1 332 ? 2.302 -12.856 -5.073 1.00 76.94 332 SER A CA 1
ATOM 2635 C C . SER A 1 332 ? 3.262 -12.789 -3.897 1.00 76.94 332 SER A C 1
ATOM 2637 O O . SER A 1 332 ? 4.405 -13.241 -3.955 1.00 76.94 332 SER A O 1
ATOM 2639 N N . ARG A 1 333 ? 2.762 -12.268 -2.773 1.00 83.06 333 ARG A N 1
ATOM 2640 C CA . ARG A 1 333 ? 3.487 -12.328 -1.506 1.00 83.06 333 ARG A CA 1
ATOM 2641 C C . ARG A 1 333 ? 3.424 -13.745 -0.949 1.00 83.06 333 ARG A C 1
ATOM 2643 O O . ARG A 1 333 ? 2.358 -14.188 -0.527 1.00 83.06 333 ARG A O 1
ATOM 2650 N N . ILE A 1 334 ? 4.570 -14.410 -0.893 1.00 83.62 334 ILE A N 1
ATOM 2651 C CA . ILE A 1 334 ? 4.687 -15.780 -0.393 1.00 83.62 334 ILE A CA 1
ATOM 2652 C C . ILE A 1 334 ? 5.099 -15.781 1.094 1.00 83.62 334 ILE A C 1
ATOM 2654 O O . ILE A 1 334 ? 5.915 -14.949 1.509 1.00 83.62 334 ILE A O 1
ATOM 2658 N N . PRO A 1 335 ? 4.541 -16.675 1.936 1.00 80.50 335 PRO A N 1
ATOM 2659 C CA . PRO A 1 335 ? 5.011 -16.871 3.306 1.00 80.50 335 PRO A CA 1
ATOM 2660 C C . PRO A 1 335 ? 6.471 -17.342 3.358 1.00 80.50 335 PRO A C 1
ATOM 2662 O O . PRO A 1 335 ? 6.890 -18.171 2.554 1.00 80.50 335 PRO A O 1
ATOM 2665 N N . LEU A 1 336 ? 7.230 -16.873 4.350 1.00 79.44 336 LEU A N 1
ATOM 2666 C CA . LEU A 1 336 ? 8.617 -17.286 4.612 1.00 79.44 336 LEU A CA 1
ATOM 2667 C C . LEU A 1 336 ? 8.675 -18.670 5.296 1.00 79.44 336 LEU A C 1
ATOM 2669 O O . LEU A 1 336 ? 9.197 -18.788 6.398 1.00 79.44 336 LEU A O 1
ATOM 2673 N N . SER A 1 337 ? 8.089 -19.696 4.677 1.00 85.00 337 SER A N 1
ATOM 2674 C CA . SER A 1 337 ? 8.151 -21.079 5.170 1.00 85.00 337 SER A CA 1
ATOM 2675 C C . SER A 1 337 ? 9.409 -21.790 4.666 1.00 85.00 337 SER A C 1
ATOM 2677 O O . SER A 1 337 ? 9.937 -21.435 3.609 1.00 85.00 337 SER A O 1
ATOM 2679 N N . GLU A 1 338 ? 9.868 -22.812 5.393 1.00 82.88 338 GLU A N 1
ATOM 2680 C CA . GLU A 1 338 ? 11.042 -23.590 4.978 1.00 82.88 338 GLU A CA 1
ATOM 2681 C C . GLU A 1 338 ? 10.793 -24.343 3.668 1.00 82.88 338 GLU A C 1
ATOM 2683 O O . GLU A 1 338 ? 11.650 -24.344 2.794 1.00 82.88 338 GLU A O 1
ATOM 2688 N N . ARG A 1 339 ? 9.568 -24.843 3.457 1.00 84.38 339 ARG A N 1
ATOM 2689 C CA . ARG A 1 339 ? 9.138 -25.430 2.179 1.00 84.38 339 ARG A CA 1
ATOM 2690 C C . ARG A 1 339 ? 9.318 -24.461 1.008 1.00 84.38 339 ARG A C 1
ATOM 2692 O O . ARG A 1 339 ? 9.870 -24.828 -0.020 1.00 84.38 339 ARG A O 1
ATOM 2699 N N . ASN A 1 340 ? 8.876 -23.212 1.161 1.00 85.25 340 ASN A N 1
ATOM 2700 C CA . ASN A 1 340 ? 8.982 -22.218 0.089 1.00 85.25 340 ASN A CA 1
ATOM 2701 C C . ASN A 1 340 ? 10.441 -21.823 -0.170 1.00 85.25 340 ASN A C 1
ATOM 2703 O O . ASN A 1 340 ? 10.809 -21.546 -1.306 1.00 85.25 340 ASN A O 1
ATOM 2707 N N . ARG A 1 341 ? 11.275 -21.806 0.878 1.00 82.88 341 ARG A N 1
ATOM 2708 C CA . ARG A 1 341 ? 12.721 -21.597 0.740 1.00 82.88 341 ARG A CA 1
ATOM 2709 C C . ARG A 1 341 ? 13.393 -22.766 0.029 1.00 82.88 341 ARG A C 1
ATOM 2711 O O . ARG A 1 341 ? 14.224 -22.511 -0.830 1.00 82.88 341 ARG A O 1
ATOM 2718 N N . ALA A 1 342 ? 13.010 -24.004 0.339 1.00 83.19 342 ALA A N 1
ATOM 2719 C CA . ALA A 1 342 ? 13.538 -25.198 -0.314 1.00 83.19 342 ALA A CA 1
ATOM 2720 C C . ALA A 1 342 ? 13.283 -25.180 -1.828 1.00 83.19 342 ALA A C 1
ATOM 2722 O O . ALA A 1 342 ? 14.212 -25.415 -2.586 1.00 83.19 342 ALA A O 1
ATOM 2723 N N . VAL A 1 343 ? 12.081 -24.782 -2.271 1.00 85.38 343 VAL A N 1
ATOM 2724 C CA . VAL A 1 343 ? 11.777 -24.608 -3.707 1.00 85.38 343 VAL A CA 1
ATOM 2725 C C . VAL A 1 343 ? 12.706 -23.580 -4.359 1.00 85.38 343 VAL A C 1
ATOM 2727 O O . VAL A 1 343 ? 13.254 -23.832 -5.425 1.00 85.38 343 VAL A O 1
ATOM 2730 N N . VAL A 1 344 ? 12.918 -22.423 -3.723 1.00 84.19 344 VAL A N 1
ATOM 2731 C CA . VAL A 1 344 ? 13.820 -21.393 -4.269 1.00 84.19 344 VAL A CA 1
ATOM 2732 C C . VAL A 1 344 ? 15.267 -21.896 -4.329 1.00 84.19 344 VAL A C 1
ATOM 2734 O O . VAL A 1 344 ? 15.918 -21.707 -5.350 1.00 84.19 344 VAL A O 1
ATOM 2737 N N . ARG A 1 345 ? 15.745 -22.594 -3.289 1.00 83.56 345 ARG A N 1
ATOM 2738 C CA . ARG A 1 345 ? 17.084 -23.210 -3.280 1.00 83.56 345 ARG A CA 1
ATOM 2739 C C . ARG A 1 345 ? 17.233 -24.290 -4.356 1.00 83.56 345 ARG A C 1
ATOM 2741 O O . ARG A 1 345 ? 18.281 -24.371 -4.974 1.00 83.56 345 ARG A O 1
ATOM 2748 N N . ALA A 1 346 ? 16.193 -25.079 -4.624 1.00 84.94 346 ALA A N 1
ATOM 2749 C CA . ALA A 1 346 ? 16.221 -26.098 -5.676 1.00 84.94 346 ALA A CA 1
ATOM 2750 C C . ALA A 1 346 ? 16.311 -25.488 -7.088 1.00 84.94 346 ALA A C 1
ATOM 2752 O O . ALA A 1 346 ? 16.958 -26.052 -7.966 1.00 84.94 346 ALA A O 1
ATOM 2753 N N . LEU A 1 347 ? 15.709 -24.313 -7.305 1.00 85.19 347 LEU A N 1
ATOM 2754 C CA . LEU A 1 347 ? 15.774 -23.602 -8.588 1.00 85.19 347 LEU A CA 1
ATOM 2755 C C . LEU A 1 347 ? 17.123 -22.903 -8.824 1.00 85.19 347 LEU A C 1
ATOM 2757 O O . LEU A 1 347 ? 17.505 -22.699 -9.974 1.00 85.19 347 LEU A O 1
ATOM 2761 N N . ASN A 1 348 ? 17.852 -22.537 -7.765 1.00 84.44 348 ASN A N 1
ATOM 2762 C CA . ASN A 1 348 ? 19.107 -21.784 -7.856 1.00 84.44 348 ASN A CA 1
ATOM 2763 C C . ASN A 1 348 ? 20.150 -22.434 -8.791 1.00 84.44 348 ASN A C 1
ATOM 2765 O O . ASN A 1 348 ? 20.581 -21.756 -9.726 1.00 84.44 348 ASN A O 1
ATOM 2769 N N . PRO A 1 349 ? 20.517 -23.724 -8.637 1.00 82.00 349 PRO A N 1
ATOM 2770 C CA . PRO A 1 349 ? 21.469 -24.380 -9.537 1.00 82.00 349 PRO A CA 1
ATOM 2771 C C . PRO A 1 349 ? 21.027 -24.373 -11.005 1.00 82.00 349 PRO A C 1
ATOM 2773 O O . PRO A 1 349 ? 21.853 -24.227 -11.903 1.00 82.00 349 PRO A O 1
ATOM 2776 N N . MET A 1 350 ? 19.720 -24.484 -11.263 1.00 85.56 350 MET A N 1
ATOM 2777 C CA . MET A 1 350 ? 19.168 -24.512 -12.622 1.00 85.56 350 MET A CA 1
ATOM 2778 C C . MET A 1 350 ? 19.318 -23.152 -13.316 1.00 85.56 350 MET A C 1
ATOM 2780 O O . MET A 1 350 ? 19.571 -23.088 -14.519 1.00 85.56 350 MET A O 1
ATOM 2784 N N . LEU A 1 351 ? 19.211 -22.058 -12.555 1.00 81.56 351 LEU A N 1
ATOM 2785 C CA . LEU A 1 351 ? 19.286 -20.692 -13.077 1.00 81.56 351 LEU A CA 1
ATOM 2786 C C . LEU A 1 351 ? 20.672 -20.290 -13.566 1.00 81.56 351 LEU A C 1
ATOM 2788 O O . LEU A 1 351 ? 20.754 -19.412 -14.421 1.00 81.56 351 LEU A O 1
ATOM 2792 N N . VAL A 1 352 ? 21.737 -20.919 -13.063 1.00 79.81 352 VAL A N 1
ATOM 2793 C CA . VAL A 1 352 ? 23.128 -20.584 -13.415 1.00 79.81 352 VAL A CA 1
ATOM 2794 C C . VAL A 1 352 ? 23.320 -20.563 -14.920 1.00 79.81 352 VAL A C 1
ATOM 2796 O O . VAL A 1 352 ? 23.762 -19.561 -15.474 1.00 79.81 352 VAL A O 1
ATOM 2799 N N . THR A 1 353 ? 22.881 -21.629 -15.585 1.00 80.31 353 THR A N 1
ATOM 2800 C CA . THR A 1 353 ? 23.028 -21.791 -17.035 1.00 80.31 353 THR A CA 1
ATOM 2801 C C . THR A 1 353 ? 22.325 -20.678 -17.821 1.00 80.31 353 THR A C 1
ATOM 2803 O O . THR A 1 353 ? 22.890 -20.134 -18.768 1.00 80.31 353 THR A O 1
ATOM 2806 N N . TYR A 1 354 ? 21.123 -20.270 -17.403 1.00 80.75 354 TYR A N 1
ATOM 2807 C CA . TYR A 1 354 ? 20.374 -19.189 -18.053 1.00 80.75 354 TYR A CA 1
ATOM 2808 C C . TYR A 1 354 ? 20.944 -17.803 -17.746 1.00 80.75 354 TYR A C 1
ATOM 2810 O O . TYR A 1 354 ? 20.876 -16.918 -18.597 1.00 80.75 354 TYR A O 1
ATOM 2818 N N . LEU A 1 355 ? 21.482 -17.600 -16.540 1.00 76.69 355 LEU A N 1
ATOM 2819 C CA . LEU A 1 355 ? 22.093 -16.335 -16.133 1.00 76.69 355 LEU A CA 1
ATOM 2820 C C . LEU A 1 355 ? 23.447 -16.118 -16.816 1.00 76.69 355 LEU A C 1
ATOM 2822 O O . LEU A 1 355 ? 23.737 -14.995 -17.215 1.00 76.69 355 LEU A O 1
ATOM 2826 N N . GLU A 1 356 ? 24.244 -17.170 -16.999 1.00 75.56 356 GLU A N 1
ATOM 2827 C CA . GLU A 1 356 ? 25.504 -17.116 -17.752 1.00 75.56 356 GLU A CA 1
ATOM 2828 C C . GLU A 1 356 ? 25.279 -16.916 -19.255 1.00 75.56 356 GLU A C 1
ATOM 2830 O O . GLU A 1 356 ? 26.057 -16.225 -19.910 1.00 75.56 356 GLU A O 1
ATOM 2835 N N . ALA A 1 357 ? 24.198 -17.480 -19.803 1.00 78.06 357 ALA A N 1
ATOM 2836 C CA . ALA A 1 357 ? 23.823 -17.310 -21.207 1.00 78.06 357 ALA A CA 1
ATOM 2837 C C . ALA A 1 357 ? 23.165 -15.950 -21.518 1.00 78.06 357 ALA A C 1
ATOM 2839 O O . ALA A 1 357 ? 22.956 -15.623 -22.689 1.00 78.06 357 ALA A O 1
ATOM 2840 N N . SER A 1 358 ? 22.806 -15.179 -20.489 1.00 72.62 358 SER A N 1
ATOM 2841 C CA . SER A 1 358 ? 22.151 -13.878 -20.619 1.00 72.62 358 SER A CA 1
ATOM 2842 C C . SER A 1 358 ? 23.113 -12.823 -21.167 1.00 72.62 358 SER A C 1
ATOM 2844 O O . SER A 1 358 ? 24.214 -12.641 -20.645 1.00 72.62 358 SER A O 1
ATOM 2846 N N . ARG A 1 359 ? 22.705 -12.106 -22.218 1.00 69.19 359 ARG A N 1
ATOM 2847 C CA . ARG A 1 359 ? 23.573 -11.145 -22.923 1.00 69.19 359 ARG A CA 1
ATOM 2848 C C . ARG A 1 359 ? 23.503 -9.738 -22.353 1.00 69.19 359 ARG A C 1
ATOM 2850 O O . ARG A 1 359 ? 24.467 -8.984 -22.465 1.00 69.19 359 ARG A O 1
ATOM 2857 N N . ASP A 1 360 ? 22.363 -9.377 -21.772 1.00 66.44 360 ASP A N 1
ATOM 2858 C CA . ASP A 1 360 ? 22.113 -8.037 -21.262 1.00 66.44 360 ASP A CA 1
ATOM 2859 C C . ASP A 1 360 ? 21.272 -8.028 -19.974 1.00 66.44 360 ASP A C 1
ATOM 2861 O O . ASP A 1 360 ? 20.831 -9.052 -19.432 1.00 66.44 360 ASP A O 1
ATOM 2865 N N . LEU A 1 361 ? 21.074 -6.824 -19.435 1.00 67.69 361 LEU A N 1
ATOM 2866 C CA . LEU A 1 361 ? 20.323 -6.625 -18.201 1.00 67.69 361 LEU A CA 1
ATOM 2867 C C . LEU A 1 361 ? 18.849 -7.030 -18.355 1.00 67.69 361 LEU A C 1
ATOM 2869 O O . LEU A 1 361 ? 18.259 -7.574 -17.421 1.00 67.69 361 LEU A O 1
ATOM 2873 N N . CYS A 1 362 ? 18.265 -6.792 -19.529 1.00 69.81 362 CYS A N 1
ATOM 2874 C CA . CYS A 1 362 ? 16.862 -7.068 -19.802 1.00 69.81 362 CYS A CA 1
ATOM 2875 C C . CYS A 1 362 ? 16.583 -8.574 -19.853 1.00 69.81 362 CYS A C 1
ATOM 2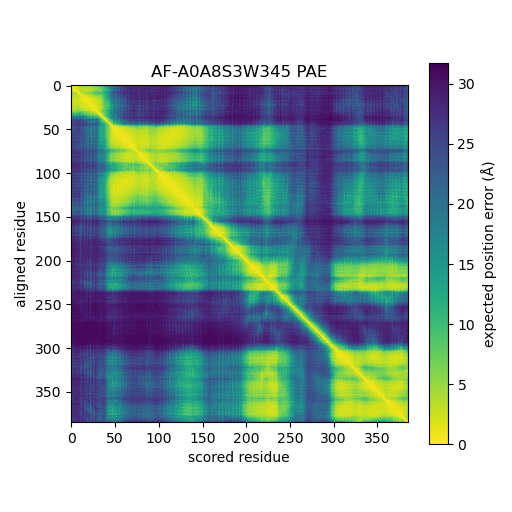877 O O . CYS A 1 362 ? 15.618 -9.029 -19.237 1.00 69.81 362 CYS A O 1
ATOM 2879 N N . GLU A 1 363 ? 17.438 -9.352 -20.515 1.00 72.88 363 GLU A N 1
ATOM 2880 C CA . GLU A 1 363 ? 17.397 -10.816 -20.530 1.00 72.88 363 GLU A CA 1
ATOM 2881 C C . GLU A 1 363 ? 17.582 -11.397 -19.126 1.00 72.88 363 GLU A C 1
ATOM 2883 O O . GLU A 1 363 ? 16.875 -12.328 -18.738 1.00 72.88 363 GLU A O 1
ATOM 2888 N N . THR A 1 364 ? 18.450 -10.794 -18.318 1.00 74.88 364 THR A N 1
ATOM 2889 C CA . THR A 1 364 ? 18.682 -11.239 -16.940 1.00 74.88 364 THR A CA 1
ATOM 2890 C C . THR A 1 364 ? 17.451 -11.006 -16.062 1.00 74.88 364 THR A C 1
ATOM 2892 O O . THR A 1 364 ? 17.050 -11.879 -15.291 1.00 74.88 364 THR A O 1
ATOM 2895 N N . ASP A 1 365 ? 16.818 -9.837 -16.179 1.00 75.56 365 ASP A N 1
ATOM 2896 C CA . ASP A 1 365 ? 15.582 -9.518 -15.458 1.00 75.56 365 ASP A CA 1
ATOM 2897 C C . ASP A 1 365 ? 14.421 -10.416 -15.904 1.00 75.56 365 ASP A C 1
ATOM 2899 O O . ASP A 1 365 ? 13.604 -10.823 -15.079 1.00 75.56 365 ASP A O 1
ATOM 2903 N N . LEU A 1 366 ? 14.370 -10.773 -17.190 1.00 80.31 366 LEU A N 1
ATOM 2904 C CA . LEU A 1 366 ? 13.419 -11.737 -17.745 1.00 80.31 366 LEU A CA 1
ATOM 2905 C C . LEU A 1 366 ? 13.602 -13.139 -17.157 1.00 80.31 366 LEU A C 1
ATOM 2907 O O . LEU A 1 366 ? 12.618 -13.746 -16.741 1.00 80.31 366 LEU A O 1
ATOM 2911 N N . VAL A 1 367 ? 14.840 -13.636 -17.099 1.00 83.00 367 VAL A N 1
ATOM 2912 C CA . VAL A 1 367 ? 15.166 -14.951 -16.524 1.00 83.00 367 VAL A CA 1
ATOM 2913 C C . VAL A 1 367 ? 14.790 -14.995 -15.045 1.00 83.00 367 VAL A C 1
ATOM 2915 O O . VAL A 1 367 ? 14.091 -15.913 -14.620 1.00 83.00 367 VAL A O 1
ATOM 2918 N N . LEU A 1 368 ? 15.169 -13.973 -14.270 1.00 83.25 368 LEU A N 1
ATOM 2919 C CA . LEU A 1 368 ? 14.806 -13.892 -12.854 1.00 83.25 368 LEU A CA 1
ATOM 2920 C C . LEU A 1 368 ? 13.293 -13.793 -12.664 1.00 83.25 368 LEU A C 1
ATOM 2922 O O . LEU A 1 368 ? 12.743 -14.455 -11.789 1.00 83.25 368 LEU A O 1
ATOM 2926 N N . PHE A 1 369 ? 12.599 -13.003 -13.485 1.00 84.38 369 PHE A N 1
ATOM 2927 C CA . PHE A 1 369 ? 11.145 -12.912 -13.430 1.00 84.38 369 PHE A CA 1
ATOM 2928 C C . PHE A 1 369 ? 10.475 -14.249 -13.758 1.00 84.38 369 PHE A C 1
ATOM 2930 O O . PHE A 1 369 ? 9.625 -14.690 -12.986 1.00 84.38 369 PHE A O 1
ATOM 2937 N N . GLY A 1 370 ? 10.902 -14.936 -14.819 1.00 87.12 370 GLY A N 1
ATOM 2938 C CA . GLY A 1 370 ? 10.440 -16.288 -15.146 1.00 87.12 370 GLY A CA 1
ATOM 2939 C C . GLY A 1 370 ? 10.649 -17.253 -13.978 1.00 87.12 370 GLY A C 1
ATOM 2940 O O . GLY A 1 370 ? 9.701 -17.894 -13.533 1.00 87.12 370 GLY A O 1
ATOM 2941 N N . ALA A 1 371 ? 11.833 -17.233 -13.363 1.00 87.69 371 ALA A N 1
ATOM 2942 C CA . ALA A 1 371 ? 12.140 -18.022 -12.171 1.00 87.69 371 ALA A CA 1
ATOM 2943 C C . ALA A 1 371 ? 11.201 -17.740 -10.993 1.00 87.69 371 ALA A C 1
ATOM 2945 O O . ALA A 1 371 ? 10.759 -18.654 -10.295 1.00 87.69 371 ALA A O 1
ATOM 2946 N N . THR A 1 372 ? 10.849 -16.471 -10.772 1.00 88.44 372 THR A N 1
ATOM 2947 C CA . THR A 1 372 ? 9.894 -16.105 -9.718 1.00 88.44 372 THR A CA 1
ATOM 2948 C C . THR A 1 372 ? 8.488 -16.616 -10.016 1.00 88.44 372 THR A C 1
ATOM 2950 O O . THR A 1 372 ? 7.778 -17.033 -9.098 1.00 88.44 372 THR A O 1
ATOM 2953 N N . VAL A 1 373 ? 8.082 -16.609 -11.290 1.00 87.50 373 VAL A N 1
ATOM 2954 C CA . VAL A 1 373 ? 6.794 -17.133 -11.748 1.00 87.50 373 VAL A CA 1
ATOM 2955 C C . VAL A 1 373 ? 6.768 -18.650 -11.582 1.00 87.50 373 VAL A C 1
ATOM 2957 O O . VAL A 1 373 ? 5.802 -19.158 -11.015 1.00 87.50 373 VAL A O 1
ATOM 2960 N N . ALA A 1 374 ? 7.835 -19.356 -11.968 1.00 88.19 374 ALA A N 1
ATOM 2961 C CA . ALA A 1 374 ? 7.999 -20.789 -11.728 1.00 88.19 374 ALA A CA 1
ATOM 2962 C C . ALA A 1 374 ? 7.880 -21.124 -10.241 1.00 88.19 374 ALA A C 1
ATOM 2964 O O . ALA A 1 374 ? 7.037 -21.933 -9.858 1.00 88.19 374 ALA A O 1
ATOM 2965 N N . ALA A 1 375 ? 8.633 -20.428 -9.384 1.00 87.44 375 ALA A N 1
ATOM 2966 C CA . ALA A 1 375 ? 8.558 -20.615 -7.940 1.00 87.44 375 ALA A CA 1
ATOM 2967 C C . ALA A 1 375 ? 7.134 -20.371 -7.410 1.00 87.44 375 ALA A C 1
ATOM 2969 O O . ALA A 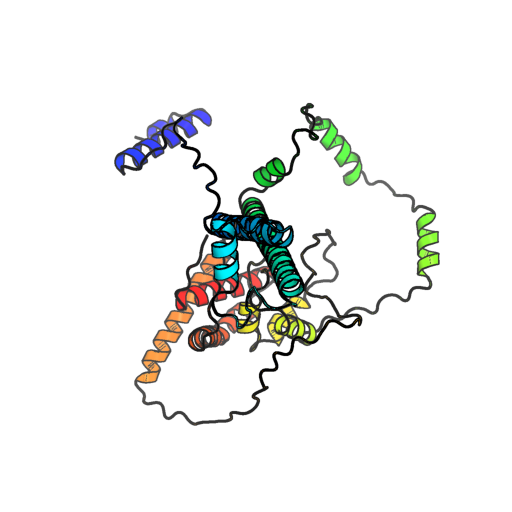1 375 ? 6.624 -21.155 -6.611 1.00 87.44 375 ALA A O 1
ATOM 2970 N N . CYS A 1 376 ? 6.446 -19.324 -7.883 1.00 87.75 376 CYS A N 1
ATOM 2971 C CA . CYS A 1 376 ? 5.048 -19.074 -7.525 1.00 87.75 376 CYS A CA 1
ATOM 2972 C C . CYS A 1 376 ? 4.118 -20.212 -7.973 1.00 87.75 376 CYS A C 1
ATOM 2974 O O . CYS A 1 376 ? 3.253 -20.603 -7.190 1.00 87.75 376 CYS A O 1
ATOM 2976 N N . ARG A 1 377 ? 4.289 -20.744 -9.191 1.00 87.81 377 ARG A N 1
ATOM 2977 C CA . ARG A 1 377 ? 3.494 -21.862 -9.729 1.00 87.81 377 ARG A CA 1
ATOM 2978 C C . ARG A 1 377 ? 3.709 -23.138 -8.910 1.00 87.81 377 ARG A C 1
ATOM 2980 O O . ARG A 1 377 ? 2.727 -23.716 -8.455 1.00 87.81 377 ARG A O 1
ATOM 2987 N N . ILE A 1 378 ? 4.962 -23.501 -8.629 1.00 86.25 378 ILE A N 1
ATOM 2988 C CA . ILE A 1 378 ? 5.340 -24.685 -7.834 1.00 86.25 378 ILE A CA 1
ATOM 2989 C C . ILE A 1 378 ? 4.800 -24.587 -6.397 1.00 86.25 378 ILE A C 1
ATOM 2991 O O . ILE A 1 378 ? 4.297 -25.557 -5.836 1.00 86.25 378 ILE A O 1
ATOM 2995 N N . ILE A 1 379 ? 4.840 -23.392 -5.798 1.00 86.50 379 ILE A N 1
ATOM 2996 C CA . ILE A 1 379 ? 4.312 -23.141 -4.446 1.00 86.50 379 ILE A CA 1
ATOM 2997 C C . ILE A 1 379 ? 2.766 -23.082 -4.430 1.00 86.50 379 ILE A C 1
ATOM 2999 O O . ILE A 1 379 ? 2.151 -23.142 -3.363 1.00 86.50 379 ILE A O 1
ATOM 3003 N N . GLY A 1 380 ? 2.110 -22.962 -5.590 1.00 82.88 380 GLY A N 1
ATOM 3004 C CA . GLY A 1 380 ? 0.657 -22.789 -5.698 1.00 82.88 380 GLY A CA 1
ATOM 3005 C C . GLY A 1 380 ? 0.177 -21.377 -5.334 1.00 82.88 380 GLY A C 1
ATOM 3006 O O . GLY A 1 380 ? -0.973 -21.175 -4.930 1.00 82.88 380 GLY A O 1
ATOM 3007 N N . ALA A 1 381 ? 1.050 -20.374 -5.440 1.00 83.44 381 ALA A N 1
ATOM 3008 C CA . ALA A 1 381 ? 0.704 -18.979 -5.214 1.00 83.44 381 ALA A CA 1
ATOM 3009 C C . ALA A 1 381 ? -0.101 -18.418 -6.400 1.00 83.44 381 ALA A C 1
ATOM 3011 O O . ALA A 1 381 ? 0.266 -18.570 -7.562 1.00 83.44 381 ALA A O 1
ATOM 3012 N N . LYS A 1 382 ? -1.201 -17.712 -6.112 1.00 79.69 382 LYS A N 1
ATOM 3013 C CA . LYS A 1 382 ? -2.029 -17.081 -7.154 1.00 79.69 382 LYS A CA 1
ATOM 3014 C C . LYS A 1 382 ? -1.264 -15.948 -7.830 1.00 79.69 382 LYS A C 1
ATOM 3016 O O . LYS A 1 382 ? -0.773 -15.065 -7.138 1.00 79.69 382 LYS A O 1
ATOM 3021 N N . LEU A 1 383 ? -1.243 -15.911 -9.154 1.00 78.06 383 LEU A N 1
ATOM 3022 C CA . LEU A 1 383 ? -0.643 -14.829 -9.935 1.00 78.06 383 LEU A CA 1
ATOM 3023 C C . LEU A 1 383 ? -1.757 -13.952 -10.531 1.00 78.06 383 LEU A C 1
ATOM 3025 O O . LEU A 1 383 ? -2.383 -14.352 -11.510 1.00 78.06 383 LEU A O 1
ATOM 3029 N N . PRO A 1 384 ? -2.101 -12.809 -9.907 1.00 69.06 384 PRO A N 1
ATOM 3030 C CA . PRO A 1 384 ? -3.086 -11.892 -10.467 1.00 69.06 384 PRO A CA 1
ATOM 3031 C C . PRO A 1 384 ? -2.508 -11.120 -11.661 1.00 69.06 384 PRO A C 1
ATOM 3033 O O . PRO A 1 384 ? -1.402 -10.586 -11.565 1.00 69.06 384 PRO A O 1
ATOM 3036 N N . TYR A 1 385 ? -3.291 -11.028 -12.735 1.00 57.72 385 TYR A N 1
ATOM 3037 C CA . TYR A 1 385 ? -3.070 -10.107 -13.853 1.00 57.72 385 TYR A CA 1
ATOM 3038 C C . TYR A 1 385 ? -3.624 -8.713 -13.530 1.00 57.72 385 TYR A C 1
ATOM 3040 O O . TYR A 1 385 ? -4.714 -8.631 -12.905 1.00 57.72 385 TYR A O 1
#

Sequence (385 aa):
MLVTYLEASRELCETDSILFGAALAVCRIIGAKLPVAGRATQKSSAIPAWRKRIEDRIAKARALIGRLTSFRLGNNRPRIMRTVRMAFAGTTISLFQPDITQKLTELIDDLKQKIAAWGKRIRRFSERSRRFNQNRLFQSDQKRLYKSLERPEVCGAGPGPDQADTVAFWRGLWSEPVNHSEGPWMEVVASQSASVTPMDPVTITPENVAEAVRRAPNWKSPGVDGLHHYWLKGFVTEFGTLCARKYLMMPNDYDVRPFPHRMNWLRLGTGDAAPQATDQLPCIEAAMDLPVVVDSDDDEMVSHELEQMRCILEETILETRSMPLENRPRLSRIPLSERNRAVVRALNPMLVTYLEASRDLCETDLVLFGATVAACRIIGAKLPY

Solvent-accessible surface area (backbone atoms only — not comparable to full-atom values): 23698 Å² total; per-residue (Å²): 112,70,65,65,55,56,75,68,44,87,47,71,71,52,43,51,50,52,53,49,51,52,52,50,50,51,36,56,74,73,64,52,87,73,82,58,90,90,66,76,74,72,74,69,84,68,76,52,70,70,56,53,57,49,52,53,50,41,51,53,45,52,56,47,43,54,46,53,52,43,41,74,74,69,46,74,51,69,73,44,48,52,50,54,51,58,72,42,59,95,50,96,72,54,91,84,47,94,60,41,69,58,56,52,48,55,53,43,50,52,44,51,53,49,40,52,53,50,50,52,50,51,52,55,51,51,50,50,52,48,49,52,51,49,54,50,32,47,76,76,38,46,67,61,40,52,60,71,68,52,50,76,92,73,54,70,93,61,84,73,80,53,69,67,60,52,50,52,56,51,39,61,69,74,69,46,89,73,85,77,76,82,54,76,62,55,60,53,48,48,61,67,44,67,80,52,77,77,79,73,84,81,76,74,46,41,64,57,49,54,51,46,52,69,72,46,61,43,84,46,86,46,57,98,81,60,54,32,44,46,55,52,53,57,59,33,73,86,41,53,65,64,65,17,52,63,69,55,68,59,66,93,76,67,78,83,70,90,64,98,73,83,65,83,78,72,70,76,79,74,88,71,93,75,83,87,79,87,76,88,74,81,87,80,80,86,85,78,89,78,88,79,87,75,66,80,72,56,57,60,57,52,48,52,54,52,50,51,54,49,54,46,31,54,52,31,28,56,53,40,71,76,46,58,83,89,73,54,56,46,76,58,90,74,74,96,44,70,70,58,50,49,54,43,57,66,48,42,74,66,44,48,64,60,57,72,70,36,87,48,72,67,51,40,53,34,46,54,47,9,46,52,49,25,51,31,56,77,74,66,49,69,67,53,119

Radius of gyration: 32.49 Å; Cα contacts (8 Å, |Δi|>4): 200; chains: 1; bounding box: 68×81×95 Å

Secondary structure (DSSP, 8-state):
-HHHHHHT--SHHHHHHHHHHHHHHHHHHTT--PPPTT-------PPPHHHHHHHHHHHHHHHHHHHHHHHHTT---HHHHHHHHHHTTTSS--TTSTTHHHHHHHHHHHHHHHHHHHHHHHHHHHHHHHHHHHHHHHHH-HHHHHHHHS-TTTS--PPPPPHHHHHHHHHHHHTS----PPPHHHHHHHHHHTTSPPPP-----HHHHHHHHHHS-TTS---TT---HHHHHHHHSS-HHHHHHHHH---TTS-----TTS-TT-----S---------PPP------------HHHHHHHHHHHHHHHHHHHHHHHHHHTS-GGGPPPPP-----HHHHHHHHHHHHHHHHHHHS--SHHHHHHHHHHHHHHHHHHHT-----

Mean predicted aligned error: 18.61 Å

pLDDT: mean 73.57, std 19.32, range [24.83, 97.69]

Nearest PDB structures (foldseek):
  8akx-assembly1_2  TM=2.682E-01  e=9.713E+00  Synechocystis sp. PCC 6803